Protein AF-0000000070730028 (afdb_homodimer)

Organism: Candida parapsilosis (strain CDC 317 / ATCC MYA-4646) (NCBI:txid578454)

Radius of gyration: 27.32 Å; Cα contacts (8 Å, |Δi|>4): 1625; chains: 2; bounding box: 62×80×64 Å

Secondary structure (DSSP, 8-state):
---EEEE--SHHHHHHHHHHHHTT--GGGEEEEESS-BTBBBTTB-GGGS--B--S---S-HHHHHHHHHHHHHHHHHHHHHTSGGGTEEEEEEEEEESSPPPHHHHHHHHHH-TT-EEPPGGGSPTT--EEEEEEEEEE-HHHHHHHHHHHHHHHT-EEEE---SBGGGG--TT--EEEE--GGGGGTSBTT--TTEEEEEEEEEEEE-TT--EEEEEESSSS-EEEEEPTTSSSEEEEE---EET-----B-HHHHHHHHHHHHHH-THHHHT-TT-SSGGGSEEEEEEEEEEEEETTS-EEEEEE-GGG-EEEEEE--GGGHHHHHHHHHHHHHHHHHHS---/---EEEE--SHHHHHHHHHHHHTT--GGGEEEEESS-BTBBBTTB-GGGS--B--S---S-HHHHHHHHHHHHHHHHHHHHHTSGGGTEEEEEEEEEESSPPPHHHHHHHHHH-TT-EEPPGGGSPTT--EEEEEEEEEE-HHHHHHHHHHHHHHHT-EEEE---SBGGGG--TT--EEEE--GGGGGTSBTT--TTEEEEEEEEEEEE-TT--EEEEEESSSS-EEEEEPTTSSSEEEEE---EET-----B-HHHHHHHHHHHHHH-THHHHT-TT-SSGGGSEEEEEEEEEEEEETTS-EEEEEE-GGG-EEEEEE--TT-HHHHHHHHHHHHHHHHHHS---

Structure (mmCIF, N/CA/C/O backbone):
data_AF-0000000070730028-model_v1
#
loop_
_entity.id
_entity.type
_entity.pdbx_description
1 polymer 'DAO domain-containing protein'
#
loop_
_atom_site.group_PDB
_atom_site.id
_atom_site.type_symbol
_atom_site.label_atom_id
_atom_site.label_alt_id
_atom_site.label_comp_id
_atom_site.label_asym_id
_atom_site.label_entity_id
_atom_site.label_seq_id
_atom_site.pdbx_PDB_ins_code
_atom_site.Cartn_x
_atom_site.Cartn_y
_atom_site.Cartn_z
_atom_site.occupancy
_atom_site.B_iso_or_equiv
_atom_site.auth_seq_id
_atom_site.auth_comp_id
_atom_site.auth_asym_id
_atom_site.auth_atom_id
_atom_site.pdbx_PDB_model_num
ATOM 1 N N . MET A 1 1 ? -21.344 -31.375 2.758 1 74 1 MET A N 1
ATOM 2 C CA . MET A 1 1 ? -20.375 -31.703 3.803 1 74 1 MET A CA 1
ATOM 3 C C . MET A 1 1 ? -18.938 -31.594 3.279 1 74 1 MET A C 1
ATOM 5 O O . MET A 1 1 ? -18.656 -32 2.158 1 74 1 MET A O 1
ATOM 9 N N . THR A 1 2 ? -18.016 -30.828 3.92 1 86.88 2 THR A N 1
ATOM 10 C CA . THR A 1 2 ? -16.641 -30.562 3.473 1 86.88 2 THR A CA 1
ATOM 11 C C . THR A 1 2 ? -15.758 -31.781 3.723 1 86.88 2 THR A C 1
ATOM 13 O O . THR A 1 2 ? -15.492 -32.125 4.871 1 86.88 2 THR A O 1
ATOM 16 N N . LYS A 1 3 ? -15.352 -32.5 2.656 1 94.56 3 LYS A N 1
ATOM 17 C CA . LYS A 1 3 ? -14.484 -33.688 2.762 1 94.56 3 LYS A CA 1
ATOM 18 C C . LYS A 1 3 ? -13.016 -33.281 2.615 1 94.56 3 LYS A C 1
ATOM 20 O O . LYS A 1 3 ? -12.133 -33.969 3.158 1 94.56 3 LYS A O 1
ATOM 25 N N . ILE A 1 4 ? -12.844 -32.312 1.863 1 98.19 4 ILE A N 1
ATOM 26 C CA . ILE A 1 4 ? -11.492 -31.844 1.585 1 98.19 4 ILE A CA 1
ATOM 27 C C . ILE A 1 4 ? -11.391 -30.359 1.933 1 98.19 4 ILE A C 1
ATOM 29 O O . ILE A 1 4 ? -12.219 -29.547 1.499 1 98.19 4 ILE A O 1
ATOM 33 N N . VAL A 1 5 ? -10.391 -29.984 2.76 1 98.75 5 VAL A N 1
ATOM 34 C CA . VAL A 1 5 ? -10.164 -28.594 3.115 1 98.75 5 VAL A CA 1
ATOM 35 C C . VAL A 1 5 ? -8.805 -28.141 2.584 1 98.75 5 VAL A C 1
ATOM 37 O O . VAL A 1 5 ? -7.816 -28.875 2.676 1 98.75 5 VAL A O 1
ATOM 40 N N . ILE A 1 6 ? -8.781 -27.062 1.937 1 98.94 6 ILE A N 1
ATOM 41 C CA . ILE A 1 6 ? -7.559 -26.375 1.552 1 98.94 6 ILE A CA 1
ATOM 42 C C . ILE A 1 6 ? -7.355 -25.156 2.443 1 98.94 6 ILE A C 1
ATOM 44 O O . ILE A 1 6 ? -8.234 -24.281 2.537 1 98.94 6 ILE A O 1
ATOM 48 N N . VAL A 1 7 ? -6.227 -25.078 3.141 1 98.88 7 VAL A N 1
ATOM 49 C CA . VAL A 1 7 ? -5.93 -23.938 4 1 98.88 7 VAL A CA 1
ATOM 50 C C . VAL A 1 7 ? -5.023 -22.953 3.262 1 98.88 7 VAL A C 1
ATOM 52 O O . VAL A 1 7 ? -3.848 -23.234 3.027 1 98.88 7 VAL A O 1
ATOM 55 N N . GLY A 1 8 ? -5.547 -21.781 2.963 1 98.75 8 GLY A N 1
ATOM 56 C CA . GLY A 1 8 ? -4.859 -20.766 2.184 1 98.75 8 GLY A CA 1
ATOM 57 C C . GLY A 1 8 ? -5.551 -20.453 0.871 1 98.75 8 GLY A C 1
ATOM 58 O O . GLY A 1 8 ? -5.824 -21.359 0.076 1 98.75 8 GLY A O 1
ATOM 59 N N . ALA A 1 9 ? -5.762 -19.188 0.646 1 98.75 9 ALA A N 1
ATOM 60 C CA . ALA A 1 9 ? -6.453 -18.75 -0.564 1 98.75 9 ALA A CA 1
ATOM 61 C C . ALA A 1 9 ? -5.516 -17.984 -1.491 1 98.75 9 ALA A C 1
ATOM 63 O O . ALA A 1 9 ? -5.949 -17.109 -2.24 1 98.75 9 ALA A O 1
ATOM 64 N N . GLY A 1 10 ? -4.203 -18.188 -1.38 1 98.5 10 GLY A N 1
ATOM 65 C CA . GLY A 1 10 ? -3.254 -17.719 -2.373 1 98.5 10 GLY A CA 1
ATOM 66 C C . GLY A 1 10 ? -3.238 -18.562 -3.635 1 98.5 10 GLY A C 1
ATOM 67 O O . GLY A 1 10 ? -4.105 -19.422 -3.826 1 98.5 10 GLY A O 1
ATOM 68 N N . ILE A 1 11 ? -2.262 -18.328 -4.43 1 98.81 11 ILE A N 1
ATOM 69 C CA . ILE A 1 11 ? -2.232 -18.938 -5.754 1 98.81 11 ILE A CA 1
ATOM 70 C C . ILE A 1 11 ? -2.088 -20.453 -5.613 1 98.81 11 ILE A C 1
ATOM 72 O O . ILE A 1 11 ? -2.713 -21.219 -6.355 1 98.81 11 ILE A O 1
ATOM 76 N N . ILE A 1 12 ? -1.33 -20.906 -4.625 1 98.88 12 ILE A N 1
ATOM 77 C CA . ILE A 1 12 ? -1.12 -22.328 -4.449 1 98.88 12 ILE A CA 1
ATOM 78 C C . ILE A 1 12 ? -2.428 -23 -4.027 1 98.88 12 ILE A C 1
ATOM 80 O O . ILE A 1 12 ? -2.77 -24.078 -4.516 1 98.88 12 ILE A O 1
ATOM 84 N N . GLY A 1 13 ? -3.174 -22.344 -3.137 1 98.88 13 GLY A N 1
ATOM 85 C CA . GLY A 1 13 ? -4.461 -22.891 -2.729 1 98.88 13 GLY A CA 1
ATOM 86 C C . GLY A 1 13 ? -5.469 -22.953 -3.859 1 98.88 13 GLY A C 1
ATOM 87 O O . GLY A 1 13 ? -6.16 -23.953 -4.031 1 98.88 13 GLY A O 1
ATOM 88 N N . LEU A 1 14 ? -5.516 -21.922 -4.613 1 98.94 14 LEU A N 1
ATOM 89 C CA . LEU A 1 14 ? -6.461 -21.875 -5.727 1 98.94 14 LEU A CA 1
ATOM 90 C C . LEU A 1 14 ? -6.094 -22.906 -6.793 1 98.94 14 LEU A C 1
ATOM 92 O O . LEU A 1 14 ? -6.965 -23.609 -7.309 1 98.94 14 LEU A O 1
ATOM 96 N N . TYR A 1 15 ? -4.797 -23.031 -7.086 1 98.94 15 TYR A N 1
ATOM 97 C CA . TYR A 1 15 ? -4.332 -24.047 -8.016 1 98.94 15 TYR A CA 1
ATOM 98 C C . TYR A 1 15 ? -4.691 -25.453 -7.512 1 98.94 15 TYR A C 1
ATOM 100 O O . TYR A 1 15 ? -5.086 -26.312 -8.297 1 98.94 15 TYR A O 1
ATOM 108 N N . THR A 1 16 ? -4.527 -25.625 -6.23 1 98.94 16 THR A N 1
ATOM 109 C CA . THR A 1 16 ? -4.82 -26.938 -5.652 1 98.94 16 THR A CA 1
ATOM 110 C C . THR A 1 16 ? -6.297 -27.281 -5.82 1 98.94 16 THR A C 1
ATOM 112 O O . THR A 1 16 ? -6.637 -28.391 -6.219 1 98.94 16 THR A O 1
ATOM 115 N N . ALA A 1 17 ? -7.16 -26.328 -5.52 1 98.94 17 ALA A N 1
ATOM 116 C CA . ALA A 1 17 ? -8.594 -26.547 -5.719 1 98.94 17 ALA A CA 1
ATOM 117 C C . ALA A 1 17 ? -8.898 -26.875 -7.176 1 98.94 17 ALA A C 1
ATOM 119 O O . ALA A 1 17 ? -9.656 -27.812 -7.461 1 98.94 17 ALA A O 1
ATOM 120 N N . PHE A 1 18 ? -8.312 -26.172 -8.07 1 98.88 18 PHE A N 1
ATOM 121 C CA . PHE A 1 18 ? -8.508 -26.375 -9.5 1 98.88 18 PHE A CA 1
ATOM 122 C C . PHE A 1 18 ? -8.086 -27.781 -9.906 1 98.88 18 PHE A C 1
ATOM 124 O O . PHE A 1 18 ? -8.797 -28.469 -10.648 1 98.88 18 PHE A O 1
ATOM 131 N N . CYS A 1 19 ? -6.906 -28.219 -9.414 1 98.75 19 CYS A N 1
ATOM 132 C CA . CYS A 1 19 ? -6.379 -29.531 -9.75 1 98.75 19 CYS A CA 1
ATOM 133 C C . CYS A 1 19 ? -7.277 -30.641 -9.203 1 98.75 19 CYS A C 1
ATOM 135 O O . CYS A 1 19 ? -7.445 -31.688 -9.844 1 98.75 19 CYS A O 1
ATOM 137 N N . LEU A 1 20 ? -7.848 -30.438 -8.016 1 98.62 20 LEU A N 1
ATOM 138 C CA . LEU A 1 20 ? -8.797 -31.406 -7.469 1 98.62 20 LEU A CA 1
ATOM 139 C C . LEU A 1 20 ? -10.008 -31.547 -8.383 1 98.62 20 LEU A C 1
ATOM 141 O O . LEU A 1 20 ? -10.445 -32.688 -8.656 1 98.62 20 LEU A O 1
ATOM 145 N N . LEU A 1 21 ? -10.531 -30.422 -8.844 1 98.5 21 LEU A N 1
ATOM 146 C CA . LEU A 1 21 ? -11.672 -30.438 -9.75 1 98.5 21 LEU A CA 1
ATOM 147 C C . LEU A 1 21 ? -11.328 -31.172 -11.039 1 98.5 21 LEU A C 1
ATOM 149 O O . LEU A 1 21 ? -12.125 -31.969 -11.547 1 98.5 21 LEU A O 1
ATOM 153 N N . GLU A 1 22 ? -10.109 -30.953 -11.539 1 97.31 22 GLU A N 1
ATOM 154 C CA . GLU A 1 22 ? -9.664 -31.594 -12.766 1 97.31 22 GLU A CA 1
ATOM 155 C C . GLU A 1 22 ? -9.594 -33.125 -12.602 1 97.31 22 GLU A C 1
ATOM 157 O O . GLU A 1 22 ? -9.766 -33.875 -13.57 1 97.31 22 GLU A O 1
ATOM 162 N N . ARG A 1 23 ? -9.398 -33.5 -11.406 1 96.94 23 ARG A N 1
ATOM 163 C CA . ARG A 1 23 ? -9.289 -34.906 -11.125 1 96.94 23 ARG A CA 1
ATOM 164 C C . ARG A 1 23 ? -10.648 -35.531 -10.812 1 96.94 23 ARG A C 1
ATOM 166 O O . ARG A 1 23 ? -10.742 -36.688 -10.43 1 96.94 23 ARG A O 1
ATOM 173 N N . GLY A 1 24 ? -11.68 -34.781 -10.883 1 96.62 24 GLY A N 1
ATOM 174 C CA . GLY A 1 24 ? -13.031 -35.312 -10.781 1 96.62 24 GLY A CA 1
ATOM 175 C C . GLY A 1 24 ? -13.617 -35.188 -9.391 1 96.62 24 GLY A C 1
ATOM 176 O O . GLY A 1 24 ? -14.711 -35.688 -9.125 1 96.62 24 GLY A O 1
ATOM 177 N N . VAL A 1 25 ? -12.945 -34.531 -8.469 1 97.44 25 VAL A N 1
ATOM 178 C CA . VAL A 1 25 ? -13.5 -34.312 -7.137 1 97.44 25 VAL A CA 1
ATOM 179 C C . VAL A 1 25 ? -14.703 -33.375 -7.227 1 97.44 25 VAL A C 1
ATOM 181 O O . VAL A 1 25 ? -14.664 -32.375 -7.949 1 97.44 25 VAL A O 1
ATOM 184 N N . ASP A 1 26 ? -15.789 -33.688 -6.531 1 97.69 26 ASP A N 1
ATOM 185 C CA . ASP A 1 26 ? -16.969 -32.844 -6.516 1 97.69 26 ASP A CA 1
ATOM 186 C C . ASP A 1 26 ? -16.672 -31.5 -5.836 1 97.69 26 ASP A C 1
ATOM 188 O O . ASP A 1 26 ? -16.156 -31.469 -4.719 1 97.69 26 ASP A O 1
ATOM 192 N N . ALA A 1 27 ? -16.984 -30.469 -6.469 1 98.19 27 ALA A N 1
ATOM 193 C CA . ALA A 1 27 ? -16.719 -29.125 -5.957 1 98.19 27 ALA A CA 1
ATOM 194 C C . ALA A 1 27 ? -17.328 -28.922 -4.574 1 98.19 27 ALA A C 1
ATOM 196 O O . ALA A 1 27 ? -16.75 -28.25 -3.723 1 98.19 27 ALA A O 1
ATOM 197 N N . LYS A 1 28 ? -18.484 -29.516 -4.352 1 97.12 28 LYS A N 1
ATOM 198 C CA . LYS A 1 28 ? -19.203 -29.344 -3.098 1 97.12 28 LYS A CA 1
ATOM 199 C C . LYS A 1 28 ? -18.453 -29.984 -1.933 1 97.12 28 LYS A C 1
ATOM 201 O O . LYS A 1 28 ? -18.734 -29.688 -0.769 1 97.12 28 LYS A O 1
ATOM 206 N N . ASP A 1 29 ? -17.484 -30.828 -2.262 1 97.62 29 ASP A N 1
ATOM 207 C CA . ASP A 1 29 ? -16.719 -31.516 -1.231 1 97.62 29 ASP A CA 1
ATOM 208 C C . ASP A 1 29 ? -15.492 -30.688 -0.831 1 97.62 29 ASP A C 1
ATOM 210 O O . ASP A 1 29 ? -14.781 -31.047 0.11 1 97.62 29 ASP A O 1
ATOM 214 N N . ILE A 1 30 ? -15.227 -29.594 -1.512 1 98.62 30 ILE A N 1
ATOM 215 C CA . ILE A 1 30 ? -14.008 -28.828 -1.32 1 98.62 30 ILE A CA 1
ATOM 216 C C . ILE A 1 30 ? -14.336 -27.516 -0.617 1 98.62 30 ILE A C 1
ATOM 218 O O . ILE A 1 30 ? -15.242 -26.781 -1.033 1 98.62 30 ILE A O 1
ATOM 222 N N . THR A 1 31 ? -13.633 -27.172 0.465 1 98.75 31 THR A N 1
ATOM 223 C CA . THR A 1 31 ? -13.711 -25.875 1.125 1 98.75 31 THR A CA 1
ATOM 224 C C . THR A 1 31 ? -12.32 -25.25 1.254 1 98.75 31 THR A C 1
ATOM 226 O O . THR A 1 31 ? -11.383 -25.906 1.718 1 98.75 31 THR A O 1
ATOM 229 N N . ILE A 1 32 ? -12.156 -24.047 0.773 1 98.88 32 ILE A N 1
ATOM 230 C CA . ILE A 1 32 ? -10.953 -23.266 1.026 1 98.88 32 ILE A CA 1
ATOM 231 C C . ILE A 1 32 ? -11.156 -22.391 2.252 1 98.88 32 ILE A C 1
ATOM 233 O O . ILE A 1 32 ? -12.141 -21.641 2.332 1 98.88 32 ILE A O 1
ATOM 237 N N . ILE A 1 33 ? -10.273 -22.5 3.209 1 98.75 33 ILE A N 1
ATOM 238 C CA . ILE A 1 33 ? -10.289 -21.688 4.418 1 98.75 33 ILE A CA 1
ATOM 239 C C . ILE A 1 33 ? -9.07 -20.766 4.434 1 98.75 33 ILE A C 1
ATOM 241 O O . ILE A 1 33 ? -7.938 -21.219 4.238 1 98.75 33 ILE A O 1
ATOM 245 N N . ALA A 1 34 ? -9.266 -19.516 4.648 1 98.69 34 ALA A N 1
ATOM 246 C CA . ALA A 1 34 ? -8.125 -18.594 4.703 1 98.69 34 ALA A CA 1
ATOM 247 C C . ALA A 1 34 ? -8.477 -17.328 5.484 1 98.69 34 ALA A C 1
ATOM 249 O O . ALA A 1 34 ? -9.633 -16.906 5.504 1 98.69 34 ALA A O 1
ATOM 250 N N . GLU A 1 35 ? -7.473 -16.719 6.098 1 98.12 35 GLU A N 1
ATOM 251 C CA . GLU A 1 35 ? -7.625 -15.461 6.805 1 98.12 35 GLU A CA 1
ATOM 252 C C . GLU A 1 35 ? -7.844 -14.305 5.832 1 98.12 35 GLU A C 1
ATOM 254 O O . GLU A 1 35 ? -8.617 -13.391 6.113 1 98.12 35 GLU A O 1
ATOM 259 N N . TYR A 1 36 ? -7.191 -14.344 4.75 1 98.5 36 TYR A N 1
ATOM 260 C CA . TYR A 1 36 ? -7.301 -13.344 3.699 1 98.5 36 TYR A CA 1
ATOM 261 C C . TYR A 1 36 ? -7.773 -13.969 2.393 1 98.5 36 TYR A C 1
ATOM 263 O O . TYR A 1 36 ? -7.391 -15.094 2.064 1 98.5 36 TYR A O 1
ATOM 271 N N . LEU A 1 37 ? -8.578 -13.258 1.701 1 98.69 37 LEU A N 1
ATOM 272 C CA . LEU A 1 37 ? -9.164 -13.719 0.445 1 98.69 37 LEU A CA 1
ATOM 273 C C . LEU A 1 37 ? -8.828 -12.758 -0.692 1 98.69 37 LEU A C 1
ATOM 275 O O . LEU A 1 37 ? -8.469 -11.602 -0.45 1 98.69 37 LEU A O 1
ATOM 279 N N . PRO A 1 38 ? -8.891 -13.289 -1.972 1 98.5 38 PRO A N 1
ATOM 280 C CA . PRO A 1 38 ? -8.672 -12.375 -3.096 1 98.5 38 PRO A CA 1
ATOM 281 C C . PRO A 1 38 ? -9.477 -11.078 -2.967 1 98.5 38 PRO A C 1
ATOM 283 O O . PRO A 1 38 ? -10.688 -11.125 -2.715 1 98.5 38 PRO A O 1
ATOM 286 N N . GLY A 1 39 ? -8.844 -9.977 -3.115 1 97.31 39 GLY A N 1
ATOM 287 C CA . GLY A 1 39 ? -9.422 -8.664 -2.887 1 97.31 39 GLY A CA 1
ATOM 288 C C . GLY A 1 39 ? -8.867 -7.977 -1.651 1 97.31 39 GLY A C 1
ATOM 289 O O . GLY A 1 39 ? -8.945 -6.754 -1.528 1 97.31 39 GLY A O 1
ATOM 290 N N . ASP A 1 40 ? -8.305 -8.758 -0.721 1 98.38 40 ASP A N 1
ATOM 291 C CA . ASP A 1 40 ? -7.633 -8.227 0.46 1 98.38 40 ASP A CA 1
ATOM 292 C C . ASP A 1 40 ? -6.164 -7.938 0.17 1 98.38 40 ASP A C 1
ATOM 294 O O . ASP A 1 40 ? -5.602 -8.461 -0.792 1 98.38 40 ASP A O 1
ATOM 298 N N . GLU A 1 41 ? -5.609 -7.09 0.921 1 97.75 41 GLU A N 1
ATOM 299 C CA . GLU A 1 41 ? -4.164 -6.898 0.912 1 97.75 41 GLU A CA 1
ATOM 300 C C . GLU A 1 41 ? -3.586 -6.984 2.322 1 97.75 41 GLU A C 1
ATOM 302 O O . GLU A 1 41 ? -4.109 -6.363 3.252 1 97.75 41 GLU A O 1
ATOM 307 N N . SER A 1 42 ? -2.592 -7.793 2.467 1 97.81 42 SER A N 1
ATOM 308 C CA . SER A 1 42 ? -1.863 -7.988 3.717 1 97.81 42 SER A CA 1
ATOM 309 C C . SER A 1 42 ? -0.438 -8.461 3.457 1 97.81 42 SER A C 1
ATOM 311 O O . SER A 1 42 ? -0.197 -9.242 2.533 1 97.81 42 SER A O 1
ATOM 313 N N . ILE A 1 43 ? 0.471 -8.008 4.301 1 96.69 43 ILE A N 1
ATOM 314 C CA . ILE A 1 43 ? 1.852 -8.469 4.191 1 96.69 43 ILE A CA 1
ATOM 315 C C . ILE A 1 43 ? 1.909 -9.977 4.422 1 96.69 43 ILE A C 1
ATOM 317 O O . ILE A 1 43 ? 2.875 -10.633 4.02 1 96.69 43 ILE A O 1
ATOM 321 N N . LYS A 1 44 ? 0.846 -10.562 5 1 96.56 44 LYS A N 1
ATOM 322 C CA . LYS A 1 44 ? 0.771 -11.992 5.273 1 96.56 44 LYS A CA 1
ATOM 323 C C . LYS A 1 44 ? 0.14 -12.742 4.102 1 96.56 44 LYS A C 1
ATOM 325 O O . LYS A 1 44 ? 0.027 -13.969 4.133 1 96.56 44 LYS A O 1
ATOM 330 N N . TYR A 1 45 ? -0.288 -12.086 3.131 1 97.5 45 TYR A N 1
ATOM 331 C CA . TYR A 1 45 ? -0.959 -12.617 1.951 1 97.5 45 TYR A CA 1
ATOM 332 C C . TYR A 1 45 ? -0.241 -12.195 0.675 1 97.5 45 TYR A C 1
ATOM 334 O O . TYR A 1 45 ? -0.643 -11.234 0.02 1 97.5 45 TYR A O 1
ATOM 342 N N . THR A 1 46 ? 0.713 -12.883 0.228 1 96 46 THR A N 1
ATOM 343 C CA . THR A 1 46 ? 1.733 -12.453 -0.721 1 96 46 THR A CA 1
ATOM 344 C C . THR A 1 46 ? 1.195 -12.492 -2.148 1 96 46 THR A C 1
ATOM 346 O O . THR A 1 46 ? 1.624 -11.711 -3.002 1 96 46 THR A O 1
ATOM 349 N N . SER A 1 47 ? 0.242 -13.297 -2.469 1 97.69 47 SER A N 1
ATOM 350 C CA . SER A 1 47 ? -0.133 -13.633 -3.838 1 97.69 47 SER A CA 1
ATOM 351 C C . SER A 1 47 ? -0.522 -12.391 -4.629 1 97.69 47 SER A C 1
ATOM 353 O O . SER A 1 47 ? -0.188 -12.266 -5.809 1 97.69 47 SER A O 1
ATOM 355 N N . PRO A 1 48 ? -1.188 -11.43 -3.98 1 96.81 48 PRO A N 1
ATOM 356 C CA . PRO A 1 48 ? -1.586 -10.266 -4.773 1 96.81 48 PRO A CA 1
ATOM 357 C C . PRO A 1 48 ? -0.408 -9.359 -5.121 1 96.81 48 PRO A C 1
ATOM 359 O O . PRO A 1 48 ? -0.533 -8.477 -5.977 1 96.81 48 PRO A O 1
ATOM 362 N N . TYR A 1 49 ? 0.729 -9.531 -4.527 1 95.81 49 TYR A N 1
ATOM 363 C CA . TYR A 1 49 ? 1.843 -8.594 -4.648 1 95.81 49 TYR A CA 1
ATOM 364 C C . TYR A 1 49 ? 2.846 -9.078 -5.691 1 95.81 49 TYR A C 1
ATOM 366 O O . TYR A 1 49 ? 3.764 -8.344 -6.062 1 95.81 49 TYR A O 1
ATOM 374 N N . ALA A 1 50 ? 2.674 -10.266 -6.16 1 96.69 50 ALA A N 1
ATOM 375 C CA . ALA A 1 50 ? 3.639 -10.852 -7.086 1 96.69 50 ALA A CA 1
ATOM 376 C C . ALA A 1 50 ? 3.693 -10.062 -8.391 1 96.69 50 ALA A C 1
ATOM 378 O O . ALA A 1 50 ? 2.697 -9.461 -8.805 1 96.69 50 ALA A O 1
ATOM 379 N N . GLY A 1 51 ? 4.922 -9.969 -9.008 1 95 51 GLY A N 1
ATOM 380 C CA . GLY A 1 51 ? 4.996 -9.438 -10.359 1 95 51 GLY A CA 1
ATOM 381 C C . GLY A 1 51 ? 4.113 -10.18 -11.344 1 95 51 GLY A C 1
ATOM 382 O O . GLY A 1 51 ? 3.348 -9.562 -12.086 1 95 51 GLY A O 1
ATOM 383 N N . GLY A 1 52 ? 4.188 -11.516 -11.273 1 96.25 52 GLY A N 1
ATOM 384 C CA . GLY A 1 52 ? 3.207 -12.359 -11.938 1 96.25 52 GLY A CA 1
ATOM 385 C C . GLY A 1 52 ? 3.566 -12.68 -13.375 1 96.25 52 GLY A C 1
ATOM 386 O O . GLY A 1 52 ? 2.854 -12.281 -14.305 1 96.25 52 GLY A O 1
ATOM 387 N N . ASN A 1 53 ? 4.66 -13.242 -13.664 1 97.88 53 ASN A N 1
ATOM 388 C CA . ASN A 1 53 ? 4.938 -13.805 -14.984 1 97.88 53 ASN A CA 1
ATOM 389 C C . ASN A 1 53 ? 5.613 -15.164 -14.891 1 97.88 53 ASN A C 1
ATOM 391 O O . ASN A 1 53 ? 6.172 -15.516 -13.844 1 97.88 53 ASN A O 1
ATOM 395 N N . PHE A 1 54 ? 5.406 -15.969 -15.898 1 98.44 54 PHE A N 1
ATOM 396 C CA . PHE A 1 54 ? 6.281 -17.125 -16.047 1 98.44 54 PHE A CA 1
ATOM 397 C C . PHE A 1 54 ? 7.688 -16.703 -16.438 1 98.44 54 PHE A C 1
ATOM 399 O O . PHE A 1 54 ? 7.879 -16.109 -17.5 1 98.44 54 PHE A O 1
ATOM 406 N N . SER A 1 55 ? 8.555 -16.906 -15.516 1 95.75 55 SER A N 1
ATOM 407 C CA . SER A 1 55 ? 9.953 -16.578 -15.766 1 95.75 55 SER A CA 1
ATOM 408 C C . SER A 1 55 ? 10.852 -17.781 -15.539 1 95.75 55 SER A C 1
ATOM 410 O O . SER A 1 55 ? 10.398 -18.828 -15.086 1 95.75 55 SER A O 1
ATOM 412 N N . CYS A 1 56 ? 12.102 -17.688 -15.93 1 92.44 56 CYS A N 1
ATOM 413 C CA . CYS A 1 56 ? 13.07 -18.766 -15.812 1 92.44 56 CYS A CA 1
ATOM 414 C C . CYS A 1 56 ? 13.961 -18.578 -14.594 1 92.44 56 CYS A C 1
ATOM 416 O O . CYS A 1 56 ? 15.164 -18.828 -14.648 1 92.44 56 CYS A O 1
ATOM 418 N N . ILE A 1 57 ? 13.312 -18.141 -13.5 1 89.56 57 ILE A N 1
ATOM 419 C CA . ILE A 1 57 ? 14.047 -17.766 -12.289 1 89.56 57 ILE A CA 1
ATOM 420 C C . ILE A 1 57 ? 14.422 -19.031 -11.508 1 89.56 57 ILE A C 1
ATOM 422 O O . ILE A 1 57 ? 15.336 -19 -10.68 1 89.56 57 ILE A O 1
ATOM 426 N N . THR A 1 58 ? 13.711 -20.125 -11.781 1 90.06 58 THR A N 1
ATOM 427 C CA . THR A 1 58 ? 13.914 -21.344 -10.992 1 90.06 58 THR A CA 1
ATOM 428 C C . THR A 1 58 ? 15.328 -21.875 -11.195 1 90.06 58 THR A C 1
ATOM 430 O O . THR A 1 58 ? 15.922 -21.703 -12.266 1 90.06 58 THR A O 1
ATOM 433 N N . GLY A 1 59 ? 15.789 -22.531 -10.148 1 88.94 59 GLY A N 1
ATOM 434 C CA . GLY A 1 59 ? 17.078 -23.188 -10.258 1 88.94 59 GLY A CA 1
ATOM 435 C C . GLY A 1 59 ? 17.047 -24.469 -11.07 1 88.94 59 GLY A C 1
ATOM 436 O O . GLY A 1 59 ? 16.266 -24.594 -12.016 1 88.94 59 GLY A O 1
ATOM 437 N N . ASP A 1 60 ? 17.969 -25.359 -10.672 1 92.62 60 ASP A N 1
ATOM 438 C CA . ASP A 1 60 ? 18.188 -26.547 -11.508 1 92.62 60 ASP A CA 1
ATOM 439 C C . ASP A 1 60 ? 17.562 -27.781 -10.875 1 92.62 60 ASP A C 1
ATOM 441 O O . ASP A 1 60 ? 17.812 -28.906 -11.32 1 92.62 60 ASP A O 1
ATOM 445 N N . ASP A 1 61 ? 16.797 -27.594 -9.828 1 93.75 61 ASP A N 1
ATOM 446 C CA . ASP A 1 61 ? 16.125 -28.75 -9.219 1 93.75 61 ASP A CA 1
ATOM 447 C C . ASP A 1 61 ? 15.148 -29.391 -10.195 1 93.75 61 ASP A C 1
ATOM 449 O O . ASP A 1 61 ? 14.219 -28.734 -10.672 1 93.75 61 ASP A O 1
ATOM 453 N N . PRO A 1 62 ? 15.344 -30.703 -10.477 1 94.69 62 PRO A N 1
ATOM 454 C CA . PRO A 1 62 ? 14.508 -31.344 -11.492 1 94.69 62 PRO A CA 1
ATOM 455 C C . PRO A 1 62 ? 13.023 -31.297 -11.156 1 94.69 62 PRO A C 1
ATOM 457 O O . PRO A 1 62 ? 12.188 -31.172 -12.062 1 94.69 62 PRO A O 1
ATOM 460 N N . ASP A 1 63 ? 12.672 -31.438 -9.922 1 94.69 63 ASP A N 1
ATOM 461 C CA . ASP A 1 63 ? 11.258 -31.375 -9.539 1 94.69 63 ASP A CA 1
ATOM 462 C C . ASP A 1 63 ? 10.664 -30.016 -9.859 1 94.69 63 ASP A C 1
ATOM 464 O O . ASP A 1 63 ? 9.57 -29.922 -10.414 1 94.69 63 ASP A O 1
ATOM 468 N N . VAL A 1 64 ? 11.383 -28.984 -9.5 1 95.62 64 VAL A N 1
ATOM 469 C CA . VAL A 1 64 ? 10.859 -27.641 -9.688 1 95.62 64 VAL A CA 1
A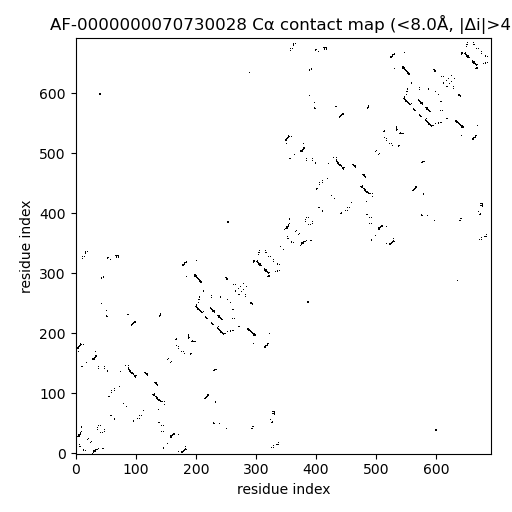TOM 470 C C . VAL A 1 64 ? 10.797 -27.312 -11.18 1 95.62 64 VAL A C 1
ATOM 472 O O . VAL A 1 64 ? 9.867 -26.656 -11.641 1 95.62 64 VAL A O 1
ATOM 475 N N . LEU A 1 65 ? 11.828 -27.797 -11.914 1 97.31 65 LEU A N 1
ATOM 476 C CA . LEU A 1 65 ? 11.789 -27.625 -13.367 1 97.31 65 LEU A CA 1
ATOM 477 C C . LEU A 1 65 ? 10.555 -28.297 -13.961 1 97.31 65 LEU A C 1
ATOM 479 O O . LEU A 1 65 ? 9.938 -27.75 -14.883 1 97.31 65 LEU A O 1
ATOM 483 N N . GLU A 1 66 ? 10.242 -29.438 -13.414 1 97.75 66 GLU A N 1
ATOM 484 C CA . GLU A 1 66 ? 9.047 -30.125 -13.883 1 97.75 66 GLU A CA 1
ATOM 485 C C . GLU A 1 66 ? 7.777 -29.375 -13.5 1 97.75 66 GLU A C 1
ATOM 487 O O . GLU A 1 66 ? 6.82 -29.312 -14.273 1 97.75 66 GLU A O 1
ATOM 492 N N . TYR A 1 67 ? 7.684 -28.812 -12.289 1 98.38 67 TYR A N 1
ATOM 493 C CA . TYR A 1 67 ? 6.547 -27.984 -11.898 1 98.38 67 TYR A CA 1
ATOM 494 C C . TYR A 1 67 ? 6.371 -26.812 -12.859 1 98.38 67 TYR A C 1
ATOM 496 O O . TYR A 1 67 ? 5.246 -26.484 -13.242 1 98.38 67 TYR A O 1
ATOM 504 N N . ASP A 1 68 ? 7.512 -26.172 -13.258 1 98.38 68 ASP A N 1
ATOM 505 C CA . ASP A 1 68 ? 7.473 -25.078 -14.227 1 98.38 68 ASP A CA 1
ATOM 506 C C . ASP A 1 68 ? 6.879 -25.547 -15.555 1 98.38 68 ASP A C 1
ATOM 508 O O . ASP A 1 68 ? 5.961 -24.922 -16.094 1 98.38 68 ASP A O 1
ATOM 512 N N . ARG A 1 69 ? 7.418 -26.656 -16 1 98.56 69 ARG A N 1
ATOM 513 C CA . ARG A 1 69 ? 6.945 -27.172 -17.281 1 98.56 69 ARG A CA 1
ATOM 514 C C . ARG A 1 69 ? 5.449 -27.469 -17.25 1 98.56 69 ARG A C 1
ATOM 516 O O . ARG A 1 69 ? 4.699 -27.016 -18.109 1 98.56 69 ARG A O 1
ATOM 523 N N . LEU A 1 70 ? 4.992 -28.172 -16.219 1 98.5 70 LEU A N 1
ATOM 524 C CA . LEU A 1 70 ? 3.588 -28.531 -16.078 1 98.5 70 LEU A CA 1
ATOM 525 C C . LEU A 1 70 ? 2.707 -27.297 -15.984 1 98.5 70 LEU A C 1
ATOM 527 O O . LEU A 1 70 ? 1.616 -27.266 -16.562 1 98.5 70 LEU A O 1
ATOM 531 N N . THR A 1 71 ? 3.18 -26.312 -15.289 1 98.75 71 THR A N 1
ATOM 532 C CA . THR A 1 71 ? 2.41 -25.078 -15.172 1 98.75 71 THR A CA 1
ATOM 533 C C . THR A 1 71 ? 2.311 -24.375 -16.516 1 98.75 71 THR A C 1
ATOM 535 O O . THR A 1 71 ? 1.212 -24.062 -16.984 1 98.75 71 THR A O 1
ATOM 538 N N . TYR A 1 72 ? 3.471 -24.234 -17.203 1 98.75 72 TYR A N 1
ATOM 539 C CA . TYR A 1 72 ? 3.531 -23.516 -18.469 1 98.75 72 TYR A CA 1
ATOM 540 C C . TYR A 1 72 ? 2.584 -24.125 -19.484 1 98.75 72 TYR A C 1
ATOM 542 O O . TYR A 1 72 ? 1.821 -23.406 -20.141 1 98.75 72 TYR A O 1
ATOM 550 N N . ILE A 1 73 ? 2.553 -25.406 -19.578 1 98.56 73 ILE A N 1
ATOM 551 C CA . ILE A 1 73 ? 1.843 -26.047 -20.672 1 98.56 73 ILE A CA 1
ATOM 552 C C . ILE A 1 73 ? 0.364 -26.203 -20.312 1 98.56 73 ILE A C 1
ATOM 554 O O . ILE A 1 73 ? -0.456 -26.531 -21.172 1 98.56 73 ILE A O 1
ATOM 558 N N . ASN A 1 74 ? -0.031 -25.891 -19.062 1 98.69 74 ASN A N 1
ATOM 559 C CA . ASN A 1 74 ? -1.419 -26.141 -18.688 1 98.69 74 ASN A CA 1
ATOM 560 C C . ASN A 1 74 ? -2.125 -24.844 -18.281 1 98.69 74 ASN A C 1
ATOM 562 O O . ASN A 1 74 ? -3.318 -24.859 -17.984 1 98.69 74 ASN A O 1
ATOM 566 N N . LEU A 1 75 ? -1.469 -23.719 -18.312 1 98.75 75 LEU A N 1
ATOM 567 C CA . LEU A 1 75 ? -2.078 -22.469 -17.906 1 98.75 75 LEU A CA 1
ATOM 568 C C . LEU A 1 75 ? -3.201 -22.062 -18.844 1 98.75 75 LEU A C 1
ATOM 570 O O . LEU A 1 75 ? -4.105 -21.312 -18.469 1 98.75 75 LEU A O 1
ATOM 574 N N . ALA A 1 76 ? -3.115 -22.562 -20.047 1 98.62 76 ALA A N 1
ATOM 575 C CA . ALA A 1 76 ? -4.195 -22.281 -21 1 98.62 76 ALA A CA 1
ATOM 576 C C . ALA A 1 76 ? -5.527 -22.812 -20.484 1 98.62 76 ALA A C 1
ATOM 578 O O . ALA A 1 76 ? -6.578 -22.219 -20.703 1 98.62 76 ALA A O 1
ATOM 579 N N . LYS A 1 77 ? -5.508 -23.953 -19.812 1 98.38 77 LYS A N 1
ATOM 580 C CA . LYS A 1 77 ? -6.711 -24.516 -19.203 1 98.38 77 LYS A CA 1
ATOM 581 C C . LYS A 1 77 ? -7.273 -23.594 -18.125 1 98.38 77 LYS A C 1
ATOM 583 O O . LYS A 1 77 ? -8.484 -23.406 -18.047 1 98.38 77 LYS A O 1
ATOM 588 N N . VAL A 1 78 ? -6.414 -23.078 -17.359 1 98.75 78 VAL A N 1
ATOM 589 C CA . VAL A 1 78 ? -6.82 -22.156 -16.297 1 98.75 78 VAL A CA 1
ATOM 590 C C . VAL A 1 78 ? -7.398 -20.875 -16.906 1 98.75 78 VAL A C 1
ATOM 592 O O . VAL A 1 78 ? -8.453 -20.406 -16.484 1 98.75 78 VAL A O 1
ATOM 595 N N . GLN A 1 79 ? -6.676 -20.328 -17.938 1 98.75 79 GLN A N 1
ATOM 596 C CA . GLN A 1 79 ? -7.152 -19.125 -18.609 1 98.75 79 GLN A CA 1
ATOM 597 C C . GLN A 1 79 ? -8.578 -19.312 -19.125 1 98.75 79 GLN A C 1
ATOM 599 O O . GLN A 1 79 ? -9.43 -18.438 -18.922 1 98.75 79 GLN A O 1
ATOM 604 N N . LYS A 1 80 ? -8.805 -20.422 -19.734 1 98.62 80 LYS A N 1
ATOM 605 C CA . LYS A 1 80 ? -10.133 -20.734 -20.25 1 98.62 80 LYS A CA 1
ATOM 606 C C . LYS A 1 80 ? -11.148 -20.844 -19.109 1 98.62 80 LYS A C 1
ATOM 608 O O . LYS A 1 80 ? -12.25 -20.297 -19.203 1 98.62 80 LYS A O 1
ATOM 613 N N . ALA A 1 81 ? -10.789 -21.5 -18.109 1 98.5 81 ALA A N 1
ATOM 614 C CA . ALA A 1 81 ? -11.695 -21.75 -16.984 1 98.5 81 ALA A CA 1
ATOM 615 C C . ALA A 1 81 ? -12.148 -20.453 -16.328 1 98.5 81 ALA A C 1
ATOM 617 O O . ALA A 1 81 ? -13.32 -20.312 -15.961 1 98.5 81 ALA A O 1
ATOM 618 N N . ILE A 1 82 ? -11.289 -19.484 -16.219 1 98.31 82 ILE A N 1
ATOM 619 C CA . ILE A 1 82 ? -11.617 -18.266 -15.484 1 98.31 82 ILE A CA 1
ATOM 620 C C . ILE A 1 82 ? -12.336 -17.281 -16.406 1 98.31 82 ILE A C 1
ATOM 622 O O . ILE A 1 82 ? -12.758 -16.203 -15.961 1 98.31 82 ILE A O 1
ATOM 626 N N . GLY A 1 83 ? -12.43 -17.562 -17.641 1 98 83 GLY A N 1
ATOM 627 C CA . GLY A 1 83 ? -13.242 -16.734 -18.5 1 98 83 GLY A CA 1
ATOM 628 C C . GLY A 1 83 ? -12.445 -16.047 -19.594 1 98 83 GLY A C 1
ATOM 629 O O . GLY A 1 83 ? -12.945 -15.125 -20.25 1 98 83 GLY A O 1
ATOM 630 N N . GLY A 1 84 ? -11.172 -16.375 -19.781 1 98.25 84 GLY A N 1
ATOM 631 C CA . GLY A 1 84 ? -10.414 -15.867 -20.906 1 98.25 84 GLY A CA 1
ATOM 632 C C . GLY A 1 84 ? -9.305 -14.914 -20.516 1 98.25 84 GLY A C 1
ATOM 633 O O . GLY A 1 84 ? -9.07 -14.695 -19.312 1 98.25 84 GLY A O 1
ATOM 634 N N . LYS A 1 85 ? -8.672 -14.336 -21.516 1 97.62 85 LYS A N 1
ATOM 635 C CA . LYS A 1 85 ? -7.453 -13.547 -21.328 1 97.62 85 LYS A CA 1
ATOM 636 C C . LYS A 1 85 ? -7.742 -12.273 -20.547 1 97.62 85 LYS A C 1
ATOM 638 O O . LYS A 1 85 ? -6.887 -11.789 -19.797 1 97.62 85 LYS A O 1
ATOM 643 N N . THR A 1 86 ? -8.961 -11.695 -20.625 1 97.5 86 THR A N 1
ATOM 644 C CA . THR A 1 86 ? -9.297 -10.414 -20 1 97.5 86 THR A CA 1
ATOM 645 C C . THR A 1 86 ? -9.461 -10.578 -18.484 1 97.5 86 THR A C 1
ATOM 647 O O . THR A 1 86 ? -9.609 -9.594 -17.766 1 97.5 86 THR A O 1
ATOM 650 N N . LYS A 1 87 ? -9.359 -11.805 -18.016 1 98.12 87 LYS A N 1
ATOM 651 C CA . LYS A 1 87 ? -9.586 -12.086 -16.609 1 98.12 87 LYS A CA 1
ATOM 652 C C . LYS A 1 87 ? -8.266 -12.156 -15.836 1 98.12 87 LYS A C 1
ATOM 654 O O . LYS A 1 87 ? -8.219 -12.68 -14.727 1 98.12 87 LYS A O 1
ATOM 659 N N . GLY A 1 88 ? -7.176 -11.609 -16.438 1 98 88 GLY A N 1
ATOM 660 C CA . GLY A 1 88 ? -5.957 -11.367 -15.672 1 98 88 GLY A CA 1
ATOM 661 C C . GLY A 1 88 ? -4.832 -12.32 -16.031 1 98 88 GLY A C 1
ATOM 662 O O . GLY A 1 88 ? -3.832 -12.406 -15.312 1 98 88 GLY A O 1
ATOM 663 N N . LEU A 1 89 ? -4.941 -13.094 -17.109 1 98.81 89 LEU A N 1
ATOM 664 C CA . LEU A 1 89 ? -3.914 -14.031 -17.562 1 98.81 89 LEU A CA 1
ATOM 665 C C . LEU A 1 89 ? -3.768 -13.992 -19.078 1 98.81 89 LEU A C 1
ATOM 667 O O . LEU A 1 89 ? -4.688 -14.367 -19.812 1 98.81 89 LEU A O 1
ATOM 671 N N . ASP A 1 90 ? -2.582 -13.578 -19.516 1 98.56 90 ASP A N 1
ATOM 672 C CA . ASP A 1 90 ? -2.371 -13.477 -20.953 1 98.56 90 ASP A CA 1
ATOM 673 C C . ASP A 1 90 ? -0.907 -13.719 -21.312 1 98.56 90 ASP A C 1
ATOM 675 O O . ASP A 1 90 ? -0.081 -13.977 -20.438 1 98.56 90 ASP A O 1
ATOM 679 N N . ARG A 1 91 ? -0.613 -13.742 -22.609 1 98.62 91 ARG A N 1
ATOM 680 C CA . ARG A 1 91 ? 0.701 -14.102 -23.125 1 98.62 91 ARG A CA 1
ATOM 681 C C . ARG A 1 91 ? 1.451 -12.867 -23.625 1 98.62 91 ARG A C 1
ATOM 683 O O . ARG A 1 91 ? 0.876 -12.016 -24.312 1 98.62 91 ARG A O 1
ATOM 690 N N . TYR A 1 92 ? 2.68 -12.734 -23.188 1 98.69 92 TYR A N 1
ATOM 691 C CA . TYR A 1 92 ? 3.553 -11.656 -23.641 1 98.69 92 TYR A CA 1
ATOM 692 C C . TYR A 1 92 ? 4.953 -12.18 -23.953 1 98.69 92 TYR A C 1
ATOM 694 O O . TYR A 1 92 ? 5.395 -13.164 -23.359 1 98.69 92 TYR A O 1
ATOM 702 N N . LYS A 1 93 ? 5.617 -11.516 -24.906 1 98.75 93 LYS A N 1
ATOM 703 C CA . LYS A 1 93 ? 7.027 -11.82 -25.141 1 98.75 93 LYS A CA 1
ATOM 704 C C . LYS A 1 93 ? 7.867 -11.523 -23.906 1 98.75 93 LYS A C 1
ATOM 706 O O . LYS A 1 93 ? 7.66 -10.508 -23.234 1 98.75 93 LYS A O 1
ATOM 711 N N . SER A 1 94 ? 8.75 -12.398 -23.578 1 98.81 94 SER A N 1
ATOM 712 C CA . SER A 1 94 ? 9.68 -12.211 -22.469 1 98.81 94 SER A CA 1
ATOM 713 C C . SER A 1 94 ? 11.125 -12.406 -22.906 1 98.81 94 SER A C 1
ATOM 715 O O . SER A 1 94 ? 11.422 -13.312 -23.688 1 98.81 94 SER A O 1
ATOM 717 N N . THR A 1 95 ? 11.945 -11.477 -22.5 1 98.69 95 THR A N 1
ATOM 718 C CA . THR A 1 95 ? 13.391 -11.602 -22.656 1 98.69 95 THR A CA 1
ATOM 719 C C . THR A 1 95 ? 14.062 -11.914 -21.328 1 98.69 95 THR A C 1
ATOM 721 O O . THR A 1 95 ? 13.914 -11.156 -20.359 1 98.69 95 THR A O 1
ATOM 724 N N . GLU A 1 96 ? 14.742 -13.016 -21.281 1 98.12 96 GLU A N 1
ATOM 725 C CA . GLU A 1 96 ? 15.492 -13.445 -20.094 1 98.12 96 GLU A CA 1
ATOM 726 C C . GLU A 1 96 ? 17 -13.406 -20.359 1 98.12 96 GLU A C 1
ATOM 728 O O . GLU A 1 96 ? 17.484 -14.008 -21.312 1 98.12 96 GLU A O 1
ATOM 733 N N . ILE A 1 97 ? 17.703 -12.695 -19.484 1 97.69 97 ILE A N 1
ATOM 734 C CA . ILE A 1 97 ? 19.141 -12.547 -19.641 1 97.69 97 ILE A CA 1
ATOM 735 C C . ILE A 1 97 ? 19.859 -13.039 -18.375 1 97.69 97 ILE A C 1
ATOM 737 O O . ILE A 1 97 ? 19.453 -12.711 -17.266 1 97.69 97 ILE A O 1
ATOM 741 N N . TRP A 1 98 ? 20.875 -13.875 -18.562 1 96.88 98 TRP A N 1
ATOM 742 C CA . TRP A 1 98 ? 21.688 -14.359 -17.438 1 96.88 98 TRP A CA 1
ATOM 743 C C . TRP A 1 98 ? 23.125 -13.867 -17.562 1 96.88 98 TRP A C 1
ATOM 745 O O . TRP A 1 98 ? 23.688 -13.82 -18.656 1 96.88 98 TRP A O 1
ATOM 755 N N . ASP A 1 99 ? 23.688 -13.484 -16.391 1 96.12 99 ASP A N 1
ATOM 756 C CA . ASP A 1 99 ? 25.109 -13.125 -16.359 1 96.12 99 ASP A CA 1
ATOM 757 C C . ASP A 1 99 ? 25.984 -14.375 -16.297 1 96.12 99 ASP A C 1
ATOM 759 O O . ASP A 1 99 ? 27.203 -14.273 -16.172 1 96.12 99 ASP A O 1
ATOM 763 N N . TYR A 1 100 ? 25.453 -15.508 -16.359 1 94.38 100 TYR A N 1
ATOM 764 C CA . TYR A 1 100 ? 26.125 -16.797 -16.297 1 94.38 100 TYR A CA 1
ATOM 765 C C . TYR A 1 100 ? 25.516 -17.781 -17.297 1 94.38 100 TYR A C 1
ATOM 767 O O . TYR A 1 100 ? 24.438 -17.516 -17.844 1 94.38 100 TYR A O 1
ATOM 775 N N . SER A 1 101 ? 26.203 -18.859 -17.484 1 93.31 101 SER A N 1
ATOM 776 C CA . SER A 1 101 ? 25.672 -19.906 -18.359 1 93.31 101 SER A CA 1
ATOM 777 C C . SER A 1 101 ? 24.672 -20.797 -17.625 1 93.31 101 SER A C 1
ATOM 779 O O . SER A 1 101 ? 24.828 -21.047 -16.422 1 93.31 101 SER A O 1
ATOM 781 N N . LEU A 1 102 ? 23.734 -21.297 -18.375 1 94.38 102 LEU A N 1
ATOM 782 C CA . LEU A 1 102 ? 22.766 -22.203 -17.781 1 94.38 102 LEU A CA 1
ATOM 783 C C . LEU A 1 102 ? 23.344 -23.625 -17.703 1 94.38 102 LEU A C 1
ATOM 785 O O . LEU A 1 102 ? 24.047 -24.062 -18.594 1 94.38 102 LEU A O 1
ATOM 789 N N . GLN A 1 103 ? 22.969 -24.234 -16.656 1 95.75 103 GLN A N 1
ATOM 790 C CA . GLN A 1 103 ? 23.266 -25.672 -16.609 1 95.75 103 GLN A CA 1
ATOM 791 C C . GLN A 1 103 ? 22.453 -26.422 -17.656 1 95.75 103 GLN A C 1
ATOM 793 O O . GLN A 1 103 ? 21.344 -26.031 -18 1 95.75 103 GLN A O 1
ATOM 798 N N . LYS A 1 104 ? 23.016 -27.516 -18.094 1 97 104 LYS A N 1
ATOM 799 C CA . LYS A 1 104 ? 22.422 -28.281 -19.172 1 97 104 LYS A CA 1
ATOM 800 C C . LYS A 1 104 ? 21 -28.719 -18.828 1 97 104 LYS A C 1
ATOM 802 O O . LYS A 1 104 ? 20.109 -28.672 -19.672 1 97 104 LYS A O 1
ATOM 807 N N . VAL A 1 105 ? 20.766 -29.109 -17.625 1 97 105 VAL A N 1
ATOM 808 C CA . VAL A 1 105 ? 19.469 -29.625 -17.203 1 97 105 VAL A CA 1
ATOM 809 C C . VAL A 1 105 ? 18.406 -28.531 -17.344 1 97 105 VAL A C 1
ATOM 811 O O . VAL A 1 105 ? 17.312 -28.797 -17.844 1 97 105 VAL A O 1
ATOM 814 N N . LYS A 1 106 ? 18.703 -27.375 -16.953 1 96.75 106 LYS A N 1
ATOM 815 C CA . LYS A 1 106 ? 17.781 -26.25 -17.078 1 96.75 106 LYS A CA 1
ATOM 816 C C . LYS A 1 106 ? 17.641 -25.812 -18.531 1 96.75 106 LYS A C 1
ATOM 818 O O . LYS A 1 106 ? 16.516 -25.594 -19.016 1 96.75 106 LYS A O 1
ATOM 823 N N . TYR A 1 107 ? 18.766 -25.734 -19.188 1 96.81 107 TYR A N 1
ATOM 824 C CA . TYR A 1 107 ? 18.781 -25.375 -20.594 1 96.81 107 TYR A CA 1
ATOM 825 C C . TYR A 1 107 ? 17.875 -26.297 -21.406 1 96.81 107 TYR A C 1
ATOM 827 O O . TYR A 1 107 ? 17 -25.828 -22.141 1 96.81 107 TYR A O 1
ATOM 835 N N . ASP A 1 108 ? 18.078 -27.547 -21.219 1 97.5 108 ASP A N 1
ATOM 836 C CA . ASP A 1 108 ? 17.312 -28.547 -21.953 1 97.5 108 ASP A CA 1
ATOM 837 C C . ASP A 1 108 ? 15.828 -28.469 -21.594 1 97.5 108 ASP A C 1
ATOM 839 O O . ASP A 1 108 ? 14.961 -28.625 -22.453 1 97.5 108 ASP A O 1
ATOM 843 N N . SER A 1 109 ? 15.516 -28.266 -20.344 1 97.56 109 SER A N 1
ATOM 844 C CA . SER A 1 109 ? 14.133 -28.172 -19.891 1 97.56 109 SER A CA 1
ATOM 845 C C . SER A 1 109 ? 13.422 -27 -20.547 1 97.56 109 SER A C 1
ATOM 847 O O . SER A 1 109 ? 12.398 -27.172 -21.203 1 97.56 109 SER A O 1
ATOM 849 N N . LEU A 1 110 ? 13.992 -25.797 -20.484 1 97.31 110 LEU A N 1
ATOM 850 C CA . LEU A 1 110 ? 13.367 -24.594 -21.031 1 97.31 110 LEU A CA 1
ATOM 851 C C . LEU A 1 110 ? 13.117 -24.75 -22.531 1 97.31 110 LEU A C 1
ATOM 853 O O . LEU A 1 110 ? 12.039 -24.422 -23.016 1 97.31 110 LEU A O 1
ATOM 857 N N . LYS A 1 111 ? 14.078 -25.266 -23.141 1 97.44 111 LYS A N 1
ATOM 858 C CA . LYS A 1 111 ? 13.992 -25.422 -24.594 1 97.44 111 LYS A CA 1
ATOM 859 C C . LYS A 1 111 ? 12.906 -26.406 -25 1 97.44 111 LYS A C 1
ATOM 861 O O . LYS A 1 111 ? 12.344 -26.312 -26.094 1 97.44 111 LYS A O 1
ATOM 866 N N . SER A 1 112 ? 12.555 -27.266 -24.141 1 97.88 112 SER A N 1
ATOM 867 C CA . SER A 1 112 ? 11.68 -28.391 -24.469 1 97.88 112 SER A CA 1
ATOM 868 C C . SER A 1 112 ? 10.219 -27.953 -24.531 1 97.88 112 SER A C 1
ATOM 870 O O . SER A 1 112 ? 9.391 -28.625 -25.141 1 97.88 112 SER A O 1
ATOM 872 N N . TYR A 1 113 ? 9.844 -26.812 -23.922 1 98.19 113 TYR A N 1
ATOM 873 C CA . TYR A 1 113 ? 8.406 -26.578 -23.859 1 98.19 113 TYR A CA 1
ATOM 874 C C . TYR A 1 113 ? 8.07 -25.109 -24.094 1 98.19 113 TYR A C 1
ATOM 876 O O . TYR A 1 113 ? 6.918 -24.766 -24.344 1 98.19 113 TYR A O 1
ATOM 884 N N . LEU A 1 114 ? 9.039 -24.234 -24.016 1 98.62 114 LEU A N 1
ATOM 885 C CA . LEU A 1 114 ? 8.734 -22.812 -24.172 1 98.62 114 LEU A CA 1
ATOM 886 C C . LEU A 1 114 ? 8.359 -22.5 -25.625 1 98.62 114 LEU A C 1
ATOM 888 O O . LEU A 1 114 ? 9.07 -22.891 -26.547 1 98.62 114 LEU A O 1
ATOM 892 N N . GLN A 1 115 ? 7.262 -21.875 -25.781 1 98.69 115 GLN A N 1
ATOM 893 C CA . GLN A 1 115 ? 6.832 -21.484 -27.125 1 98.69 115 GLN A CA 1
ATOM 894 C C . GLN A 1 115 ? 7.598 -20.25 -27.625 1 98.69 115 GLN A C 1
ATOM 896 O O . GLN A 1 115 ? 7.895 -19.344 -26.844 1 98.69 115 GLN A O 1
ATOM 901 N N . GLU A 1 116 ? 7.934 -20.234 -28.938 1 98.56 116 GLU A N 1
ATOM 902 C CA . GLU A 1 116 ? 8.656 -19.141 -29.594 1 98.56 116 GLU A CA 1
ATOM 903 C C . GLU A 1 116 ? 10.016 -18.906 -28.938 1 98.56 116 GLU A C 1
ATOM 905 O O . GLU A 1 116 ? 10.422 -17.766 -28.734 1 98.56 116 GLU A O 1
ATOM 910 N N . TYR A 1 117 ? 10.602 -20.016 -28.609 1 98.31 117 TYR A N 1
ATOM 911 C CA . TYR A 1 117 ? 11.914 -20.016 -27.969 1 98.31 117 TYR A CA 1
ATOM 912 C C . TYR A 1 117 ? 13 -19.578 -28.953 1 98.31 117 TYR A C 1
ATOM 914 O O . TYR A 1 117 ? 13.117 -20.125 -30.047 1 98.31 117 TYR A O 1
ATOM 922 N N . GLN A 1 118 ? 13.742 -18.516 -28.594 1 98.5 118 GLN A N 1
ATOM 923 C CA . GLN A 1 118 ? 14.891 -18.062 -29.375 1 98.5 118 GLN A CA 1
ATOM 924 C C . GLN A 1 118 ? 16.047 -17.672 -28.469 1 98.5 118 GLN A C 1
ATOM 926 O O . GLN A 1 118 ? 15.867 -16.969 -27.469 1 98.5 118 GLN A O 1
ATOM 931 N N . GLU A 1 119 ? 17.188 -18.141 -28.812 1 98.19 119 GLU A N 1
ATOM 932 C CA . GLU A 1 119 ? 18.406 -17.703 -28.109 1 98.19 119 GLU A CA 1
ATOM 933 C C . GLU A 1 119 ? 18.938 -16.391 -28.703 1 98.19 119 GLU A C 1
ATOM 935 O O . GLU A 1 119 ? 18.906 -16.188 -29.906 1 98.19 119 GLU A O 1
ATOM 940 N N . ILE A 1 120 ? 19.359 -15.578 -27.812 1 97.94 120 ILE A N 1
ATOM 941 C CA . ILE A 1 120 ? 19.875 -14.273 -28.234 1 97.94 120 ILE A CA 1
ATOM 942 C C . ILE A 1 120 ? 21.359 -14.391 -28.594 1 97.94 120 ILE A C 1
ATOM 944 O O . ILE A 1 120 ? 22.141 -14.961 -27.828 1 97.94 120 ILE A O 1
ATOM 948 N N . ASP A 1 121 ? 21.719 -13.789 -29.75 1 96.75 121 ASP A N 1
ATOM 949 C CA . ASP A 1 121 ? 23.125 -13.766 -30.141 1 96.75 121 ASP A CA 1
ATOM 950 C C . ASP A 1 121 ? 23.969 -13.031 -29.109 1 96.75 121 ASP A C 1
ATOM 952 O O . ASP A 1 121 ? 23.578 -11.984 -28.594 1 96.75 121 ASP A O 1
ATOM 956 N N . LYS A 1 122 ? 25.125 -13.547 -28.891 1 94.44 122 LYS A N 1
ATOM 957 C CA . LYS A 1 122 ? 26.031 -12.977 -27.906 1 94.44 122 LYS A CA 1
ATOM 958 C C . LYS A 1 122 ? 26.297 -11.5 -28.188 1 94.44 122 LYS A C 1
ATOM 960 O O . LYS A 1 122 ? 26.438 -10.695 -27.25 1 94.44 122 LYS A O 1
ATOM 965 N N . SER A 1 123 ? 26.297 -11.125 -29.422 1 94.5 123 SER A N 1
ATOM 966 C CA . SER A 1 123 ? 26.594 -9.75 -29.828 1 94.5 123 SER A CA 1
ATOM 967 C C . SER A 1 123 ? 25.469 -8.805 -29.469 1 94.5 123 SER A C 1
ATOM 969 O O . SER A 1 123 ? 25.656 -7.586 -29.406 1 94.5 123 SER A O 1
ATOM 971 N N . LYS A 1 124 ? 24.328 -9.344 -29.203 1 94.81 124 LYS A N 1
ATOM 972 C CA . LYS A 1 124 ? 23.156 -8.523 -28.922 1 94.81 124 LYS A CA 1
ATOM 973 C C . LYS A 1 124 ? 22.875 -8.484 -27.422 1 94.81 124 LYS A C 1
ATOM 975 O O . LYS A 1 124 ? 21.953 -7.793 -26.984 1 94.81 124 LYS A O 1
ATOM 980 N N . LEU A 1 125 ? 23.656 -9.211 -26.688 1 95.25 125 LEU A N 1
ATOM 981 C CA . LEU A 1 125 ? 23.469 -9.234 -25.234 1 95.25 125 LEU A CA 1
ATOM 982 C C . LEU A 1 125 ? 24.094 -7.996 -24.594 1 95.25 125 LEU A C 1
ATOM 984 O O . LEU A 1 125 ? 25.109 -7.496 -25.047 1 95.25 125 LEU A O 1
ATOM 988 N N . PRO A 1 126 ? 23.406 -7.477 -23.594 1 92.5 126 PRO A N 1
ATOM 989 C CA . PRO A 1 126 ? 24.031 -6.367 -22.875 1 92.5 126 PRO A CA 1
ATOM 990 C C . PRO A 1 126 ? 25.375 -6.758 -22.234 1 92.5 126 PRO A C 1
ATOM 992 O O . PRO A 1 126 ? 25.656 -7.945 -22.078 1 92.5 126 PRO A O 1
ATOM 995 N N . SER A 1 127 ? 26.109 -5.688 -21.891 1 91.75 127 SER A N 1
ATOM 996 C CA . SER A 1 127 ? 27.422 -5.906 -21.297 1 91.75 127 SER A CA 1
ATOM 997 C C . SER A 1 127 ? 27.328 -6.77 -20.047 1 91.75 127 SER A C 1
ATOM 999 O O . SER A 1 127 ? 26.469 -6.547 -19.188 1 91.75 127 SER A O 1
ATOM 1001 N N . GLY A 1 128 ? 28.141 -7.754 -19.984 1 92.88 128 GLY A N 1
ATOM 1002 C CA . GLY A 1 128 ? 28.234 -8.578 -18.781 1 92.88 128 GLY A CA 1
ATOM 1003 C C . GLY A 1 128 ? 27.344 -9.805 -18.844 1 92.88 128 GLY A C 1
ATOM 1004 O O . GLY A 1 128 ? 27.484 -10.719 -18.031 1 92.88 128 GLY A O 1
ATOM 1005 N N . ALA A 1 129 ? 26.531 -9.914 -19.828 1 95.31 129 ALA A N 1
ATOM 1006 C CA . ALA A 1 129 ? 25.609 -11.047 -19.938 1 95.31 129 ALA A CA 1
ATOM 1007 C C . ALA A 1 129 ? 26.266 -12.219 -20.656 1 95.31 129 ALA A C 1
ATOM 1009 O O . ALA A 1 129 ? 27.078 -12.023 -21.578 1 95.31 129 ALA A O 1
ATOM 1010 N N . ALA A 1 130 ? 25.922 -13.391 -20.219 1 96.5 130 ALA A N 1
ATOM 1011 C CA . ALA A 1 130 ? 26.516 -14.594 -20.781 1 96.5 130 ALA A CA 1
ATOM 1012 C C . ALA A 1 130 ? 25.531 -15.312 -21.703 1 96.5 130 ALA A C 1
ATOM 1014 O O . ALA A 1 130 ? 25.953 -16 -22.641 1 96.5 130 ALA A O 1
ATOM 1015 N N . PHE A 1 131 ? 24.297 -15.195 -21.391 1 97.06 131 PHE A N 1
ATOM 1016 C CA . PHE A 1 131 ? 23.297 -15.953 -22.125 1 97.06 131 PHE A CA 1
ATOM 1017 C C . PHE A 1 131 ? 21.953 -15.242 -22.078 1 97.06 131 PHE A C 1
ATOM 1019 O O . PHE A 1 131 ? 21.672 -14.484 -21.141 1 97.06 131 PHE A O 1
ATOM 1026 N N . GLY A 1 132 ? 21.141 -15.375 -23.094 1 98.06 132 GLY A N 1
ATOM 1027 C CA . GLY A 1 132 ? 19.812 -14.789 -23.141 1 98.06 132 GLY A CA 1
ATOM 1028 C C . GLY A 1 132 ? 18.875 -15.492 -24.094 1 98.06 132 GLY A C 1
ATOM 1029 O O . GLY A 1 132 ? 19.312 -16.062 -25.094 1 98.06 132 GLY A O 1
ATOM 1030 N N . ILE A 1 133 ? 17.625 -15.492 -23.734 1 98.5 133 ILE A N 1
ATOM 1031 C CA . ILE A 1 133 ? 16.625 -16.078 -24.609 1 98.5 133 ILE A CA 1
ATOM 1032 C C . ILE A 1 133 ? 15.406 -15.156 -24.688 1 98.5 133 ILE A C 1
ATOM 1034 O O . ILE A 1 133 ? 15.234 -14.273 -23.844 1 98.5 133 ILE A O 1
ATOM 1038 N N . THR A 1 134 ? 14.617 -15.344 -25.719 1 98.62 134 THR A N 1
ATOM 1039 C CA . THR A 1 134 ? 13.25 -14.828 -25.781 1 98.62 134 THR A CA 1
ATOM 1040 C C . THR A 1 134 ? 12.25 -15.969 -25.922 1 98.62 134 THR A C 1
ATOM 1042 O O . THR A 1 134 ? 12.594 -17.047 -26.406 1 98.62 134 THR A O 1
ATOM 1045 N N . PHE A 1 135 ? 11.094 -15.781 -25.453 1 98.75 135 PHE A N 1
ATOM 1046 C CA . PHE A 1 135 ? 10 -16.75 -25.578 1 98.75 135 PHE A CA 1
ATOM 1047 C C . PHE A 1 135 ? 8.664 -16.078 -25.281 1 98.75 135 PHE A C 1
ATOM 1049 O O . PHE A 1 135 ? 8.609 -14.898 -24.953 1 98.75 135 PHE A O 1
ATOM 1056 N N . LEU A 1 136 ? 7.602 -16.812 -25.531 1 98.81 136 LEU A N 1
ATOM 1057 C CA . LEU A 1 136 ? 6.266 -16.359 -25.172 1 98.81 136 LEU A CA 1
ATOM 1058 C C . LEU A 1 136 ? 5.906 -16.766 -23.75 1 98.81 136 LEU A C 1
ATOM 1060 O O . LEU A 1 136 ? 5.77 -17.953 -23.453 1 98.81 136 LEU A O 1
ATOM 1064 N N . SER A 1 137 ? 5.762 -15.789 -22.922 1 98.81 137 SER A N 1
ATOM 1065 C CA . SER A 1 137 ? 5.527 -16.016 -21.5 1 98.81 137 SER A CA 1
ATOM 1066 C C . SER A 1 137 ? 4.043 -15.891 -21.156 1 98.81 137 SER A C 1
ATOM 1068 O O . SER A 1 137 ? 3.246 -15.461 -21.984 1 98.81 137 SER A O 1
ATOM 1070 N N . TRP A 1 138 ? 3.684 -16.391 -19.969 1 98.88 138 TRP A N 1
ATOM 1071 C CA . TRP A 1 138 ? 2.416 -16.078 -19.312 1 98.88 138 TRP A CA 1
ATOM 1072 C C . TRP A 1 138 ? 2.58 -14.914 -18.328 1 98.88 138 TRP A C 1
ATOM 1074 O O . TRP A 1 138 ? 3.5 -14.914 -17.516 1 98.88 138 TRP A O 1
ATOM 1084 N N . ASN A 1 139 ? 1.791 -13.914 -18.484 1 98.81 139 ASN A N 1
ATOM 1085 C CA . ASN A 1 139 ? 1.76 -12.781 -17.562 1 98.81 139 ASN A CA 1
ATOM 1086 C C . ASN A 1 139 ? 0.449 -12.727 -16.781 1 98.81 139 ASN A C 1
ATOM 1088 O O . ASN A 1 139 ? -0.618 -13.008 -17.344 1 98.81 139 ASN A O 1
ATOM 1092 N N . PHE A 1 140 ? 0.582 -12.359 -15.531 1 98.75 140 PHE A N 1
ATOM 1093 C CA . PHE A 1 140 ? -0.571 -12.312 -14.641 1 98.75 140 PHE A CA 1
ATOM 1094 C C . PHE A 1 140 ? -0.816 -10.891 -14.148 1 98.75 140 PHE A C 1
ATOM 1096 O O . PHE A 1 140 ? 0.12 -10.195 -13.75 1 98.75 140 PHE A O 1
ATOM 1103 N N . ASN A 1 141 ? -2.025 -10.422 -14.312 1 98.38 141 ASN A N 1
ATOM 1104 C CA . ASN A 1 141 ? -2.545 -9.422 -13.383 1 98.38 141 ASN A CA 1
ATOM 1105 C C . ASN A 1 141 ? -2.996 -10.055 -12.07 1 98.38 141 ASN A C 1
ATOM 1107 O O . ASN A 1 141 ? -4.164 -10.43 -11.922 1 98.38 141 ASN A O 1
ATOM 1111 N N . CYS A 1 142 ? -2.094 -10.125 -11.172 1 98.19 142 CYS A N 1
ATOM 1112 C CA . CYS A 1 142 ? -2.207 -11.047 -10.047 1 98.19 142 CYS A CA 1
ATOM 1113 C C . CYS A 1 142 ? -3.475 -10.773 -9.242 1 98.19 142 CYS A C 1
ATOM 1115 O O . CYS A 1 142 ? -4.266 -11.688 -8.992 1 98.19 142 CYS A O 1
ATOM 1117 N N . PRO A 1 143 ? -3.754 -9.5 -8.828 1 97.19 143 PRO A N 1
ATOM 1118 C CA . PRO A 1 143 ? -4.996 -9.289 -8.078 1 97.19 143 PRO A CA 1
ATOM 1119 C C . PRO A 1 143 ? -6.242 -9.656 -8.883 1 97.19 143 PRO A C 1
ATOM 1121 O O . PRO A 1 143 ? -7.148 -10.305 -8.359 1 97.19 143 PRO A O 1
ATOM 1124 N N . LYS A 1 144 ? -6.285 -9.258 -10.125 1 97.19 144 LYS A N 1
ATOM 1125 C CA . LYS A 1 144 ? -7.43 -9.547 -10.977 1 97.19 144 LYS A CA 1
ATOM 1126 C C . LYS A 1 144 ? -7.57 -11.047 -11.227 1 97.19 144 LYS A C 1
ATOM 1128 O O . LYS A 1 144 ? -8.672 -11.594 -11.156 1 97.19 144 LYS A O 1
ATOM 1133 N N . PHE A 1 145 ? -6.469 -11.664 -11.516 1 98.69 145 PHE A N 1
ATOM 1134 C CA . PHE A 1 145 ? -6.438 -13.102 -11.766 1 98.69 145 PHE A CA 1
ATOM 1135 C C . PHE A 1 145 ? -6.945 -13.875 -10.547 1 98.69 145 PHE A C 1
ATOM 1137 O O . PHE A 1 145 ? -7.797 -14.75 -10.68 1 98.69 145 PHE A O 1
ATOM 1144 N N . LEU A 1 146 ? -6.488 -13.547 -9.359 1 98.81 146 LEU A N 1
ATOM 1145 C CA . LEU A 1 146 ? -6.898 -14.219 -8.125 1 98.81 146 LEU A CA 1
ATOM 1146 C C . LEU A 1 146 ? -8.398 -14.07 -7.902 1 98.81 146 LEU A C 1
ATOM 1148 O O . LEU A 1 146 ? -9.07 -15.039 -7.535 1 98.81 146 LEU A O 1
ATOM 1152 N N . MET A 1 147 ? -8.875 -12.875 -8.133 1 98.25 147 MET A N 1
ATOM 1153 C CA . MET A 1 147 ? -10.297 -12.617 -7.938 1 98.25 147 MET A CA 1
ATOM 1154 C C . MET A 1 147 ? -11.141 -13.453 -8.891 1 98.25 147 MET A C 1
ATOM 1156 O O . MET A 1 147 ? -12.094 -14.109 -8.469 1 98.25 147 MET A O 1
ATOM 1160 N N . ASN A 1 148 ? -10.773 -13.461 -10.125 1 98.62 148 ASN A N 1
ATOM 1161 C CA . ASN A 1 148 ? -11.539 -14.219 -11.109 1 98.62 148 ASN A CA 1
ATOM 1162 C C . ASN A 1 148 ? -11.406 -15.719 -10.898 1 98.62 148 ASN A C 1
ATOM 1164 O O . ASN A 1 148 ? -12.352 -16.469 -11.148 1 98.62 148 ASN A O 1
ATOM 1168 N N . PHE A 1 149 ? -10.195 -16.125 -10.438 1 98.81 149 PHE A N 1
ATOM 1169 C CA . PHE A 1 149 ? -9.992 -17.531 -10.109 1 98.81 149 PHE A CA 1
ATOM 1170 C C . PHE A 1 149 ? -10.891 -17.953 -8.953 1 98.81 149 PHE A C 1
ATOM 1172 O O . PHE A 1 149 ? -11.523 -19.016 -9.008 1 98.81 149 PHE A O 1
ATOM 1179 N N . LYS A 1 150 ? -11.016 -17.125 -7.914 1 98.81 150 LYS A N 1
ATOM 1180 C CA . LYS A 1 150 ? -11.922 -17.359 -6.793 1 98.81 150 LYS A CA 1
ATOM 1181 C C . LYS A 1 150 ? -13.367 -17.469 -7.266 1 98.81 150 LYS A C 1
ATOM 1183 O O . LYS A 1 150 ? -14.078 -18.406 -6.883 1 98.81 150 LYS A O 1
ATOM 1188 N N . ILE A 1 151 ? -13.797 -16.531 -8.094 1 98.56 151 ILE A N 1
ATOM 1189 C CA . ILE A 1 151 ? -15.156 -16.516 -8.602 1 98.56 151 ILE A CA 1
ATOM 1190 C C . ILE A 1 151 ? -15.438 -17.797 -9.383 1 98.56 151 ILE A C 1
ATOM 1192 O O . ILE A 1 151 ? -16.484 -18.422 -9.211 1 98.56 151 ILE A O 1
ATOM 1196 N N . CYS A 1 152 ? -14.492 -18.188 -10.188 1 98.69 152 CYS A N 1
ATOM 1197 C CA . CYS A 1 152 ? -14.617 -19.391 -10.984 1 98.69 152 CYS A CA 1
ATOM 1198 C C . CYS A 1 152 ? -14.836 -20.609 -10.094 1 98.69 152 CYS A C 1
ATOM 1200 O O . CYS A 1 152 ? -15.75 -21.406 -10.328 1 98.69 152 CYS A O 1
ATOM 1202 N N . LEU A 1 153 ? -14.023 -20.719 -9.055 1 98.88 153 LEU A N 1
ATOM 1203 C CA . LEU A 1 153 ? -14.117 -21.859 -8.148 1 98.88 153 LEU A CA 1
ATOM 1204 C C . LEU A 1 153 ? -15.445 -21.859 -7.398 1 98.88 153 LEU A C 1
ATOM 1206 O O . LEU A 1 153 ? -16.078 -22.906 -7.242 1 98.88 153 LEU A O 1
ATOM 1210 N N . GLU A 1 154 ? -15.852 -20.672 -6.992 1 98.81 154 GLU A N 1
ATOM 1211 C CA . GLU A 1 154 ? -17.125 -20.547 -6.285 1 98.81 154 GLU A CA 1
ATOM 1212 C C . GLU A 1 154 ? -18.297 -20.906 -7.195 1 98.81 154 GLU A C 1
ATOM 1214 O O . GLU A 1 154 ? -19.25 -21.562 -6.762 1 98.81 154 GLU A O 1
ATOM 1219 N N . GLN A 1 155 ? -18.25 -20.5 -8.406 1 98.56 155 GLN A N 1
ATOM 1220 C CA . GLN A 1 155 ? -19.297 -20.797 -9.367 1 98.56 155 GLN A CA 1
ATOM 1221 C C . GLN A 1 155 ? -19.406 -22.297 -9.617 1 98.56 155 GLN A C 1
ATOM 1223 O O . GLN A 1 155 ? -20.5 -22.812 -9.891 1 98.56 155 GLN A O 1
ATOM 1228 N N . LYS A 1 156 ? -18.297 -23.016 -9.492 1 98.25 156 LYS A N 1
ATOM 1229 C CA . LYS A 1 156 ? -18.281 -24.469 -9.672 1 98.25 156 LYS A CA 1
ATOM 1230 C C . LYS A 1 156 ? -18.797 -25.188 -8.43 1 98.25 156 LYS A C 1
ATOM 1232 O O . LYS A 1 156 ? -19.094 -26.375 -8.469 1 98.25 156 LYS A O 1
ATOM 1237 N N . GLY A 1 157 ? -18.875 -24.438 -7.34 1 98.31 157 GLY A N 1
ATOM 1238 C CA . GLY A 1 157 ? -19.469 -25.016 -6.145 1 98.31 157 GLY A CA 1
ATOM 1239 C C . GLY A 1 157 ? -18.516 -25.125 -4.98 1 98.31 157 GLY A C 1
ATOM 1240 O O . GLY A 1 157 ? -18.891 -25.547 -3.891 1 98.31 157 GLY A O 1
ATOM 1241 N N . VAL A 1 158 ? -17.234 -24.75 -5.168 1 98.81 158 VAL A N 1
ATOM 1242 C CA . VAL A 1 158 ? -16.266 -24.75 -4.078 1 98.81 158 VAL A CA 1
ATOM 1243 C C . VAL A 1 158 ? -16.656 -23.688 -3.041 1 98.81 158 VAL A C 1
ATOM 1245 O O . VAL A 1 158 ? -17.031 -22.578 -3.395 1 98.81 158 VAL A O 1
ATOM 1248 N N . LYS A 1 159 ? -16.625 -24.062 -1.789 1 98.5 159 LYS A N 1
ATOM 1249 C CA . LYS A 1 159 ? -16.875 -23.109 -0.72 1 98.5 159 LYS A CA 1
ATOM 1250 C C . LYS A 1 159 ? -15.594 -22.391 -0.304 1 98.5 159 LYS A C 1
ATOM 1252 O O . LYS A 1 159 ? -14.547 -23.031 -0.163 1 98.5 159 LYS A O 1
ATOM 1257 N N . ILE A 1 160 ? -15.602 -21.125 -0.211 1 98.69 160 ILE A N 1
ATOM 1258 C CA . ILE A 1 160 ? -14.469 -20.328 0.26 1 98.69 160 ILE A CA 1
ATOM 1259 C C . ILE A 1 160 ? -14.875 -19.531 1.493 1 98.69 160 ILE A C 1
ATOM 1261 O O . ILE A 1 160 ? -15.789 -18.703 1.43 1 98.69 160 ILE A O 1
ATOM 1265 N N . VAL A 1 161 ? -14.188 -19.766 2.611 1 97.88 161 VAL A N 1
ATOM 1266 C CA . VAL A 1 161 ? -14.609 -19.219 3.902 1 97.88 161 VAL A CA 1
ATOM 1267 C C . VAL A 1 161 ? -13.453 -18.453 4.543 1 97.88 161 VAL A C 1
ATOM 1269 O O . VAL A 1 161 ? -12.32 -18.938 4.562 1 97.88 161 VAL A O 1
ATOM 1272 N N . ARG A 1 162 ? -13.766 -17.281 5.004 1 98.44 162 ARG A N 1
ATOM 1273 C CA . ARG A 1 162 ? -12.773 -16.531 5.777 1 98.44 162 ARG A CA 1
ATOM 1274 C C . ARG A 1 162 ? -12.68 -17.078 7.199 1 98.44 162 ARG A C 1
ATOM 1276 O O . ARG A 1 162 ? -13.656 -17.031 7.949 1 98.44 162 ARG A O 1
ATOM 1283 N N . LYS A 1 163 ? -11.547 -17.5 7.574 1 98 163 LYS A N 1
ATOM 1284 C CA . LYS A 1 163 ? -11.305 -18 8.922 1 98 163 LYS A CA 1
ATOM 1285 C C . LYS A 1 163 ? -9.812 -18.047 9.234 1 98 163 LYS A C 1
ATOM 1287 O O . LYS A 1 163 ? -9.008 -18.438 8.391 1 98 163 LYS A O 1
ATOM 1292 N N . HIS A 1 164 ? -9.453 -17.594 10.352 1 97.62 164 HIS A N 1
ATOM 1293 C CA . HIS A 1 164 ? -8.094 -17.734 10.859 1 97.62 164 HIS A CA 1
ATOM 1294 C C . HIS A 1 164 ? -7.918 -19.047 11.625 1 97.62 164 HIS A C 1
ATOM 1296 O O . HIS A 1 164 ? -8.773 -19.406 12.43 1 97.62 164 HIS A O 1
ATOM 1302 N N . LEU A 1 165 ? -6.891 -19.734 11.352 1 98.31 165 LEU A N 1
ATOM 1303 C CA . LEU A 1 165 ? -6.57 -20.953 12.078 1 98.31 165 LEU A CA 1
ATOM 1304 C C . LEU A 1 165 ? -5.305 -20.781 12.906 1 98.31 165 LEU A C 1
ATOM 1306 O O . LEU A 1 165 ? -4.266 -20.359 12.391 1 98.31 165 LEU A O 1
ATOM 1310 N N . ASP A 1 166 ? -5.391 -21.094 14.172 1 98.19 166 ASP A N 1
ATOM 1311 C CA . ASP A 1 166 ? -4.215 -21.094 15.039 1 98.19 166 ASP A CA 1
ATOM 1312 C C . ASP A 1 166 ? -3.432 -22.391 14.906 1 98.19 166 ASP A C 1
ATOM 1314 O O . ASP A 1 166 ? -2.223 -22.422 15.148 1 98.19 166 ASP A O 1
ATOM 1318 N N . HIS A 1 167 ? -4.164 -23.406 14.578 1 98.5 167 HIS A N 1
ATOM 1319 C CA . HIS A 1 167 ? -3.605 -24.75 14.477 1 98.5 167 HIS A CA 1
ATOM 1320 C C . HIS A 1 167 ? -4.219 -25.5 13.305 1 98.5 167 HIS A C 1
ATOM 1322 O O . HIS A 1 167 ? -5.426 -25.406 13.062 1 98.5 167 HIS A O 1
ATOM 1328 N N . ILE A 1 168 ? -3.383 -26.375 12.648 1 97.88 168 ILE A N 1
ATOM 1329 C CA . ILE A 1 168 ? -3.793 -27.047 11.422 1 97.88 168 ILE A CA 1
ATOM 1330 C C . ILE A 1 168 ? -4.938 -28.016 11.719 1 97.88 168 ILE A C 1
ATOM 1332 O O . ILE A 1 168 ? -5.781 -28.266 10.859 1 97.88 168 ILE A O 1
ATOM 1336 N N . VAL A 1 169 ? -5.047 -2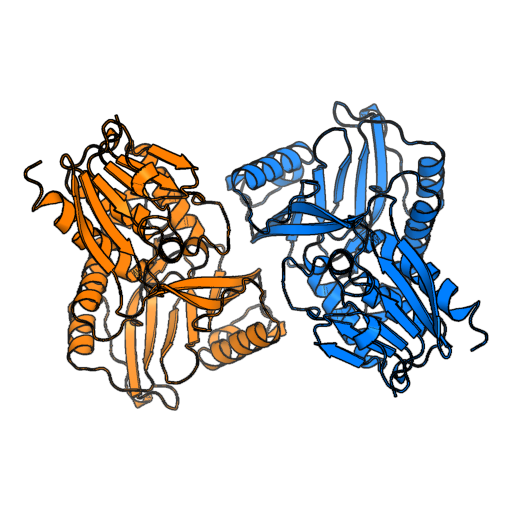8.453 12.938 1 96.12 169 VAL A N 1
ATOM 1337 C CA . VAL A 1 169 ? -6.055 -29.438 13.312 1 96.12 169 VAL A CA 1
ATOM 1338 C C . VAL A 1 169 ? -7.445 -28.828 13.211 1 96.12 169 VAL A C 1
ATOM 1340 O O . VAL A 1 169 ? -8.438 -29.531 13.016 1 96.12 169 VAL A O 1
ATOM 1343 N N . GLN A 1 170 ? -7.504 -27.469 13.297 1 97.38 170 GLN A N 1
ATOM 1344 C CA . GLN A 1 170 ? -8.781 -26.766 13.234 1 97.38 170 GLN A CA 1
ATOM 1345 C C . GLN A 1 170 ? -9.383 -26.844 11.836 1 97.38 170 GLN A C 1
ATOM 1347 O O . GLN A 1 170 ? -10.562 -26.547 11.641 1 97.38 170 GLN A O 1
ATOM 1352 N N . ALA A 1 171 ? -8.586 -27.312 10.875 1 97.44 171 ALA A N 1
ATOM 1353 C CA . ALA A 1 171 ? -9.078 -27.453 9.516 1 97.44 171 ALA A CA 1
ATOM 1354 C C . ALA A 1 171 ? -9.891 -28.734 9.359 1 97.44 171 ALA A C 1
ATOM 1356 O O . ALA A 1 171 ? -10.617 -28.906 8.375 1 97.44 171 ALA A O 1
ATOM 1357 N N . TYR A 1 172 ? -9.703 -29.641 10.266 1 95.5 172 TYR A N 1
ATOM 1358 C CA . TYR A 1 172 ? -10.438 -30.906 10.211 1 95.5 172 TYR A CA 1
ATOM 1359 C C . TYR A 1 172 ? -11.781 -30.781 10.914 1 95.5 172 TYR A C 1
ATOM 1361 O O . TYR A 1 172 ? -11.836 -30.594 12.133 1 95.5 172 TYR A O 1
ATOM 1369 N N . GLY A 1 173 ? -12.812 -30.75 10.141 1 91.25 173 GLY A N 1
ATOM 1370 C CA . GLY A 1 173 ? -14.148 -30.891 10.703 1 91.25 173 GLY A CA 1
ATOM 1371 C C . GLY A 1 173 ? -14.602 -32.344 10.812 1 91.25 173 GLY A C 1
ATOM 1372 O O . GLY A 1 173 ? -13.805 -33.25 10.633 1 91.25 173 GLY A O 1
ATOM 1373 N N . HIS A 1 174 ? -15.852 -32.531 11.133 1 89.44 174 HIS A N 1
ATOM 1374 C CA . HIS A 1 174 ? -16.406 -33.875 11.375 1 89.44 174 HIS A CA 1
ATOM 1375 C C . HIS A 1 174 ? -16.234 -34.75 10.148 1 89.44 174 HIS A C 1
ATOM 1377 O O . HIS A 1 174 ? -15.828 -35.906 10.281 1 89.44 174 HIS A O 1
ATOM 1383 N N . ASP A 1 175 ? -16.406 -34.25 8.992 1 91.5 175 ASP A N 1
ATOM 1384 C CA . ASP A 1 175 ? -16.406 -35.062 7.785 1 91.5 175 ASP A CA 1
ATOM 1385 C C . ASP A 1 175 ? -15.125 -34.844 6.973 1 91.5 175 ASP A C 1
ATOM 1387 O O . ASP A 1 175 ? -14.961 -35.438 5.898 1 91.5 175 ASP A O 1
ATOM 1391 N N . THR A 1 176 ? -14.195 -34.094 7.453 1 95.44 176 THR A N 1
ATOM 1392 C CA . THR A 1 176 ? -13 -33.75 6.688 1 95.44 176 THR A CA 1
ATOM 1393 C C . THR A 1 176 ? -11.93 -34.812 6.863 1 95.44 176 THR A C 1
ATOM 1395 O O . THR A 1 176 ? -11.484 -35.062 7.984 1 95.44 176 THR A O 1
ATOM 1398 N N . LYS A 1 177 ? -11.492 -35.375 5.789 1 93.06 177 LYS A N 1
ATOM 1399 C CA . LYS A 1 177 ? -10.492 -36.438 5.859 1 93.06 177 LYS A CA 1
ATOM 1400 C C . LYS A 1 177 ? -9.18 -36 5.219 1 93.06 177 LYS A C 1
ATOM 1402 O O . LYS A 1 177 ? -8.125 -36.594 5.48 1 93.06 177 LYS A O 1
ATOM 1407 N N . LEU A 1 178 ? -9.258 -35.062 4.395 1 96.94 178 LEU A N 1
ATOM 1408 C CA . LEU A 1 178 ? -8.086 -34.594 3.652 1 96.94 178 LEU A CA 1
ATOM 1409 C C . LEU A 1 178 ? -7.938 -33.094 3.775 1 96.94 178 LEU A C 1
ATOM 1411 O O . LEU A 1 178 ? -8.883 -32.344 3.514 1 96.94 178 LEU A O 1
ATOM 1415 N N . VAL A 1 179 ? -6.773 -32.656 4.254 1 98.25 179 VAL A N 1
ATOM 1416 C CA . VAL A 1 179 ? -6.461 -31.234 4.367 1 98.25 179 VAL A CA 1
ATOM 1417 C C . VAL A 1 179 ? -5.195 -30.922 3.57 1 98.25 179 VAL A C 1
ATOM 1419 O O . VAL A 1 179 ? -4.207 -31.656 3.645 1 98.25 179 VAL A O 1
ATOM 1422 N N . PHE A 1 180 ? -5.234 -29.906 2.713 1 98.81 180 PHE A N 1
ATOM 1423 C CA . PHE A 1 180 ? -4.055 -29.359 2.062 1 98.81 180 PHE A CA 1
ATOM 1424 C C . PHE A 1 180 ? -3.578 -28.109 2.785 1 98.81 180 PHE A C 1
ATOM 1426 O O . PHE A 1 180 ? -4.348 -27.156 2.965 1 98.81 180 PHE A O 1
ATOM 1433 N N . ASN A 1 181 ? -2.334 -28.125 3.232 1 98.88 181 ASN A N 1
ATOM 1434 C CA . ASN A 1 181 ? -1.715 -26.938 3.805 1 98.88 181 ASN A CA 1
ATOM 1435 C C . ASN A 1 181 ? -1.021 -26.094 2.736 1 98.88 181 ASN A C 1
ATOM 1437 O O . ASN A 1 181 ? 0.112 -26.391 2.352 1 98.88 181 ASN A O 1
ATOM 1441 N N . CYS A 1 182 ? -1.649 -25.031 2.334 1 98.88 182 CYS A N 1
ATOM 1442 C CA . CYS A 1 182 ? -1.146 -24.094 1.332 1 98.88 182 CYS A CA 1
ATOM 1443 C C . CYS A 1 182 ? -0.944 -22.703 1.93 1 98.88 182 CYS A C 1
ATOM 1445 O O . CYS A 1 182 ? -1.264 -21.703 1.295 1 98.88 182 CYS A O 1
ATOM 1447 N N . THR A 1 183 ? -0.362 -22.594 3.111 1 98.62 183 THR A N 1
ATOM 1448 C CA . THR A 1 183 ? -0.384 -21.359 3.891 1 98.62 183 THR A CA 1
ATOM 1449 C C . THR A 1 183 ? 0.867 -20.516 3.625 1 98.62 183 THR A C 1
ATOM 1451 O O . THR A 1 183 ? 1.072 -19.484 4.254 1 98.62 183 THR A O 1
ATOM 1454 N N . GLY A 1 184 ? 1.725 -21 2.656 1 97.88 184 GLY A N 1
ATOM 1455 C CA . GLY A 1 184 ? 2.91 -20.219 2.33 1 97.88 184 GLY A CA 1
ATOM 1456 C C . GLY A 1 184 ? 3.734 -19.844 3.547 1 97.88 184 GLY A C 1
ATOM 1457 O O . GLY A 1 184 ? 4.133 -20.719 4.324 1 97.88 184 GLY A O 1
ATOM 1458 N N . LEU A 1 185 ? 3.914 -18.609 3.844 1 98 185 LEU A N 1
ATOM 1459 C CA . LEU A 1 185 ? 4.703 -18.125 4.969 1 98 185 LEU A CA 1
ATOM 1460 C C . LEU A 1 185 ? 4.047 -18.5 6.293 1 98 185 LEU A C 1
ATOM 1462 O O . LEU A 1 185 ? 4.73 -18.641 7.309 1 98 185 LEU A O 1
ATOM 1466 N N . GLY A 1 186 ? 2.707 -18.625 6.246 1 98.12 186 GLY A N 1
ATOM 1467 C CA . GLY A 1 186 ? 1.981 -19 7.449 1 98.12 186 GLY A CA 1
ATOM 1468 C C . GLY A 1 186 ? 2.408 -20.328 8.016 1 98.12 186 GLY A C 1
ATOM 1469 O O . GLY A 1 186 ? 2.203 -20.609 9.195 1 98.12 186 GLY A O 1
ATOM 1470 N N . ALA A 1 187 ? 3.018 -21.188 7.16 1 98.62 187 ALA A N 1
ATOM 1471 C CA . ALA A 1 187 ? 3.457 -22.5 7.598 1 98.62 187 ALA A CA 1
ATOM 1472 C C . ALA A 1 187 ? 4.516 -22.406 8.688 1 98.62 187 ALA A C 1
ATOM 1474 O O . ALA A 1 187 ? 4.73 -23.344 9.445 1 98.62 187 ALA A O 1
ATOM 1475 N N . ARG A 1 188 ? 5.172 -21.266 8.742 1 98.44 188 ARG A N 1
ATOM 1476 C CA . ARG A 1 188 ? 6.242 -21.078 9.711 1 98.44 188 ARG A CA 1
ATOM 1477 C C . ARG A 1 188 ? 5.691 -21.062 11.133 1 98.44 188 ARG A C 1
ATOM 1479 O O . ARG A 1 188 ? 6.348 -21.531 12.07 1 98.44 188 ARG A O 1
ATOM 1486 N N . SER A 1 189 ? 4.457 -20.516 11.297 1 98.12 189 SER A N 1
ATOM 1487 C CA . SER A 1 189 ? 3.951 -20.281 12.648 1 98.12 189 SER A CA 1
ATOM 1488 C C . SER A 1 189 ? 2.664 -21.062 12.898 1 98.12 189 SER A C 1
ATOM 1490 O O . SER A 1 189 ? 2.199 -21.156 14.039 1 98.12 189 SER A O 1
ATOM 1492 N N . LEU A 1 190 ? 2.049 -21.656 11.875 1 98.56 190 LEU A N 1
ATOM 1493 C CA . LEU A 1 190 ? 0.817 -22.422 12.031 1 98.56 190 LEU A CA 1
ATOM 1494 C C . LEU A 1 190 ? 1.032 -23.609 12.961 1 98.56 190 LEU A C 1
ATOM 1496 O O . LEU A 1 190 ? 1.891 -24.453 12.711 1 98.56 190 LEU A O 1
ATOM 1500 N N . GLY A 1 191 ? 0.19 -23.578 14.102 1 98.5 191 GLY A N 1
ATOM 1501 C CA . GLY A 1 191 ? 0.317 -24.688 15.023 1 98.5 191 GLY A CA 1
ATOM 1502 C C . GLY A 1 191 ? 0.17 -26.047 14.359 1 98.5 191 GLY A C 1
ATOM 1503 O O . GLY A 1 191 ? -0.674 -26.219 13.477 1 98.5 191 GLY A O 1
ATOM 1504 N N . GLY A 1 192 ? 1.023 -27.047 14.727 1 97.44 192 GLY A N 1
ATOM 1505 C CA . GLY A 1 192 ? 1.014 -28.375 14.148 1 97.44 192 GLY A CA 1
ATOM 1506 C C . GLY A 1 192 ? 1.924 -28.516 12.945 1 97.44 192 GLY A C 1
ATOM 1507 O O . GLY A 1 192 ? 2.205 -29.625 12.492 1 97.44 192 GLY A O 1
ATOM 1508 N N . VAL A 1 193 ? 2.332 -27.453 12.352 1 98.06 193 VAL A N 1
ATOM 1509 C CA . VAL A 1 193 ? 3.258 -27.422 11.219 1 98.06 193 VAL A CA 1
ATOM 1510 C C . VAL A 1 193 ? 4.57 -26.781 11.641 1 98.06 193 VAL A C 1
ATOM 1512 O O . VAL A 1 193 ? 5.613 -27.438 11.688 1 98.06 193 VAL A O 1
ATOM 1515 N N . GLU A 1 194 ? 4.602 -25.5 12.039 1 98.5 194 GLU A N 1
ATOM 1516 C CA . GLU A 1 194 ? 5.727 -24.75 12.586 1 98.5 194 GLU A CA 1
ATOM 1517 C C . GLU A 1 194 ? 7.023 -25.094 11.859 1 98.5 194 GLU A C 1
ATOM 1519 O O . GLU A 1 194 ? 8.023 -25.438 12.492 1 98.5 194 GLU A O 1
ATOM 1524 N N . ASP A 1 195 ? 6.93 -24.984 10.523 1 98.62 195 ASP A N 1
ATOM 1525 C CA . ASP A 1 195 ? 8.086 -25.281 9.688 1 98.62 195 ASP A CA 1
ATOM 1526 C C . ASP A 1 195 ? 9.125 -24.172 9.75 1 98.62 195 ASP A C 1
ATOM 1528 O O . ASP A 1 195 ? 9.016 -23.172 9.031 1 98.62 195 ASP A O 1
ATOM 1532 N N . LYS A 1 196 ? 10.211 -24.328 10.406 1 98.38 196 LYS A N 1
ATOM 1533 C CA . LYS A 1 196 ? 11.219 -23.297 10.68 1 98.38 196 LYS A CA 1
ATOM 1534 C C . LYS A 1 196 ? 12.094 -23.062 9.453 1 98.38 196 LYS A C 1
ATOM 1536 O O . LYS A 1 196 ? 12.836 -22.062 9.406 1 98.38 196 LYS A O 1
ATOM 1541 N N . ASN A 1 197 ? 11.938 -23.938 8.469 1 98.56 197 ASN A N 1
ATOM 1542 C CA . ASN A 1 197 ? 12.695 -23.719 7.242 1 98.56 197 ASN A CA 1
ATOM 1543 C C . ASN A 1 197 ? 12.078 -22.625 6.383 1 98.56 197 ASN A C 1
ATOM 1545 O O . ASN A 1 197 ? 12.703 -22.125 5.441 1 98.56 197 ASN A O 1
ATOM 1549 N N . VAL A 1 198 ? 10.852 -22.25 6.723 1 98.69 198 VAL A N 1
ATOM 1550 C CA . VAL A 1 198 ? 10.148 -21.234 5.953 1 98.69 198 VAL A CA 1
ATOM 1551 C C . VAL A 1 198 ? 10.648 -19.844 6.355 1 98.69 198 VAL A C 1
ATOM 1553 O O . VAL A 1 198 ? 10.773 -19.547 7.543 1 98.69 198 VAL A O 1
ATOM 1556 N N . TYR A 1 199 ? 11.008 -19.016 5.352 1 98.5 199 TYR A N 1
ATOM 1557 C CA . TYR A 1 199 ? 11.477 -17.656 5.598 1 98.5 199 TYR A CA 1
ATOM 1558 C C . TYR A 1 199 ? 10.914 -16.688 4.559 1 98.5 199 TYR A C 1
ATOM 1560 O O . TYR A 1 199 ? 10.633 -17.078 3.426 1 98.5 199 TYR A O 1
ATOM 1568 N N . PRO A 1 200 ? 10.688 -15.445 4.957 1 98.31 200 PRO A N 1
ATOM 1569 C CA . PRO A 1 200 ? 10.297 -14.445 3.965 1 98.31 200 PRO A CA 1
ATOM 1570 C C . PRO A 1 200 ? 11.461 -14.008 3.082 1 98.31 200 PRO A C 1
ATOM 1572 O O . PRO A 1 200 ? 12.586 -13.836 3.572 1 98.31 200 PRO A O 1
ATOM 1575 N N . ALA A 1 201 ? 11.25 -13.914 1.859 1 97.38 201 ALA A N 1
ATOM 1576 C CA . ALA A 1 201 ? 12.148 -13.219 0.942 1 97.38 201 ALA A CA 1
ATOM 1577 C C . ALA A 1 201 ? 11.492 -11.953 0.397 1 97.38 201 ALA A C 1
ATOM 1579 O O . ALA A 1 201 ? 10.758 -12 -0.591 1 97.38 201 ALA A O 1
ATOM 1580 N N . ARG A 1 202 ? 11.852 -10.898 1.033 1 97.81 202 ARG A N 1
ATOM 1581 C CA . ARG A 1 202 ? 11.188 -9.625 0.778 1 97.81 202 ARG A CA 1
ATOM 1582 C C . ARG A 1 202 ? 11.633 -9.031 -0.554 1 97.81 202 ARG A C 1
ATOM 1584 O O . ARG A 1 202 ? 12.82 -9.094 -0.902 1 97.81 202 ARG A O 1
ATOM 1591 N N . GLY A 1 203 ? 10.703 -8.531 -1.275 1 96.94 203 GLY A N 1
ATOM 1592 C CA . GLY A 1 203 ? 10.977 -7.695 -2.43 1 96.94 203 GLY A CA 1
ATOM 1593 C C . GLY A 1 203 ? 10.156 -6.418 -2.447 1 96.94 203 GLY A C 1
ATOM 1594 O O . GLY A 1 203 ? 9.008 -6.41 -1.999 1 96.94 203 GLY A O 1
ATOM 1595 N N . GLN A 1 204 ? 10.758 -5.324 -2.906 1 97.62 204 GLN A N 1
ATOM 1596 C CA . GLN A 1 204 ? 10.055 -4.074 -3.184 1 97.62 204 GLN A CA 1
ATOM 1597 C C . GLN A 1 204 ? 9.922 -3.844 -4.684 1 97.62 204 GLN A C 1
ATOM 1599 O O . GLN A 1 204 ? 10.891 -3.986 -5.434 1 97.62 204 GLN A O 1
ATOM 1604 N N . VAL A 1 205 ? 8.695 -3.555 -5.117 1 97.38 205 VAL A N 1
ATOM 1605 C CA . VAL A 1 205 ? 8.461 -3.309 -6.539 1 97.38 205 VAL A CA 1
ATOM 1606 C C . VAL A 1 205 ? 7.844 -1.926 -6.73 1 97.38 205 VAL A C 1
ATOM 1608 O O . VAL A 1 205 ? 7.25 -1.371 -5.801 1 97.38 205 VAL A O 1
ATOM 1611 N N . VAL A 1 206 ? 8.07 -1.383 -7.875 1 98.31 206 VAL A N 1
ATOM 1612 C CA . VAL A 1 206 ? 7.484 -0.121 -8.312 1 98.31 206 VAL A CA 1
ATOM 1613 C C . VAL A 1 206 ? 6.555 -0.367 -9.5 1 98.31 206 VAL A C 1
ATOM 1615 O O . VAL A 1 206 ? 6.941 -1.017 -10.477 1 98.31 206 VAL A O 1
ATOM 1618 N N . VAL A 1 207 ? 5.336 0.061 -9.391 1 98.19 207 VAL A N 1
ATOM 1619 C CA . VAL A 1 207 ? 4.387 -0.038 -10.492 1 98.19 207 VAL A CA 1
ATOM 1620 C C . VAL A 1 207 ? 4.254 1.318 -11.18 1 98.19 207 VAL A C 1
ATOM 1622 O O . VAL A 1 207 ? 3.914 2.316 -10.539 1 98.19 207 VAL A O 1
ATOM 1625 N N . ILE A 1 208 ? 4.508 1.351 -12.477 1 98 208 ILE A N 1
ATOM 1626 C CA . ILE A 1 208 ? 4.371 2.592 -13.227 1 98 208 ILE A CA 1
ATOM 1627 C C . ILE A 1 208 ? 3.332 2.408 -14.336 1 98 208 ILE A C 1
ATOM 1629 O O . ILE A 1 208 ? 2.949 1.281 -14.656 1 98 208 ILE A O 1
ATOM 1633 N N . LYS A 1 209 ? 2.834 3.475 -14.836 1 96.88 209 LYS A N 1
ATOM 1634 C CA . LYS A 1 209 ? 2.053 3.449 -16.062 1 96.88 209 LYS A CA 1
ATOM 1635 C C . LYS A 1 209 ? 2.959 3.518 -17.297 1 96.88 209 LYS A C 1
ATOM 1637 O O . LYS A 1 209 ? 3.764 4.441 -17.422 1 96.88 209 LYS A O 1
ATOM 1642 N N . ALA A 1 210 ? 2.898 2.543 -18.109 1 97.94 210 ALA A N 1
ATOM 1643 C CA . ALA A 1 210 ? 3.734 2.492 -19.312 1 97.94 210 ALA A CA 1
ATOM 1644 C C . ALA A 1 210 ? 2.988 1.846 -20.469 1 97.94 210 ALA A C 1
ATOM 1646 O O . ALA A 1 210 ? 3.268 0.703 -20.844 1 97.94 210 ALA A O 1
ATOM 1647 N N . PRO A 1 211 ? 2.148 2.596 -21.125 1 96.5 211 PRO A N 1
ATOM 1648 C CA . PRO A 1 211 ? 1.366 2.033 -22.234 1 96.5 211 PRO A CA 1
ATOM 1649 C C . PRO A 1 211 ? 2.234 1.604 -23.406 1 96.5 211 PRO A C 1
ATOM 1651 O O . PRO A 1 211 ? 1.812 0.779 -24.219 1 96.5 211 PRO A O 1
ATOM 1654 N N . HIS A 1 212 ? 3.457 2.123 -23.469 1 97.94 212 HIS A N 1
ATOM 1655 C CA . HIS A 1 212 ? 4.344 1.9 -24.594 1 97.94 212 HIS A CA 1
ATOM 1656 C C . HIS A 1 212 ? 5.152 0.619 -24.422 1 97.94 212 HIS A C 1
ATOM 1658 O O . HIS A 1 212 ? 5.887 0.216 -25.328 1 97.94 212 HIS A O 1
ATOM 1664 N N . ILE A 1 213 ? 5.078 -0.05 -23.312 1 98.62 213 ILE A N 1
ATOM 1665 C CA . ILE A 1 213 ? 5.816 -1.283 -23.062 1 98.62 213 ILE A CA 1
ATOM 1666 C C . ILE A 1 213 ? 4.855 -2.471 -23.078 1 98.62 213 ILE A C 1
ATOM 1668 O O . ILE A 1 213 ? 3.891 -2.502 -22.312 1 98.62 213 ILE A O 1
ATOM 1672 N N . MET A 1 214 ? 5.105 -3.518 -23.891 1 98.12 214 MET A N 1
ATOM 1673 C CA . MET A 1 214 ? 4.219 -4.668 -24.047 1 98.12 214 MET A CA 1
ATOM 1674 C C . MET A 1 214 ? 5 -5.977 -23.922 1 98.12 214 MET A C 1
ATOM 1676 O O . MET A 1 214 ? 4.625 -6.98 -24.531 1 98.12 214 MET A O 1
ATOM 1680 N N . GLU A 1 215 ? 6.09 -5.953 -23.25 1 98.62 215 GLU A N 1
ATOM 1681 C CA . GLU A 1 215 ? 6.934 -7.133 -23.109 1 98.62 215 GLU A CA 1
ATOM 1682 C C . GLU A 1 215 ? 7.609 -7.164 -21.734 1 98.62 215 GLU A C 1
ATOM 1684 O O . GLU A 1 215 ? 7.625 -6.156 -21.031 1 98.62 215 GLU A O 1
ATOM 1689 N N . ASN A 1 216 ? 8.109 -8.352 -21.375 1 98.75 216 ASN A N 1
ATOM 1690 C CA . ASN A 1 216 ? 8.914 -8.523 -20.172 1 98.75 216 ASN A CA 1
ATOM 1691 C C . ASN A 1 216 ? 10.406 -8.492 -20.484 1 98.75 216 ASN A C 1
ATOM 1693 O O . ASN A 1 216 ? 10.828 -8.922 -21.562 1 98.75 216 ASN A O 1
ATOM 1697 N N . VAL A 1 217 ? 11.188 -7.977 -19.562 1 98.56 217 VAL A N 1
ATOM 1698 C CA . VAL A 1 217 ? 12.641 -8.086 -19.609 1 98.56 217 VAL A CA 1
ATOM 1699 C C . VAL A 1 217 ? 13.188 -8.375 -18.219 1 98.56 217 VAL A C 1
ATOM 1701 O O . VAL A 1 217 ? 12.844 -7.684 -17.25 1 98.56 217 VAL A O 1
ATOM 1704 N N . MET A 1 218 ? 13.977 -9.406 -18.141 1 97.06 218 MET A N 1
ATOM 1705 C CA . MET A 1 218 ? 14.578 -9.773 -16.859 1 97.06 218 MET A CA 1
ATOM 1706 C C . MET A 1 218 ? 16.078 -10.023 -17.016 1 97.06 218 MET A C 1
ATOM 1708 O O . MET A 1 218 ? 16.531 -10.5 -18.047 1 97.06 218 MET A O 1
ATOM 1712 N N . ARG A 1 219 ? 16.766 -9.727 -15.977 1 96.88 219 ARG A N 1
ATOM 1713 C CA . ARG A 1 219 ? 18.188 -10.062 -15.906 1 96.88 219 ARG A CA 1
ATOM 1714 C C . ARG A 1 219 ? 18.531 -10.711 -14.562 1 96.88 219 ARG A C 1
ATOM 1716 O O . ARG A 1 219 ? 18.172 -10.188 -13.508 1 96.88 219 ARG A O 1
ATOM 1723 N N . TRP A 1 220 ? 19.156 -11.844 -14.711 1 93.81 220 TRP A N 1
ATOM 1724 C CA . TRP A 1 220 ? 19.531 -12.633 -13.547 1 93.81 220 TRP A CA 1
ATOM 1725 C C . TRP A 1 220 ? 21.047 -12.664 -13.383 1 93.81 220 TRP A C 1
ATOM 1727 O O . TRP A 1 220 ? 21.781 -13.031 -14.305 1 93.81 220 TRP A O 1
ATOM 1737 N N . GLY A 1 221 ? 21.531 -12.156 -12.297 1 88 221 GLY A N 1
ATOM 1738 C CA . GLY A 1 221 ? 22.969 -12.156 -12.016 1 88 221 GLY A CA 1
ATOM 1739 C C . GLY A 1 221 ? 23.281 -12.297 -10.531 1 88 221 GLY A C 1
ATOM 1740 O O . GLY A 1 221 ? 22.484 -12.883 -9.781 1 88 221 GLY A O 1
ATOM 1741 N N . LYS A 1 222 ? 24.531 -11.914 -10.203 1 79.5 222 LYS A N 1
ATOM 1742 C CA . LYS A 1 222 ? 24.969 -12.062 -8.82 1 79.5 222 LYS A CA 1
ATOM 1743 C C . LYS A 1 222 ? 24.375 -10.969 -7.934 1 79.5 222 LYS A C 1
ATOM 1745 O O . LYS A 1 222 ? 24.234 -11.156 -6.723 1 79.5 222 LYS A O 1
ATOM 1750 N N . ASP A 1 223 ? 24.031 -9.93 -8.578 1 83.44 223 ASP A N 1
ATOM 1751 C CA . ASP A 1 223 ? 23.438 -8.812 -7.848 1 83.44 223 ASP A CA 1
ATOM 1752 C C . ASP A 1 223 ? 21.938 -8.969 -7.715 1 83.44 223 ASP A C 1
ATOM 1754 O O . ASP A 1 223 ? 21.406 -10.07 -7.906 1 83.44 223 ASP A O 1
ATOM 1758 N N . GLU A 1 224 ? 21.234 -7.949 -7.203 1 87.62 224 GLU A N 1
ATOM 1759 C CA . GLU A 1 224 ? 19.781 -7.965 -7.105 1 87.62 224 GLU A CA 1
ATOM 1760 C C . GLU A 1 224 ? 19.141 -8.258 -8.461 1 87.62 224 GLU A C 1
ATOM 1762 O O . GLU A 1 224 ? 19.609 -7.773 -9.492 1 87.62 224 GLU A O 1
ATOM 1767 N N . PRO A 1 225 ? 18.188 -9.172 -8.414 1 92.25 225 PRO A N 1
ATOM 1768 C CA . PRO A 1 225 ? 17.484 -9.375 -9.68 1 92.25 225 PRO A CA 1
ATOM 1769 C C . PRO A 1 225 ? 16.859 -8.078 -10.219 1 92.25 225 PRO A C 1
ATOM 1771 O O . PRO A 1 225 ? 16.469 -7.203 -9.445 1 92.25 225 PRO A O 1
ATOM 1774 N N . THR A 1 226 ? 16.844 -7.941 -11.531 1 96.75 226 THR A N 1
ATOM 1775 C CA . THR A 1 226 ? 16.172 -6.836 -12.211 1 96.75 226 THR A CA 1
ATOM 1776 C C . THR A 1 226 ? 15.117 -7.355 -13.188 1 96.75 226 THR A C 1
ATOM 1778 O O . THR A 1 226 ? 15.422 -8.164 -14.062 1 96.75 226 THR A O 1
ATOM 1781 N N . TYR A 1 227 ? 13.891 -6.91 -12.93 1 97.5 227 TYR A N 1
ATOM 1782 C CA . TYR A 1 227 ? 12.859 -7.434 -13.82 1 97.5 227 TYR A CA 1
ATOM 1783 C C . TYR A 1 227 ? 11.836 -6.355 -14.164 1 97.5 227 TYR A C 1
ATOM 1785 O O . TYR A 1 227 ? 11.562 -5.469 -13.352 1 97.5 227 TYR A O 1
ATOM 1793 N N . ILE A 1 228 ? 11.367 -6.402 -15.344 1 98.75 228 ILE A N 1
ATOM 1794 C CA . ILE A 1 228 ? 10.312 -5.598 -15.961 1 98.75 228 ILE A CA 1
ATOM 1795 C C . ILE A 1 228 ? 9.188 -6.504 -16.453 1 98.75 228 ILE A C 1
ATOM 1797 O O . ILE A 1 228 ? 9.406 -7.352 -17.328 1 98.75 228 ILE A O 1
ATOM 1801 N N . ILE A 1 229 ? 7.98 -6.32 -15.852 1 98.81 229 ILE A N 1
ATOM 1802 C CA . ILE A 1 229 ? 6.898 -7.254 -16.141 1 98.81 229 ILE A CA 1
ATOM 1803 C C . ILE A 1 229 ? 5.656 -6.48 -16.578 1 98.81 229 ILE A C 1
ATOM 1805 O O . ILE A 1 229 ? 5.113 -5.68 -15.82 1 98.81 229 ILE A O 1
ATOM 1809 N N . LYS A 1 230 ? 5.207 -6.754 -17.812 1 98.75 230 LYS A N 1
ATOM 1810 C CA . LYS A 1 230 ? 3.957 -6.164 -18.281 1 98.75 230 LYS A CA 1
ATOM 1811 C C . LYS A 1 230 ? 2.752 -6.824 -17.625 1 98.75 230 LYS A C 1
ATOM 1813 O O . LYS A 1 230 ? 2.623 -8.055 -17.641 1 98.75 230 LYS A O 1
ATOM 1818 N N . ARG A 1 231 ? 1.899 -6.066 -17 1 98.25 231 ARG A N 1
ATOM 1819 C CA . ARG A 1 231 ? 0.691 -6.586 -16.375 1 98.25 231 ARG A CA 1
ATOM 1820 C C . ARG A 1 231 ? -0.486 -6.57 -17.344 1 98.25 231 ARG A C 1
ATOM 1822 O O . ARG A 1 231 ? -0.889 -5.508 -17.812 1 98.25 231 ARG A O 1
ATOM 1829 N N . PRO A 1 232 ? -1.076 -7.719 -17.578 1 97.81 232 PRO A N 1
ATOM 1830 C CA . PRO A 1 232 ? -2.158 -7.766 -18.578 1 97.81 232 PRO A CA 1
ATOM 1831 C C . PRO A 1 232 ? -3.43 -7.074 -18.078 1 97.81 232 PRO A C 1
ATOM 1833 O O . PRO A 1 232 ? -3.773 -7.168 -16.906 1 97.81 232 PRO A O 1
ATOM 1836 N N . PHE A 1 233 ? -4.059 -6.363 -19.031 1 95.31 233 PHE A N 1
ATOM 1837 C CA . PHE A 1 233 ? -5.375 -5.777 -18.812 1 95.31 233 PHE A CA 1
ATOM 1838 C C . PHE A 1 233 ? -5.418 -5 -17.5 1 95.31 233 PHE A C 1
ATOM 1840 O O . PHE A 1 233 ? -6.324 -5.191 -16.688 1 95.31 233 PHE A O 1
ATOM 1847 N N . SER A 1 234 ? -4.488 -4.09 -17.25 1 93.44 234 SER A N 1
ATOM 1848 C CA . SER A 1 234 ? -4.258 -3.391 -15.992 1 93.44 234 SER A CA 1
ATOM 1849 C C . SER A 1 234 ? -4.312 -1.879 -16.188 1 93.44 234 SER A C 1
ATOM 1851 O O . SER A 1 234 ? -3.846 -1.123 -15.328 1 93.44 234 SER A O 1
ATOM 1853 N N . HIS A 1 235 ? -4.836 -1.335 -17.266 1 90.38 235 HIS A N 1
ATOM 1854 C CA . HIS A 1 235 ? -4.719 0.079 -17.609 1 90.38 235 HIS A CA 1
ATOM 1855 C C . HIS A 1 235 ? -3.26 0.509 -17.672 1 90.38 235 HIS A C 1
ATOM 1857 O O . HIS A 1 235 ? -2.865 1.495 -17.047 1 90.38 235 HIS A O 1
ATOM 1863 N N . ASP A 1 236 ? -2.381 -0.361 -18.297 1 93.5 236 ASP A N 1
ATOM 1864 C CA . ASP A 1 236 ? -1.026 -0.114 -18.797 1 93.5 236 ASP A CA 1
ATOM 1865 C C . ASP A 1 236 ? -0.014 -0.155 -17.641 1 93.5 236 ASP A C 1
ATOM 1867 O O . ASP A 1 236 ? 0.983 0.569 -17.672 1 93.5 236 ASP A O 1
ATOM 1871 N N . GLN A 1 237 ? -0.223 -0.934 -16.656 1 97.38 237 GLN A N 1
ATOM 1872 C CA . GLN A 1 237 ? 0.709 -1.063 -15.539 1 97.38 237 GLN A CA 1
ATOM 1873 C C . GLN A 1 237 ? 1.916 -1.913 -15.922 1 97.38 237 GLN A C 1
ATOM 1875 O O . GLN A 1 237 ? 1.777 -2.912 -16.625 1 97.38 237 GLN A O 1
ATOM 1880 N N . LEU A 1 238 ? 3.045 -1.438 -15.562 1 98.69 238 LEU A N 1
ATOM 1881 C CA . LEU A 1 238 ? 4.324 -2.127 -15.688 1 98.69 238 LEU A CA 1
ATOM 1882 C C . LEU A 1 238 ? 4.98 -2.303 -14.32 1 98.69 238 LEU A C 1
ATOM 1884 O O . LEU A 1 238 ? 5.16 -1.331 -13.586 1 98.69 238 LEU A O 1
ATOM 1888 N N . ILE A 1 239 ? 5.277 -3.541 -13.953 1 98.69 239 ILE A N 1
ATOM 1889 C CA . ILE A 1 239 ? 5.887 -3.834 -12.664 1 98.69 239 ILE A CA 1
ATOM 1890 C C . ILE A 1 239 ? 7.41 -3.812 -12.789 1 98.69 239 ILE A C 1
ATOM 1892 O O . ILE A 1 239 ? 7.977 -4.516 -13.633 1 98.69 239 ILE A O 1
ATOM 1896 N N . LEU A 1 240 ? 8.062 -2.99 -12.023 1 98.75 240 LEU A N 1
ATOM 1897 C CA . LEU A 1 240 ? 9.516 -2.883 -12.008 1 98.75 240 LEU A CA 1
ATOM 1898 C C . LEU A 1 240 ? 10.078 -3.42 -10.695 1 98.75 240 LEU A C 1
ATOM 1900 O O . LEU A 1 240 ? 9.617 -3.053 -9.617 1 98.75 240 LEU A O 1
ATOM 1904 N N . GLY A 1 241 ? 11.117 -4.324 -10.883 1 96.94 241 GLY A N 1
ATOM 1905 C CA . GLY A 1 241 ? 11.773 -4.871 -9.711 1 96.94 241 GLY A CA 1
ATOM 1906 C C . GLY A 1 241 ? 13.211 -5.277 -9.961 1 96.94 241 GLY A C 1
ATOM 1907 O O . GLY A 1 241 ? 13.695 -5.211 -11.094 1 96.94 241 GLY A O 1
ATOM 1908 N N . GLY A 1 242 ? 14.031 -5.727 -9.133 1 89.44 242 GLY A N 1
ATOM 1909 C CA . GLY A 1 242 ? 13.5 -5.746 -7.781 1 89.44 242 GLY A CA 1
ATOM 1910 C C . GLY A 1 242 ? 14.531 -6.164 -6.742 1 89.44 242 GLY A C 1
ATOM 1911 O O . GLY A 1 242 ? 15.727 -5.941 -6.922 1 89.44 242 GLY A O 1
ATOM 1912 N N . PHE A 1 243 ? 14.156 -6.688 -5.531 1 94.38 243 PHE A N 1
ATOM 1913 C CA . PHE A 1 243 ? 14.992 -7.113 -4.41 1 94.38 243 PHE A CA 1
ATOM 1914 C C . PHE A 1 243 ? 14.641 -8.531 -3.986 1 94.38 243 PHE A C 1
ATOM 1916 O O . PHE A 1 243 ? 13.523 -9 -4.211 1 94.38 243 PHE A O 1
ATOM 1923 N N . TYR A 1 244 ? 15.539 -9.273 -3.57 1 94.62 244 TYR A N 1
ATOM 1924 C CA . TYR A 1 244 ? 15.391 -10.547 -2.879 1 94.62 244 TYR A CA 1
ATOM 1925 C C . TYR A 1 244 ? 16.078 -10.523 -1.523 1 94.62 244 TYR A C 1
ATOM 1927 O O . TYR A 1 244 ? 17.25 -10.914 -1.405 1 94.62 244 TYR A O 1
ATOM 1935 N N . GLN A 1 245 ? 15.359 -10.148 -0.48 1 96.88 245 GLN A N 1
ATOM 1936 C CA . GLN A 1 245 ? 15.93 -9.906 0.84 1 96.88 245 GLN A CA 1
ATOM 1937 C C . GLN A 1 245 ? 15.469 -10.953 1.844 1 96.88 245 GLN A C 1
ATOM 1939 O O . GLN A 1 245 ? 14.43 -10.797 2.479 1 96.88 245 GLN A O 1
ATOM 1944 N N . LYS A 1 246 ? 16.281 -11.992 2.051 1 96.31 246 LYS A N 1
ATOM 1945 C CA . LYS A 1 246 ? 15.953 -13.133 2.9 1 96.31 246 LYS A CA 1
ATOM 1946 C C . LYS A 1 246 ? 15.836 -12.711 4.363 1 96.31 246 LYS A C 1
ATOM 1948 O O . LYS A 1 246 ? 16.688 -11.977 4.875 1 96.31 246 LYS A O 1
ATOM 1953 N N . GLY A 1 247 ? 14.82 -13.156 4.93 1 97.5 247 GLY A N 1
ATOM 1954 C CA . GLY A 1 247 ? 14.664 -12.969 6.367 1 97.5 247 GLY A CA 1
ATOM 1955 C C . GLY A 1 247 ? 14.125 -11.602 6.734 1 97.5 247 GLY A C 1
ATOM 1956 O O . GLY A 1 247 ? 13.969 -11.289 7.918 1 97.5 247 GLY A O 1
ATOM 1957 N N . ASP A 1 248 ? 13.898 -10.766 5.773 1 97.75 248 ASP A N 1
ATOM 1958 C CA . ASP A 1 248 ? 13.352 -9.43 6.008 1 97.75 248 ASP A CA 1
ATOM 1959 C C . ASP A 1 248 ? 11.82 -9.453 6.012 1 97.75 248 ASP A C 1
ATOM 1961 O O . ASP A 1 248 ? 11.203 -9.797 5.004 1 97.75 248 ASP A O 1
ATOM 1965 N N . TRP A 1 249 ? 11.156 -9.125 7.121 1 97.38 249 TRP A N 1
ATOM 1966 C CA . TRP A 1 249 ? 9.719 -9.289 7.312 1 97.38 249 TRP A CA 1
ATOM 1967 C C . TRP A 1 249 ? 8.992 -7.969 7.109 1 97.38 249 TRP A C 1
ATOM 1969 O O . TRP A 1 249 ? 7.766 -7.906 7.219 1 97.38 249 TRP A O 1
ATOM 1979 N N . THR A 1 250 ? 9.727 -6.852 6.75 1 96.88 250 THR A N 1
ATOM 1980 C CA . THR A 1 250 ? 9.102 -5.535 6.793 1 96.88 250 THR A CA 1
ATOM 1981 C C . THR A 1 250 ? 8.219 -5.316 5.566 1 96.88 250 THR A C 1
ATOM 1983 O O . THR A 1 250 ? 8.578 -5.715 4.457 1 96.88 250 THR A O 1
ATOM 1986 N N . SER A 1 251 ? 7.055 -4.691 5.805 1 97.06 251 SER A N 1
ATOM 1987 C CA . SER A 1 251 ? 6.18 -4.277 4.715 1 97.06 251 SER A CA 1
ATOM 1988 C C . SER A 1 251 ? 6.52 -2.873 4.23 1 97.06 251 SER A C 1
ATOM 1990 O O . SER A 1 251 ? 5.934 -2.381 3.266 1 97.06 251 SER A O 1
ATOM 1992 N N . ASP A 1 252 ? 7.477 -2.166 4.898 1 97.88 252 ASP A N 1
ATOM 1993 C CA . ASP A 1 252 ? 7.805 -0.782 4.574 1 97.88 252 ASP A CA 1
ATOM 1994 C C . ASP A 1 252 ? 8.484 -0.683 3.209 1 97.88 252 ASP A C 1
ATOM 1996 O O . ASP A 1 252 ? 9.219 -1.588 2.807 1 97.88 252 ASP A O 1
ATOM 2000 N N . THR A 1 253 ? 8.156 0.328 2.521 1 98.31 253 THR A N 1
ATOM 2001 C CA . THR A 1 253 ? 8.898 0.645 1.31 1 98.31 253 THR A CA 1
ATOM 2002 C C . THR A 1 253 ? 9.797 1.86 1.53 1 98.31 253 THR A C 1
ATOM 2004 O O . THR A 1 253 ? 9.422 2.797 2.236 1 98.31 253 THR A O 1
ATOM 2007 N N . LEU A 1 254 ? 10.969 1.86 0.988 1 98.25 254 LEU A N 1
ATOM 2008 C CA . LEU A 1 254 ? 11.961 2.918 1.168 1 98.25 254 LEU A CA 1
ATOM 2009 C C . LEU A 1 254 ? 12.242 3.627 -0.152 1 98.25 254 LEU A C 1
ATOM 2011 O O . LEU A 1 254 ? 12.414 2.977 -1.187 1 98.25 254 LEU A O 1
ATOM 2015 N N . LYS A 1 255 ? 12.32 4.895 -0.081 1 98.12 255 LYS A N 1
ATOM 2016 C CA . LYS A 1 255 ? 12.578 5.695 -1.274 1 98.12 255 LYS A CA 1
ATOM 2017 C C . LYS A 1 255 ? 13.875 5.277 -1.951 1 98.12 255 LYS A C 1
ATOM 2019 O O . LYS A 1 255 ? 13.953 5.227 -3.18 1 98.12 255 LYS A O 1
ATOM 2024 N N . ALA A 1 256 ? 14.898 5.051 -1.163 1 97.75 256 ALA A N 1
ATOM 2025 C CA . ALA A 1 256 ? 16.188 4.656 -1.718 1 97.75 256 ALA A CA 1
ATOM 2026 C C . ALA A 1 256 ? 16.062 3.391 -2.562 1 97.75 256 ALA A C 1
ATOM 2028 O O . ALA A 1 256 ? 16.719 3.262 -3.602 1 97.75 256 ALA A O 1
ATOM 2029 N N . GLN A 1 257 ? 15.273 2.449 -2.119 1 98.25 257 GLN A N 1
ATOM 2030 C CA . GLN A 1 257 ? 15.07 1.216 -2.871 1 98.25 257 GLN A CA 1
ATOM 2031 C C . GLN A 1 257 ? 14.234 1.464 -4.121 1 98.25 257 GLN A C 1
ATOM 2033 O O . GLN A 1 257 ? 14.469 0.854 -5.164 1 98.25 257 GLN A O 1
ATOM 2038 N N . THR A 1 258 ? 13.242 2.355 -4.016 1 98.62 258 THR A N 1
ATOM 2039 C CA . THR A 1 258 ? 12.469 2.76 -5.18 1 98.62 258 THR A CA 1
ATOM 2040 C C . THR A 1 258 ? 13.375 3.357 -6.254 1 98.62 258 THR A C 1
ATOM 2042 O O . THR A 1 258 ? 13.289 2.977 -7.422 1 98.62 258 THR A O 1
ATOM 2045 N N . ASP A 1 259 ? 14.266 4.262 -5.816 1 98.5 259 ASP A N 1
ATOM 2046 C CA . ASP A 1 259 ? 15.195 4.898 -6.746 1 98.5 259 ASP A CA 1
ATOM 2047 C C . ASP A 1 259 ? 16.094 3.867 -7.41 1 98.5 259 ASP A C 1
ATOM 2049 O O . ASP A 1 259 ? 16.375 3.949 -8.609 1 98.5 259 ASP A O 1
ATOM 2053 N N . ASP A 1 260 ? 16.547 2.934 -6.637 1 98.25 260 ASP A N 1
ATOM 2054 C CA . ASP A 1 260 ? 17.406 1.874 -7.145 1 98.25 260 ASP A CA 1
ATOM 2055 C C . ASP A 1 260 ? 16.703 1.045 -8.211 1 98.25 260 ASP A C 1
ATOM 2057 O O . ASP A 1 260 ? 17.25 0.79 -9.281 1 98.25 260 ASP A O 1
ATOM 2061 N N . VAL A 1 261 ? 15.477 0.644 -7.953 1 98.44 261 VAL A N 1
ATOM 2062 C CA . VAL A 1 261 ? 14.688 -0.156 -8.883 1 98.44 261 VAL A CA 1
ATOM 2063 C C . VAL A 1 261 ? 14.492 0.608 -10.188 1 98.44 261 VAL A C 1
ATOM 2065 O O . VAL A 1 261 ? 14.695 0.056 -11.273 1 98.44 261 VAL A O 1
ATOM 2068 N N . LEU A 1 262 ? 14.109 1.869 -10.039 1 98.81 262 LEU A N 1
ATOM 2069 C CA . LEU A 1 262 ? 13.859 2.676 -11.227 1 98.81 262 LEU A CA 1
ATOM 2070 C C . LEU A 1 262 ? 15.133 2.811 -12.062 1 98.81 262 LEU A C 1
ATOM 2072 O O . LEU A 1 262 ? 15.086 2.684 -13.289 1 98.81 262 LEU A O 1
ATOM 2076 N N . LYS A 1 263 ? 16.234 3.008 -11.414 1 98.25 263 LYS A N 1
ATOM 2077 C CA . LYS A 1 263 ? 17.516 3.156 -12.117 1 98.25 263 LYS A CA 1
ATOM 2078 C C . LYS A 1 263 ? 17.891 1.864 -12.828 1 98.25 263 LYS A C 1
ATOM 2080 O O . LYS A 1 263 ? 18.203 1.875 -14.023 1 98.25 263 LYS A O 1
ATOM 2085 N N . ARG A 1 264 ? 17.891 0.73 -12.172 1 97.12 264 ARG A N 1
ATOM 2086 C CA . ARG A 1 264 ? 18.312 -0.541 -12.742 1 97.12 264 ARG A CA 1
ATOM 2087 C C . ARG A 1 264 ? 17.406 -0.954 -13.898 1 97.12 264 ARG A C 1
ATOM 2089 O O . ARG A 1 264 ? 17.891 -1.406 -14.938 1 97.12 264 ARG A O 1
ATOM 2096 N N . THR A 1 265 ? 16.141 -0.765 -13.75 1 98.31 265 THR A N 1
ATOM 2097 C CA . THR A 1 265 ? 15.203 -1.234 -14.766 1 98.31 265 THR A CA 1
ATOM 2098 C C . THR A 1 265 ? 15.273 -0.36 -16.016 1 98.31 265 THR A C 1
ATOM 2100 O O . THR A 1 265 ? 15.227 -0.867 -17.141 1 98.31 265 THR A O 1
ATOM 2103 N N . THR A 1 266 ? 15.422 0.966 -15.805 1 98.5 266 THR A N 1
ATOM 2104 C CA . THR A 1 266 ? 15.492 1.847 -16.969 1 98.5 266 THR A CA 1
ATOM 2105 C C . THR A 1 266 ? 16.844 1.721 -17.656 1 98.5 266 THR A C 1
ATOM 2107 O O . THR A 1 266 ? 16.969 2.014 -18.859 1 98.5 266 THR A O 1
ATOM 2110 N N . THR A 1 267 ? 17.859 1.302 -16.922 1 96.94 267 THR A N 1
ATOM 2111 C CA . THR A 1 267 ? 19.156 1 -17.531 1 96.94 267 THR A CA 1
ATOM 2112 C C . THR A 1 267 ? 19.078 -0.291 -18.344 1 96.94 267 THR A C 1
ATOM 2114 O O . THR A 1 267 ? 19.578 -0.35 -19.469 1 96.94 267 THR A O 1
ATOM 2117 N N . LEU A 1 268 ? 18.453 -1.288 -17.828 1 96.69 268 LEU A N 1
ATOM 2118 C CA . LEU A 1 268 ? 18.328 -2.574 -18.5 1 96.69 268 LEU A CA 1
ATOM 2119 C C . LEU A 1 268 ? 17.484 -2.451 -19.766 1 96.69 268 LEU A C 1
ATOM 2121 O O . LEU A 1 268 ? 17.781 -3.064 -20.781 1 96.69 268 LEU A O 1
ATOM 2125 N N . PHE A 1 269 ? 16.438 -1.708 -19.688 1 98.19 269 PHE A N 1
ATOM 2126 C CA . PHE A 1 269 ? 15.484 -1.552 -20.781 1 98.19 269 PHE A CA 1
ATOM 2127 C C . PHE A 1 269 ? 15.188 -0.078 -21.047 1 98.19 269 PHE A C 1
ATOM 2129 O O . PHE A 1 269 ? 14.109 0.414 -20.703 1 98.19 269 PHE A O 1
ATOM 2136 N N . PRO A 1 270 ? 15.984 0.635 -21.766 1 98.19 270 PRO A N 1
ATOM 2137 C CA . PRO A 1 270 ? 15.914 2.088 -21.938 1 98.19 270 PRO A CA 1
ATOM 2138 C C . PRO A 1 270 ? 14.633 2.537 -22.625 1 98.19 270 PRO A C 1
ATOM 2140 O O . PRO A 1 270 ? 14.258 3.711 -22.547 1 98.19 270 PRO A O 1
ATOM 2143 N N . LYS A 1 271 ? 13.984 1.609 -23.297 1 98.44 271 LYS A N 1
ATOM 2144 C CA . LYS A 1 271 ? 12.734 1.912 -23.984 1 98.44 271 LYS A CA 1
ATOM 2145 C C . LYS A 1 271 ? 11.719 2.523 -23.016 1 98.44 271 LYS A C 1
ATOM 2147 O O . LYS A 1 271 ? 10.875 3.328 -23.422 1 98.44 271 LYS A O 1
ATOM 2152 N N . ILE A 1 272 ? 11.789 2.227 -21.719 1 98.81 272 ILE A N 1
ATOM 2153 C CA . ILE A 1 272 ? 10.875 2.736 -20.703 1 98.81 272 ILE A CA 1
ATOM 2154 C C . ILE A 1 272 ? 10.93 4.262 -20.688 1 98.81 272 ILE A C 1
ATOM 2156 O O . ILE A 1 272 ? 9.891 4.922 -20.594 1 98.81 272 ILE A O 1
ATOM 2160 N N . LEU A 1 273 ? 12.094 4.797 -20.75 1 98.69 273 LEU A N 1
ATOM 2161 C CA . LEU A 1 273 ? 12.258 6.246 -20.719 1 98.69 273 LEU A CA 1
ATOM 2162 C C . LEU A 1 273 ? 12.172 6.824 -22.141 1 98.69 273 LEU A C 1
ATOM 2164 O O . LEU A 1 273 ? 11.438 7.785 -22.375 1 98.69 273 LEU A O 1
ATOM 2168 N N . ASN A 1 274 ? 12.828 6.156 -23.094 1 98.44 274 ASN A N 1
ATOM 2169 C CA . ASN A 1 274 ? 12.969 6.707 -24.438 1 98.44 274 ASN A CA 1
ATOM 2170 C C . ASN A 1 274 ? 11.625 6.863 -25.141 1 98.44 274 ASN A C 1
ATOM 2172 O O . ASN A 1 274 ? 11.422 7.805 -25.906 1 98.44 274 ASN A O 1
ATOM 2176 N N . ASP A 1 275 ? 10.758 5.949 -24.891 1 98.44 275 ASP A N 1
ATOM 2177 C CA . ASP A 1 275 ? 9.484 5.953 -25.609 1 98.44 275 ASP A CA 1
ATOM 2178 C C . ASP A 1 275 ? 8.352 6.434 -24.703 1 98.44 275 ASP A C 1
ATOM 2180 O O . ASP A 1 275 ? 7.176 6.34 -25.078 1 98.44 275 ASP A O 1
ATOM 2184 N N . ASN A 1 276 ? 8.617 6.898 -23.484 1 97.81 276 ASN A N 1
ATOM 2185 C CA . ASN A 1 276 ? 7.605 7.43 -22.578 1 97.81 276 ASN A CA 1
ATOM 2186 C C . ASN A 1 276 ? 6.965 8.695 -23.125 1 97.81 276 ASN A C 1
ATOM 2188 O O . ASN A 1 276 ? 7.66 9.672 -23.438 1 97.81 276 ASN A O 1
ATOM 2192 N N . PRO A 1 277 ? 5.695 8.781 -23.234 1 95.31 277 PRO A N 1
ATOM 2193 C CA . PRO A 1 277 ? 5.031 9.938 -23.844 1 95.31 277 PRO A CA 1
ATOM 2194 C C . PRO A 1 277 ? 5.117 11.188 -22.969 1 95.31 277 PRO A C 1
ATOM 2196 O O . PRO A 1 277 ? 4.863 12.297 -23.453 1 95.31 277 PRO A O 1
ATOM 2199 N N . HIS A 1 278 ? 5.457 11.078 -21.75 1 94.06 278 HIS A N 1
ATOM 2200 C CA . HIS A 1 278 ? 5.426 12.203 -20.812 1 94.06 278 HIS A CA 1
ATOM 2201 C C . HIS A 1 278 ? 6.828 12.742 -20.562 1 94.06 278 HIS A C 1
ATOM 2203 O O . HIS A 1 278 ? 7.008 13.648 -19.734 1 94.06 278 HIS A O 1
ATOM 2209 N N . GLY A 1 279 ? 7.848 12.195 -21.156 1 96.62 279 GLY A N 1
ATOM 2210 C CA . GLY A 1 279 ? 9.227 12.609 -20.969 1 96.62 279 GLY A CA 1
ATOM 2211 C C . GLY A 1 279 ? 10.188 11.438 -20.875 1 96.62 279 GLY A C 1
ATOM 2212 O O . GLY A 1 279 ? 9.766 10.289 -20.75 1 96.62 279 GLY A O 1
ATOM 2213 N N . ASN A 1 280 ? 11.508 11.766 -20.875 1 97.69 280 ASN A N 1
ATOM 2214 C CA . ASN A 1 280 ? 12.484 10.688 -20.969 1 97.69 280 ASN A CA 1
ATOM 2215 C C . ASN A 1 280 ? 13.367 10.617 -19.734 1 97.69 280 ASN A C 1
ATOM 2217 O O . ASN A 1 280 ? 14.477 10.078 -19.781 1 97.69 280 ASN A O 1
ATOM 2221 N N . LYS A 1 281 ? 12.938 11.234 -18.656 1 97.81 281 LYS A N 1
ATOM 2222 C CA . LYS A 1 281 ? 13.625 11.148 -17.375 1 97.81 281 LYS A CA 1
ATOM 2223 C C . LYS A 1 281 ? 12.836 10.297 -16.375 1 97.81 281 LYS A C 1
ATOM 2225 O O . LYS A 1 281 ? 11.625 10.125 -16.531 1 97.81 281 LYS A O 1
ATOM 2230 N N . ILE A 1 282 ? 13.492 9.758 -15.406 1 98.19 282 ILE A N 1
ATOM 2231 C CA . ILE A 1 282 ? 12.852 8.914 -14.398 1 98.19 282 ILE A CA 1
ATOM 2232 C C . ILE A 1 282 ? 11.719 9.688 -13.727 1 98.19 282 ILE A C 1
ATOM 2234 O O . ILE A 1 282 ? 10.641 9.133 -13.484 1 98.19 282 ILE A O 1
ATOM 2238 N N . GLU A 1 283 ? 11.883 11.008 -13.5 1 94.75 283 GLU A N 1
ATOM 2239 C CA . GLU A 1 283 ? 10.898 11.859 -12.828 1 94.75 283 GLU A CA 1
ATOM 2240 C C . GLU A 1 283 ? 9.641 12.008 -13.68 1 94.75 283 GLU A C 1
ATOM 2242 O O . GLU A 1 283 ? 8.594 12.43 -13.18 1 94.75 283 GLU A O 1
ATOM 2247 N N . ASP A 1 284 ? 9.75 11.688 -14.953 1 96.62 284 ASP A N 1
ATOM 2248 C CA . ASP A 1 284 ? 8.625 11.828 -15.867 1 96.62 284 ASP A CA 1
ATOM 2249 C C . ASP A 1 284 ? 7.727 10.594 -15.836 1 96.62 284 ASP A C 1
ATOM 2251 O O . ASP A 1 284 ? 6.617 10.609 -16.375 1 96.62 284 ASP A O 1
ATOM 2255 N N . LEU A 1 285 ? 8.211 9.516 -15.211 1 97.56 285 LEU A N 1
ATOM 2256 C CA . LEU A 1 285 ? 7.414 8.297 -15.117 1 97.56 285 LEU A CA 1
ATOM 2257 C C . LEU A 1 285 ? 6.27 8.477 -14.125 1 97.56 285 LEU A C 1
ATOM 2259 O O . LEU A 1 285 ? 6.441 9.109 -13.078 1 97.56 285 LEU A O 1
ATOM 2263 N N . GLU A 1 286 ? 5.121 8.008 -14.453 1 95.69 286 GLU A N 1
ATOM 2264 C CA . GLU A 1 286 ? 3.99 8.008 -13.531 1 95.69 286 GLU A CA 1
ATOM 2265 C C . GLU A 1 286 ? 4.012 6.781 -12.633 1 95.69 286 GLU A C 1
ATOM 2267 O O . GLU A 1 286 ? 3.59 5.695 -13.039 1 95.69 286 GLU A O 1
ATOM 2272 N N . VAL A 1 287 ? 4.473 6.941 -11.445 1 96.25 287 VAL A N 1
ATOM 2273 C CA . VAL A 1 287 ? 4.469 5.867 -10.461 1 96.25 287 VAL A CA 1
ATOM 2274 C C . VAL A 1 287 ? 3.078 5.73 -9.852 1 96.25 287 VAL A C 1
ATOM 2276 O O . VAL A 1 287 ? 2.547 6.688 -9.273 1 96.25 287 VAL A O 1
ATOM 2279 N N . ILE A 1 288 ? 2.549 4.543 -9.945 1 94.44 288 ILE A N 1
ATOM 2280 C CA . ILE A 1 288 ? 1.191 4.27 -9.492 1 94.44 288 ILE A CA 1
ATOM 2281 C C . ILE A 1 288 ? 1.225 3.75 -8.055 1 94.44 288 ILE A C 1
ATOM 2283 O O . ILE A 1 288 ? 0.352 4.082 -7.25 1 94.44 288 ILE A O 1
ATOM 2287 N N . ARG A 1 289 ? 2.18 2.932 -7.836 1 94.44 289 ARG A N 1
ATOM 2288 C CA . ARG A 1 289 ? 2.232 2.271 -6.535 1 94.44 289 ARG A CA 1
ATOM 2289 C C . ARG A 1 289 ? 3.635 1.74 -6.25 1 94.44 289 ARG A C 1
ATOM 2291 O O . ARG A 1 289 ? 4.379 1.409 -7.172 1 94.44 289 ARG A O 1
ATOM 2298 N N . VAL A 1 290 ? 4.039 1.768 -5.016 1 97.44 290 VAL A N 1
ATOM 2299 C CA . VAL A 1 290 ? 5.219 1.091 -4.488 1 97.44 290 VAL A CA 1
ATOM 2300 C C . VAL A 1 290 ? 4.816 0.141 -3.363 1 97.44 290 VAL A C 1
ATOM 2302 O O . VAL A 1 290 ? 4.121 0.54 -2.426 1 97.44 290 VAL A O 1
ATOM 2305 N N . VAL A 1 291 ? 5.23 -1.146 -3.488 1 96.94 291 VAL A N 1
ATOM 2306 C CA . VAL A 1 291 ? 4.777 -2.104 -2.484 1 96.94 291 VAL A CA 1
ATOM 2307 C C . VAL A 1 291 ? 5.887 -3.109 -2.191 1 96.94 291 VAL A C 1
ATOM 2309 O O . VAL A 1 291 ? 6.766 -3.336 -3.027 1 96.94 291 VAL A O 1
ATOM 2312 N N . ALA A 1 292 ? 5.836 -3.6 -0.981 1 97.44 292 ALA A N 1
ATOM 2313 C CA . ALA A 1 292 ? 6.707 -4.699 -0.574 1 97.44 292 ALA A CA 1
ATOM 2314 C C . ALA A 1 292 ? 5.906 -5.977 -0.346 1 97.44 292 ALA A C 1
ATOM 2316 O O . ALA A 1 292 ? 4.805 -5.938 0.207 1 97.44 292 ALA A O 1
ATOM 2317 N N . GLY A 1 293 ? 6.398 -7.059 -0.843 1 97.06 293 GLY A N 1
ATOM 2318 C CA . GLY A 1 293 ? 5.82 -8.375 -0.618 1 97.06 293 GLY A CA 1
ATOM 2319 C C . GLY A 1 293 ? 6.816 -9.367 -0.051 1 97.06 293 GLY A C 1
ATOM 2320 O O . GLY A 1 293 ? 8.031 -9.172 -0.151 1 97.06 293 GLY A O 1
ATOM 2321 N N . LEU A 1 294 ? 6.305 -10.383 0.62 1 98.25 294 LEU A N 1
ATOM 2322 C CA . LEU A 1 294 ? 7.133 -11.406 1.244 1 98.25 294 LEU A CA 1
ATOM 2323 C C . LEU A 1 294 ? 6.961 -12.742 0.539 1 98.25 294 LEU A C 1
ATOM 2325 O O . LEU A 1 294 ? 5.996 -13.469 0.793 1 98.25 294 LEU A O 1
ATOM 2329 N N . ARG A 1 295 ? 7.914 -13.078 -0.306 1 97.5 295 ARG A N 1
ATOM 2330 C CA . ARG A 1 295 ? 7.898 -14.391 -0.941 1 97.5 295 ARG A CA 1
ATOM 2331 C C . ARG A 1 295 ? 8.055 -15.5 0.094 1 97.5 295 ARG A C 1
ATOM 2333 O O . ARG A 1 295 ? 8.891 -15.398 1 1 97.5 295 ARG A O 1
ATOM 2340 N N . PRO A 1 296 ? 7.211 -16.516 -0.04 1 97.94 296 PRO A N 1
ATOM 2341 C CA . PRO A 1 296 ? 7.328 -17.625 0.919 1 97.94 296 PRO A CA 1
ATOM 2342 C C . PRO A 1 296 ? 8.445 -18.594 0.562 1 97.94 296 PRO A C 1
ATOM 2344 O O . PRO A 1 296 ? 8.172 -19.703 0.08 1 97.94 296 PRO A O 1
ATOM 2347 N N . GLY A 1 297 ? 9.664 -18.188 0.892 1 97.69 297 GLY A N 1
ATOM 2348 C CA . GLY A 1 297 ? 10.797 -19.078 0.665 1 97.69 297 GLY A CA 1
ATOM 2349 C C . GLY A 1 297 ? 10.914 -20.172 1.704 1 97.69 297 GLY A C 1
ATOM 2350 O O . GLY A 1 297 ? 10.281 -20.109 2.758 1 97.69 297 GLY A O 1
ATOM 2351 N N . ARG A 1 298 ? 11.695 -21.219 1.37 1 98 298 ARG A N 1
ATOM 2352 C CA . ARG A 1 298 ? 11.969 -22.312 2.291 1 98 298 ARG A CA 1
ATOM 2353 C C . ARG A 1 298 ? 13.352 -22.906 2.037 1 98 298 ARG A C 1
ATOM 2355 O O . ARG A 1 298 ? 13.711 -23.188 0.893 1 98 298 ARG A O 1
ATOM 2362 N N . HIS A 1 299 ? 14.047 -23.047 3.141 1 97.44 299 HIS A N 1
ATOM 2363 C CA . HIS A 1 299 ? 15.281 -23.812 3.014 1 97.44 299 HIS A CA 1
ATOM 2364 C C . HIS A 1 299 ? 15 -25.25 2.613 1 97.44 299 HIS A C 1
ATOM 2366 O O . HIS A 1 299 ? 14.188 -25.938 3.248 1 97.44 299 HIS A O 1
ATOM 2372 N N . GLY A 1 300 ? 15.625 -25.609 1.561 1 94.94 300 GLY A N 1
ATOM 2373 C CA . GLY A 1 300 ? 15.367 -26.953 1.051 1 94.94 300 GLY A CA 1
ATOM 2374 C C . GLY A 1 300 ? 14.344 -26.984 -0.069 1 94.94 300 GLY A C 1
ATOM 2375 O O . GLY A 1 300 ? 14.094 -28.031 -0.658 1 94.94 300 GLY A O 1
ATOM 2376 N N . GLY A 1 301 ? 13.812 -25.859 -0.358 1 95.12 301 GLY A N 1
ATOM 2377 C CA . GLY A 1 301 ? 12.883 -25.781 -1.476 1 95.12 301 GLY A CA 1
ATOM 2378 C C . GLY A 1 301 ? 11.453 -26.109 -1.091 1 95.12 301 GLY A C 1
ATOM 2379 O O . GLY A 1 301 ? 11.109 -26.109 0.093 1 95.12 301 GLY A O 1
ATOM 2380 N N . THR A 1 302 ? 10.656 -26.344 -2.062 1 97.25 302 THR A N 1
ATOM 2381 C CA . THR A 1 302 ? 9.234 -26.562 -1.855 1 97.25 302 THR A CA 1
ATOM 2382 C C . THR A 1 302 ? 9.008 -27.781 -0.964 1 97.25 302 THR A C 1
ATOM 2384 O O . THR A 1 302 ? 9.789 -28.734 -0.99 1 97.25 302 THR A O 1
ATOM 2387 N N . ARG A 1 303 ? 8 -27.734 -0.178 1 98.25 303 ARG A N 1
ATOM 2388 C CA . ARG A 1 303 ? 7.551 -28.891 0.599 1 98.25 303 ARG A CA 1
ATOM 2389 C C . ARG A 1 303 ? 6.227 -29.422 0.068 1 98.25 303 ARG A C 1
ATOM 2391 O O . ARG A 1 303 ? 5.18 -28.781 0.245 1 98.25 303 ARG A O 1
ATOM 2398 N N . ILE A 1 304 ? 6.238 -30.469 -0.619 1 98.38 304 ILE A N 1
ATOM 2399 C CA . ILE A 1 304 ? 5.07 -31.219 -1.056 1 98.38 304 ILE A CA 1
ATOM 2400 C C . ILE A 1 304 ? 5.125 -32.625 -0.478 1 98.38 304 ILE A C 1
ATOM 2402 O O . ILE A 1 304 ? 5.832 -33.5 -0.999 1 98.38 304 ILE A O 1
ATOM 2406 N N . GLU A 1 305 ? 4.406 -32.781 0.582 1 97.69 305 GLU A N 1
ATOM 2407 C CA . GLU A 1 305 ? 4.523 -34 1.388 1 97.69 305 GLU A CA 1
ATOM 2408 C C . GLU A 1 305 ? 3.17 -34.406 1.961 1 97.69 305 GLU A C 1
ATOM 2410 O O . GLU A 1 305 ? 2.342 -33.562 2.289 1 97.69 305 GLU A O 1
ATOM 2415 N N . LYS A 1 306 ? 3.029 -35.656 2.051 1 96.81 306 LYS A N 1
ATOM 2416 C CA . LYS A 1 306 ? 1.823 -36.25 2.631 1 96.81 306 LYS A CA 1
ATOM 2417 C C . LYS A 1 306 ? 2.102 -36.812 4.023 1 96.81 306 LYS A C 1
ATOM 2419 O O . LYS A 1 306 ? 3.119 -37.469 4.238 1 96.81 306 LYS A O 1
ATOM 2424 N N . GLU A 1 307 ? 1.277 -36.344 4.91 1 94.44 307 GLU A N 1
ATOM 2425 C CA . GLU A 1 307 ? 1.304 -36.906 6.27 1 94.44 307 GLU A CA 1
ATOM 2426 C C . GLU A 1 307 ? -0.021 -37.562 6.625 1 94.44 307 GLU A C 1
ATOM 2428 O O . GLU A 1 307 ? -1.09 -37.062 6.262 1 94.44 307 GLU A O 1
ATOM 2433 N N . LYS A 1 308 ? 0.13 -38.688 7.305 1 89.69 308 LYS A N 1
ATOM 2434 C CA . LYS A 1 308 ? -1.068 -39.375 7.754 1 89.69 308 LYS A CA 1
ATOM 2435 C C . LYS A 1 308 ? -1.277 -39.219 9.258 1 89.69 308 LYS A C 1
ATOM 2437 O O . LYS A 1 308 ? -0.314 -39.219 10.023 1 89.69 308 LYS A O 1
ATOM 2442 N N . PHE A 1 309 ? -2.52 -38.906 9.461 1 81.94 309 PHE A N 1
ATOM 2443 C CA . PHE A 1 309 ? -2.924 -38.844 10.867 1 81.94 309 PHE A CA 1
ATOM 2444 C C . PHE A 1 309 ? -3.816 -40.031 11.219 1 81.94 309 PHE A C 1
ATOM 2446 O O . PHE A 1 309 ? -4.125 -40.875 10.359 1 81.94 309 PHE A O 1
ATOM 2453 N N . ASP A 1 310 ? -4.18 -40.156 12.586 1 76.44 310 ASP A N 1
ATOM 2454 C CA . ASP A 1 310 ? -5.074 -41.219 13.055 1 76.44 310 ASP A CA 1
ATOM 2455 C C . ASP A 1 310 ? -6.461 -41.062 12.43 1 76.44 310 ASP A C 1
ATOM 2457 O O . ASP A 1 310 ? -6.809 -40 11.922 1 76.44 310 ASP A O 1
ATOM 2461 N N . GLU A 1 311 ? -7.266 -42.188 12.344 1 80.5 311 GLU A N 1
ATOM 2462 C CA . GLU A 1 311 ? -8.656 -42.25 11.906 1 80.5 311 GLU A CA 1
ATOM 2463 C C . GLU A 1 311 ? -8.789 -41.906 10.43 1 80.5 311 GLU A C 1
ATOM 2465 O O . GLU A 1 311 ? -9.781 -41.281 10.023 1 80.5 311 GLU A O 1
ATOM 2470 N N . GLY A 1 312 ? -7.727 -42 9.633 1 84.44 312 GLY A N 1
ATOM 2471 C CA . GLY A 1 312 ? -7.836 -41.844 8.195 1 84.44 312 GLY A CA 1
ATOM 2472 C C . GLY A 1 312 ? -7.684 -40.406 7.727 1 84.44 312 GLY A C 1
ATOM 2473 O O . GLY A 1 312 ? -7.965 -40.094 6.57 1 84.44 312 GLY A O 1
ATOM 2474 N N . LYS A 1 313 ? -7.266 -39.594 8.617 1 91.88 313 LYS A N 1
ATOM 2475 C CA . LYS A 1 313 ? -7.047 -38.219 8.266 1 91.88 313 LYS A CA 1
ATOM 2476 C C . LYS A 1 313 ? -5.68 -38 7.613 1 91.88 313 LYS A C 1
ATOM 2478 O O . LYS A 1 313 ? -4.695 -38.625 8.031 1 91.88 313 LYS A O 1
ATOM 2483 N N . VAL A 1 314 ? -5.699 -37.219 6.516 1 95.69 314 VAL A N 1
ATOM 2484 C CA . VAL A 1 314 ? -4.488 -37 5.727 1 95.69 314 VAL A CA 1
ATOM 2485 C C . VAL A 1 314 ? -4.203 -35.5 5.637 1 95.69 314 VAL A C 1
ATOM 2487 O O . VAL A 1 314 ? -5.125 -34.688 5.477 1 95.69 314 VAL A O 1
ATOM 2490 N N . LEU A 1 315 ? -2.963 -35.188 5.871 1 97.5 315 LEU A N 1
ATOM 2491 C CA . LEU A 1 315 ? -2.467 -33.812 5.656 1 97.5 315 LEU A CA 1
ATOM 2492 C C . LEU A 1 315 ? -1.452 -33.781 4.52 1 97.5 315 LEU A C 1
ATOM 2494 O O . LEU A 1 315 ? -0.492 -34.562 4.516 1 97.5 315 LEU A O 1
ATOM 2498 N N . VAL A 1 316 ? -1.697 -32.969 3.541 1 98.38 316 VAL A N 1
ATOM 2499 C CA . VAL A 1 316 ? -0.739 -32.781 2.459 1 98.38 316 VAL A CA 1
ATOM 2500 C C . VAL A 1 316 ? -0.208 -31.344 2.496 1 98.38 316 VAL A C 1
ATOM 2502 O O . VAL A 1 316 ? -0.98 -30.391 2.41 1 98.38 316 VAL A O 1
ATOM 2505 N N . HIS A 1 317 ? 1.09 -31.219 2.648 1 98.69 317 HIS A N 1
ATOM 2506 C CA . HIS A 1 317 ? 1.732 -29.906 2.574 1 98.69 317 HIS A CA 1
ATOM 2507 C C . HIS A 1 317 ? 2.018 -29.516 1.128 1 98.69 317 HIS A C 1
ATOM 2509 O O . HIS A 1 317 ? 2.42 -30.359 0.32 1 98.69 317 HIS A O 1
ATOM 2515 N N . ASN A 1 318 ? 1.799 -28.281 0.777 1 98.75 318 ASN A N 1
ATOM 2516 C CA . ASN A 1 318 ? 2.098 -27.703 -0.528 1 98.75 318 ASN A CA 1
ATOM 2517 C C . ASN A 1 318 ? 2.432 -26.219 -0.418 1 98.75 318 ASN A C 1
ATOM 2519 O O . ASN A 1 318 ? 1.562 -25.375 -0.617 1 98.75 318 ASN A O 1
ATOM 2523 N N . TYR A 1 319 ? 3.643 -25.922 -0.084 1 98.62 319 TYR A N 1
ATOM 2524 C CA . TYR A 1 319 ? 4.113 -24.547 0.088 1 98.62 319 TYR A CA 1
ATOM 2525 C C . TYR A 1 319 ? 5.621 -24.453 -0.117 1 98.62 319 TYR A C 1
ATOM 2527 O O . TYR A 1 319 ? 6.266 -25.453 -0.467 1 98.62 319 TYR A O 1
ATOM 2535 N N . GLY A 1 320 ? 6.164 -23.266 -0.057 1 97.81 320 GLY A N 1
ATOM 2536 C CA . GLY A 1 320 ? 7.602 -23.078 -0.147 1 97.81 320 GLY A CA 1
ATOM 2537 C C . GLY A 1 320 ? 8.07 -22.734 -1.549 1 97.81 320 GLY A C 1
ATOM 2538 O O . GLY A 1 320 ? 9.227 -22.984 -1.899 1 97.81 320 GLY A O 1
ATOM 2539 N N . ALA A 1 321 ? 7.215 -22.141 -2.316 1 95.56 321 ALA A N 1
ATOM 2540 C CA . ALA A 1 321 ? 7.523 -21.859 -3.715 1 95.56 321 ALA A CA 1
ATOM 2541 C C . ALA A 1 321 ? 8.492 -20.688 -3.838 1 95.56 321 ALA A C 1
ATOM 2543 O O . ALA A 1 321 ? 9.148 -20.516 -4.867 1 95.56 321 ALA A O 1
ATOM 2544 N N . GLY A 1 322 ? 8.508 -19.859 -2.744 1 93.25 322 GLY A N 1
ATOM 2545 C CA . GLY A 1 322 ? 9.328 -18.656 -2.861 1 93.25 322 GLY A CA 1
ATOM 2546 C C . GLY A 1 322 ? 8.82 -17.688 -3.912 1 93.25 322 GLY A C 1
ATOM 2547 O O . GLY A 1 322 ? 7.66 -17.281 -3.881 1 93.25 322 GLY A O 1
ATOM 2548 N N . GLY A 1 323 ? 9.633 -17.438 -4.949 1 91.75 323 GLY A N 1
ATOM 2549 C CA . GLY A 1 323 ? 9.289 -16.453 -5.957 1 91.75 323 GLY A CA 1
ATOM 2550 C C . GLY A 1 323 ? 8.633 -17.062 -7.188 1 91.75 323 GLY A C 1
ATOM 2551 O O . GLY A 1 323 ? 8.297 -16.344 -8.133 1 91.75 323 GLY A O 1
ATOM 2552 N N . TYR A 1 324 ? 8.305 -18.344 -7.16 1 94.38 324 TYR A N 1
ATOM 2553 C CA . TYR A 1 324 ? 7.824 -18.938 -8.398 1 94.38 324 TYR A CA 1
ATOM 2554 C C . TYR A 1 324 ? 6.473 -19.609 -8.195 1 94.38 324 TYR A C 1
ATOM 2556 O O . TYR A 1 324 ? 6.141 -20.578 -8.891 1 94.38 324 TYR A O 1
ATOM 2564 N N . GLY A 1 325 ? 5.609 -19.109 -7.246 1 96.88 325 GLY A N 1
ATOM 2565 C CA . GLY A 1 325 ? 4.293 -19.672 -6.969 1 96.88 325 GLY A CA 1
ATOM 2566 C C . GLY A 1 325 ? 3.363 -19.625 -8.164 1 96.88 325 GLY A C 1
ATOM 2567 O O . GLY A 1 325 ? 2.602 -20.562 -8.398 1 96.88 325 GLY A O 1
ATOM 2568 N N . TYR A 1 326 ? 3.418 -18.562 -8.922 1 98.38 326 TYR A N 1
ATOM 2569 C CA . TYR A 1 326 ? 2.566 -18.438 -10.102 1 98.38 326 TYR A CA 1
ATOM 2570 C C . TYR A 1 326 ? 3.07 -19.328 -11.234 1 98.38 326 TYR A C 1
ATOM 2572 O O . TYR A 1 326 ? 2.281 -20 -11.906 1 98.38 326 TYR A O 1
ATOM 2580 N N . GLN A 1 327 ? 4.336 -19.422 -11.383 1 97.81 327 GLN A N 1
ATOM 2581 C CA . GLN A 1 327 ? 4.875 -20.078 -12.562 1 97.81 327 GLN A CA 1
ATOM 2582 C C . GLN A 1 327 ? 5.059 -21.578 -12.32 1 97.81 327 GLN A C 1
ATOM 2584 O O . GLN A 1 327 ? 5.176 -22.359 -13.273 1 97.81 327 GLN A O 1
ATOM 2589 N N . ALA A 1 328 ? 5.125 -21.984 -11.07 1 98 328 ALA A N 1
ATOM 2590 C CA . ALA A 1 328 ? 5.32 -23.406 -10.781 1 98 328 ALA A CA 1
ATOM 2591 C C . ALA A 1 328 ? 4.133 -23.969 -10.008 1 98 328 ALA A C 1
ATOM 2593 O O . ALA A 1 328 ? 4.02 -25.188 -9.852 1 98 328 ALA A O 1
ATOM 2594 N N . GLY A 1 329 ? 3.275 -23.141 -9.57 1 98.44 329 GLY A N 1
ATOM 2595 C CA . GLY A 1 329 ? 2.279 -23.516 -8.57 1 98.44 329 GLY A CA 1
ATOM 2596 C C . GLY A 1 329 ? 1.28 -24.531 -9.078 1 98.44 329 GLY A C 1
ATOM 2597 O O . GLY A 1 329 ? 0.826 -25.391 -8.328 1 98.44 329 GLY A O 1
ATOM 2598 N N . LEU A 1 330 ? 0.89 -24.422 -10.367 1 98.81 330 LEU A N 1
ATOM 2599 C CA . LEU A 1 330 ? -0.02 -25.422 -10.922 1 98.81 330 LEU A CA 1
ATOM 2600 C C . LEU A 1 330 ? 0.624 -26.797 -10.922 1 98.81 330 LEU A C 1
ATOM 2602 O O . LEU A 1 330 ? -0.02 -27.797 -10.57 1 98.81 330 LEU A O 1
ATOM 2606 N N . GLY A 1 331 ? 1.878 -26.812 -11.312 1 98.69 331 GLY A N 1
ATOM 2607 C CA . GLY A 1 331 ? 2.617 -28.062 -11.25 1 98.69 331 GLY A CA 1
ATOM 2608 C C . GLY A 1 331 ? 2.752 -28.594 -9.836 1 98.69 331 GLY A C 1
ATOM 2609 O O . GLY A 1 331 ? 2.6 -29.797 -9.609 1 98.69 331 GLY A O 1
ATOM 2610 N N . MET A 1 332 ? 3.057 -27.734 -8.883 1 98.69 332 MET A N 1
ATOM 2611 C CA . MET A 1 332 ? 3.102 -28.125 -7.477 1 98.69 332 MET A CA 1
ATOM 2612 C C . MET A 1 332 ? 1.771 -28.734 -7.035 1 98.69 332 MET A C 1
ATOM 2614 O O . MET A 1 332 ? 1.747 -29.734 -6.332 1 98.69 332 MET A O 1
ATOM 2618 N N . ALA A 1 333 ? 0.693 -28.094 -7.48 1 98.81 333 ALA A N 1
ATOM 2619 C CA . ALA A 1 333 ? -0.648 -28.562 -7.125 1 98.81 333 ALA A CA 1
ATOM 2620 C C . ALA A 1 333 ? -0.941 -29.922 -7.742 1 98.81 333 ALA A C 1
ATOM 2622 O O . ALA A 1 333 ? -1.558 -30.781 -7.105 1 98.81 333 ALA A O 1
ATOM 2623 N N . TYR A 1 334 ? -0.527 -30.141 -8.977 1 98.25 334 TYR A N 1
ATOM 2624 C CA . TYR A 1 334 ? -0.672 -31.453 -9.594 1 98.25 334 TYR A CA 1
ATOM 2625 C C . TYR A 1 334 ? -0.013 -32.531 -8.75 1 98.25 334 TYR A C 1
ATOM 2627 O O . TYR A 1 334 ? -0.617 -33.562 -8.477 1 98.25 334 TYR A O 1
ATOM 2635 N N . LYS A 1 335 ? 1.175 -32.219 -8.359 1 98 335 LYS A N 1
ATOM 2636 C CA . LYS A 1 335 ? 1.919 -33.188 -7.555 1 98 335 LYS A CA 1
ATOM 2637 C C . LYS A 1 335 ? 1.236 -33.438 -6.211 1 98 335 LYS A C 1
ATOM 2639 O O . LYS A 1 335 ? 1.102 -34.562 -5.773 1 98 335 LYS A O 1
ATOM 2644 N N . ALA A 1 336 ? 0.825 -32.406 -5.535 1 98.5 336 ALA A N 1
ATOM 2645 C CA . ALA A 1 336 ? 0.184 -32.5 -4.227 1 98.5 336 ALA A CA 1
ATOM 2646 C C . ALA A 1 336 ? -1.105 -33.312 -4.312 1 98.5 336 ALA A C 1
ATOM 2648 O O . ALA A 1 336 ? -1.355 -34.188 -3.477 1 98.5 336 ALA A O 1
ATOM 2649 N N . VAL A 1 337 ? -1.891 -33.031 -5.316 1 98.38 337 VAL A N 1
ATOM 2650 C CA . VAL A 1 337 ? -3.168 -33.719 -5.496 1 98.38 337 VAL A CA 1
ATOM 2651 C C . VAL A 1 337 ? -2.924 -35.188 -5.84 1 98.38 337 VAL A C 1
ATOM 2653 O O . VAL A 1 337 ? -3.633 -36.062 -5.355 1 98.38 337 VAL A O 1
ATOM 2656 N N . GLN A 1 338 ? -1.93 -35.375 -6.664 1 97.25 338 GLN A N 1
ATOM 2657 C CA . GLN A 1 338 ? -1.555 -36.75 -6.98 1 97.25 338 GLN A CA 1
ATOM 2658 C C . GLN A 1 338 ? -1.18 -37.531 -5.719 1 97.25 338 GLN A C 1
ATOM 2660 O O . GLN A 1 338 ? -1.626 -38.656 -5.523 1 97.25 338 GLN A O 1
ATOM 2665 N N . LEU A 1 339 ? -0.396 -36.938 -4.902 1 95.88 339 LEU A N 1
ATOM 2666 C CA . LEU A 1 339 ? 0.03 -37.562 -3.656 1 95.88 339 LEU A CA 1
ATOM 2667 C C . LEU A 1 339 ? -1.171 -37.875 -2.773 1 95.88 339 LEU A C 1
ATOM 2669 O O . LEU A 1 339 ? -1.189 -38.906 -2.102 1 95.88 339 LEU A O 1
ATOM 2673 N N . ALA A 1 340 ? -2.078 -37.031 -2.738 1 95.38 340 ALA A N 1
ATOM 2674 C CA . ALA A 1 340 ? -3.252 -37.156 -1.881 1 95.38 340 ALA A CA 1
ATOM 2675 C C . ALA A 1 340 ? -4.156 -38.281 -2.383 1 95.38 340 ALA A C 1
ATOM 2677 O O . ALA A 1 340 ? -4.617 -39.125 -1.598 1 95.38 340 ALA A O 1
ATOM 2678 N N . LEU A 1 341 ? -4.43 -38.375 -3.66 1 92.5 341 LEU A N 1
ATOM 2679 C CA . LEU A 1 341 ? -5.48 -39.219 -4.207 1 92.5 341 LEU A CA 1
ATOM 2680 C C . LEU A 1 341 ? -4.922 -40.562 -4.641 1 92.5 341 LEU A C 1
ATOM 2682 O O . LEU A 1 341 ? -5.652 -41.562 -4.695 1 92.5 341 LEU A O 1
ATOM 2686 N N . ASP A 1 342 ? -3.768 -40.75 -5.219 1 82.5 342 ASP A N 1
ATOM 2687 C CA . ASP A 1 342 ? -3.266 -42.031 -5.73 1 82.5 342 ASP A CA 1
ATOM 2688 C C . ASP A 1 342 ? -2.893 -42.969 -4.586 1 82.5 342 ASP A C 1
ATOM 2690 O O . ASP A 1 342 ? -2.939 -44.188 -4.742 1 82.5 342 ASP A O 1
ATOM 2694 N N . GLY A 1 343 ? -2.434 -42.562 -3.457 1 61.56 343 GLY A N 1
ATOM 2695 C CA . GLY A 1 343 ? -2.27 -43.531 -2.387 1 61.56 343 GLY A CA 1
ATOM 2696 C C . GLY A 1 343 ? -3.531 -43.719 -1.571 1 61.56 343 GLY A C 1
ATOM 2697 O O . GLY A 1 343 ? -3.533 -44.5 -0.606 1 61.56 343 GLY A O 1
ATOM 2698 N N . ALA A 1 344 ? -4.418 -42.906 -1.622 1 51.03 344 ALA A N 1
ATOM 2699 C CA . ALA A 1 344 ? -5.672 -42.938 -0.874 1 51.03 344 ALA A CA 1
ATOM 2700 C C . ALA A 1 344 ? -6.641 -43.969 -1.496 1 51.03 344 ALA A C 1
ATOM 2702 O O . ALA A 1 344 ? -6.887 -43.906 -2.703 1 51.03 344 ALA A O 1
ATOM 2703 N N . LYS A 1 345 ? -6.402 -45.188 -1.243 1 41.97 345 LYS A N 1
ATOM 2704 C CA . LYS A 1 345 ? -7.629 -45.969 -1.34 1 41.97 345 LYS A CA 1
ATOM 2705 C C . LYS A 1 345 ? -8.844 -45.156 -0.909 1 41.97 345 LYS A C 1
ATOM 2707 O O . LYS A 1 345 ? -9.094 -45 0.287 1 41.97 345 LYS A O 1
ATOM 2712 N N . LEU A 1 346 ? -9.344 -44.062 -1.575 1 35.44 346 LEU A N 1
ATOM 2713 C CA . LEU A 1 346 ? -10.625 -43.469 -1.207 1 35.44 346 LEU A CA 1
ATOM 2714 C C . LEU A 1 346 ? -11.75 -44.469 -1.312 1 35.44 346 LEU A C 1
ATOM 2716 O O . LEU A 1 346 ? -11.742 -45.312 -2.215 1 35.44 346 LEU A O 1
ATOM 2720 N N . MET B 1 1 ? 26.281 23.141 14.086 1 73.44 1 MET B N 1
ATOM 2721 C CA . MET B 1 1 ? 25.906 22.484 15.328 1 73.44 1 MET B CA 1
ATOM 2722 C C . MET B 1 1 ? 24.391 22.5 15.523 1 73.44 1 MET B C 1
ATOM 2724 O O . MET B 1 1 ? 23.734 23.516 15.242 1 73.44 1 MET B O 1
ATOM 2728 N N . THR B 1 2 ? 23.688 21.344 15.766 1 86.38 2 THR B N 1
ATOM 2729 C CA . THR B 1 2 ? 22.234 21.234 15.883 1 86.38 2 THR B CA 1
ATOM 2730 C C . THR B 1 2 ? 21.766 21.75 17.25 1 86.38 2 THR B C 1
ATOM 2732 O O . THR B 1 2 ? 22.078 21.156 18.281 1 86.38 2 THR B O 1
ATOM 2735 N N . LYS B 1 3 ? 21.094 22.922 17.297 1 94.25 3 LYS B N 1
ATOM 2736 C CA . LYS B 1 3 ? 20.578 23.5 18.531 1 94.25 3 LYS B CA 1
ATOM 2737 C C . LYS B 1 3 ? 19.141 23.062 18.781 1 94.25 3 LYS B C 1
ATOM 2739 O O . LYS B 1 3 ? 18.703 23 19.938 1 94.25 3 LYS B O 1
ATOM 2744 N N . ILE B 1 4 ? 18.484 22.891 17.734 1 98.12 4 ILE B N 1
ATOM 2745 C CA . ILE B 1 4 ? 17.078 22.5 17.812 1 98.12 4 ILE B CA 1
ATOM 2746 C C . ILE B 1 4 ? 16.875 21.203 17.031 1 98.12 4 ILE B C 1
ATOM 2748 O O . ILE B 1 4 ? 17.281 21.094 15.867 1 98.12 4 ILE B O 1
ATOM 2752 N N . VAL B 1 5 ? 16.25 20.188 17.672 1 98.75 5 VAL B N 1
ATOM 2753 C CA . VAL B 1 5 ? 15.945 18.922 17.016 1 98.75 5 VAL B CA 1
ATOM 2754 C C . VAL B 1 5 ? 14.438 18.734 16.938 1 98.75 5 VAL B C 1
ATOM 2756 O O . VAL B 1 5 ? 13.727 19 17.922 1 98.75 5 VAL B O 1
ATOM 2759 N N . ILE B 1 6 ? 13.953 18.422 15.82 1 98.94 6 ILE B N 1
ATOM 2760 C CA . ILE B 1 6 ? 12.578 17.984 15.625 1 98.94 6 ILE B CA 1
ATOM 2761 C C . ILE B 1 6 ? 12.547 16.484 15.383 1 98.94 6 ILE B C 1
ATOM 2763 O O . ILE B 1 6 ? 13.211 15.977 14.484 1 98.94 6 ILE B O 1
ATOM 2767 N N . VAL B 1 7 ? 11.812 15.742 16.219 1 98.88 7 VAL B N 1
ATOM 2768 C CA . VAL B 1 7 ? 11.703 14.297 16.062 1 98.88 7 VAL B CA 1
ATOM 2769 C C . VAL B 1 7 ? 10.414 13.953 15.32 1 98.88 7 VAL B C 1
ATOM 2771 O O . VAL B 1 7 ? 9.32 14.102 15.867 1 98.88 7 VAL B O 1
ATOM 2774 N N . GLY B 1 8 ? 10.539 13.445 14.117 1 98.75 8 GLY B N 1
ATOM 2775 C CA . GLY B 1 8 ? 9.414 13.148 13.242 1 98.75 8 GLY B CA 1
ATOM 2776 C C . GLY B 1 8 ? 9.43 13.969 11.961 1 98.75 8 GLY B C 1
ATOM 2777 O O . GLY B 1 8 ? 9.508 15.195 12.008 1 98.75 8 GLY B O 1
ATOM 2778 N N . ALA B 1 9 ? 9.297 13.281 10.859 1 98.75 9 ALA B N 1
ATOM 2779 C CA . ALA B 1 9 ? 9.336 13.945 9.555 1 98.75 9 ALA B CA 1
ATOM 2780 C C . ALA B 1 9 ? 7.973 13.883 8.867 1 98.75 9 ALA B C 1
ATOM 2782 O O . ALA B 1 9 ? 7.891 13.883 7.637 1 98.75 9 ALA B O 1
ATOM 2783 N N . GLY B 1 10 ? 6.883 13.711 9.625 1 98.5 10 GLY B N 1
ATOM 2784 C CA . GLY B 1 10 ? 5.539 13.898 9.109 1 98.5 10 GLY B CA 1
ATOM 2785 C C . GLY B 1 10 ? 5.152 15.352 8.961 1 98.5 10 GLY B C 1
ATOM 2786 O O . GLY B 1 10 ? 5.996 16.25 9.086 1 98.5 10 GLY B O 1
ATOM 2787 N N . ILE B 1 11 ? 3.906 15.555 8.727 1 98.81 11 ILE B N 1
ATOM 2788 C CA . ILE B 1 11 ? 3.441 16.891 8.391 1 98.81 11 ILE B CA 1
ATOM 2789 C C . ILE B 1 11 ? 3.648 17.828 9.586 1 98.81 11 ILE B C 1
ATOM 2791 O O . ILE B 1 11 ? 4.035 18.984 9.414 1 98.81 11 ILE B O 1
ATOM 2795 N N . ILE B 1 12 ? 3.463 17.328 10.789 1 98.88 12 ILE B N 1
ATOM 2796 C CA . ILE B 1 12 ? 3.609 18.172 11.969 1 98.88 12 ILE B CA 1
ATOM 2797 C C . ILE B 1 12 ? 5.07 18.578 12.141 1 98.88 12 ILE B C 1
ATOM 2799 O O . ILE B 1 12 ? 5.371 19.719 12.453 1 98.88 12 ILE B O 1
ATOM 2803 N N . GLY B 1 13 ? 5.98 17.641 11.898 1 98.88 13 GLY B N 1
ATOM 2804 C CA . GLY B 1 13 ? 7.395 17.969 11.984 1 98.88 13 GLY B CA 1
ATOM 2805 C C . GLY B 1 13 ? 7.836 18.969 10.938 1 98.88 13 GLY B C 1
ATOM 2806 O O . GLY B 1 13 ? 8.57 19.906 11.25 1 98.88 13 GLY B O 1
ATOM 2807 N N . LEU B 1 14 ? 7.383 18.797 9.766 1 98.94 14 LEU B N 1
ATOM 2808 C CA . LEU B 1 14 ? 7.758 19.703 8.688 1 98.94 14 LEU B CA 1
ATOM 2809 C C . LEU B 1 14 ? 7.172 21.094 8.922 1 98.94 14 LEU B C 1
ATOM 2811 O O . LEU B 1 14 ? 7.859 22.094 8.742 1 98.94 14 LEU B O 1
ATOM 2815 N N . TYR B 1 15 ? 5.914 21.141 9.375 1 98.94 15 TYR B N 1
ATOM 2816 C CA . TYR B 1 15 ? 5.301 22.422 9.727 1 98.94 15 TYR B CA 1
ATOM 2817 C C . TYR B 1 15 ? 6.078 23.109 10.844 1 98.94 15 TYR B C 1
ATOM 2819 O O . TYR B 1 15 ? 6.258 24.328 10.82 1 98.94 15 TYR B O 1
ATOM 2827 N N . THR B 1 16 ? 6.504 22.312 11.789 1 98.94 16 THR B N 1
ATOM 2828 C CA . THR B 1 16 ? 7.242 22.875 12.914 1 98.94 16 THR B CA 1
ATOM 2829 C C . THR B 1 16 ? 8.555 23.5 12.445 1 98.94 16 THR B C 1
ATOM 2831 O O . THR B 1 16 ? 8.891 24.625 12.836 1 98.94 16 THR B O 1
ATOM 2834 N N . ALA B 1 17 ? 9.273 22.797 11.602 1 98.88 17 ALA B N 1
ATOM 2835 C CA . ALA B 1 17 ? 10.5 23.344 11.039 1 98.88 17 ALA B CA 1
ATOM 2836 C C . ALA B 1 17 ? 10.227 24.641 10.289 1 98.88 17 ALA B C 1
ATOM 2838 O O . ALA B 1 17 ? 10.961 25.625 10.453 1 98.88 17 ALA B O 1
ATOM 2839 N N . PHE B 1 18 ? 9.211 24.656 9.508 1 98.88 18 PHE B N 1
ATOM 2840 C CA . PHE B 1 18 ? 8.836 25.828 8.734 1 98.88 18 PHE B CA 1
ATOM 2841 C C . PHE B 1 18 ? 8.531 27.016 9.641 1 98.88 18 PHE B C 1
ATOM 2843 O O . PHE B 1 18 ? 8.984 28.141 9.383 1 98.88 18 PHE B O 1
ATOM 2850 N N . CYS B 1 19 ? 7.773 26.766 10.727 1 98.75 19 CYS B N 1
ATOM 2851 C CA . CYS B 1 19 ? 7.398 27.828 11.664 1 98.75 19 CYS B CA 1
ATOM 2852 C C . CYS B 1 19 ? 8.625 28.375 12.375 1 98.75 19 CYS B C 1
ATOM 2854 O O . CYS B 1 19 ? 8.703 29.578 12.648 1 98.75 19 CYS B O 1
ATOM 2856 N N . LEU B 1 20 ? 9.586 27.516 12.695 1 98.62 20 LEU B N 1
ATOM 2857 C CA . LEU B 1 20 ? 10.836 27.984 13.297 1 98.62 20 LEU B CA 1
ATOM 2858 C C . LEU B 1 20 ? 11.562 28.938 12.359 1 98.62 20 LEU B C 1
ATOM 2860 O O . LEU B 1 20 ? 12.047 30 12.797 1 98.62 20 LEU B O 1
ATOM 2864 N N . LEU B 1 21 ? 11.633 28.562 11.086 1 98.5 21 LEU B N 1
ATOM 2865 C CA . LEU B 1 21 ? 12.281 29.422 10.102 1 98.5 21 LEU B CA 1
ATOM 2866 C C . LEU B 1 21 ? 11.57 30.766 9.992 1 98.5 21 LEU B C 1
ATOM 2868 O O . LEU B 1 21 ? 12.211 31.812 9.906 1 98.5 21 LEU B O 1
ATOM 2872 N N . GLU B 1 22 ? 10.234 30.734 10.055 1 97.25 22 GLU B N 1
ATOM 2873 C CA . GLU B 1 22 ? 9.445 31.953 9.961 1 97.25 22 GLU B CA 1
ATOM 2874 C C . GLU B 1 22 ? 9.719 32.875 11.141 1 97.25 22 GLU B C 1
ATOM 2876 O O . GLU B 1 22 ? 9.602 34.094 11.016 1 97.25 22 GLU B O 1
ATOM 2881 N N . ARG B 1 23 ? 10.117 32.281 12.188 1 96.88 23 ARG B N 1
ATOM 2882 C CA . ARG B 1 23 ? 10.398 33.062 13.391 1 96.88 23 ARG B CA 1
ATOM 2883 C C . ARG B 1 23 ? 11.852 33.5 13.43 1 96.88 23 ARG B C 1
ATOM 2885 O O . ARG B 1 23 ? 12.312 34.062 14.43 1 96.88 23 ARG B O 1
ATOM 2892 N N . GLY B 1 24 ? 12.609 33.219 12.422 1 96.62 24 GLY B N 1
ATOM 2893 C CA . GLY B 1 24 ? 13.953 33.781 12.289 1 96.62 24 GLY B CA 1
ATOM 2894 C C . GLY B 1 24 ? 15.031 32.844 12.781 1 96.62 24 GLY B C 1
ATOM 2895 O O . GLY B 1 24 ? 16.203 33.188 12.828 1 96.62 24 GLY B O 1
ATOM 2896 N N . VAL B 1 25 ? 14.695 31.609 13.141 1 97.44 25 VAL B N 1
ATOM 2897 C CA . VAL B 1 25 ? 15.703 30.641 13.547 1 97.44 25 VAL B CA 1
ATOM 2898 C C . VAL B 1 25 ? 16.562 30.266 12.344 1 97.44 25 VAL B C 1
ATOM 2900 O O . VAL B 1 25 ? 16.047 30.062 11.242 1 97.44 25 VAL B O 1
ATOM 2903 N N . ASP B 1 26 ? 17.891 30.203 12.523 1 97.69 26 ASP B N 1
ATOM 2904 C CA . ASP B 1 26 ? 18.797 29.797 11.453 1 97.69 26 ASP B CA 1
ATOM 2905 C C . ASP B 1 26 ? 18.562 28.344 11.055 1 97.69 26 ASP B C 1
ATOM 2907 O O . ASP B 1 26 ? 18.562 27.453 11.906 1 97.69 26 ASP B O 1
ATOM 2911 N N . ALA B 1 27 ? 18.391 28.109 9.836 1 98.19 27 ALA B N 1
ATOM 2912 C CA . ALA B 1 27 ? 18.125 26.766 9.32 1 98.19 27 ALA B CA 1
ATOM 2913 C C . ALA B 1 27 ? 19.203 25.781 9.734 1 98.19 27 ALA B C 1
ATOM 2915 O O . ALA B 1 27 ? 18.922 24.625 10.008 1 98.19 27 ALA B O 1
ATOM 2916 N N . LYS B 1 28 ? 20.422 26.25 9.797 1 97.06 28 LYS B N 1
ATOM 2917 C CA . LYS B 1 28 ? 21.562 25.406 10.109 1 97.06 28 LYS B CA 1
ATOM 2918 C C . LYS B 1 28 ? 21.484 24.891 11.547 1 97.06 28 LYS B C 1
ATOM 2920 O O . LYS B 1 28 ? 22.188 23.938 11.914 1 97.06 28 LYS B O 1
ATOM 2925 N N . ASP B 1 29 ? 20.656 25.547 12.344 1 97.56 29 ASP B N 1
ATOM 2926 C CA . ASP B 1 29 ? 20.531 25.156 13.75 1 97.56 29 ASP B CA 1
ATOM 2927 C C . ASP B 1 29 ? 19.453 24.094 13.922 1 97.56 29 ASP B C 1
ATOM 2929 O O . ASP B 1 29 ? 19.281 23.547 15.023 1 97.56 29 ASP B O 1
ATOM 2933 N N . ILE B 1 30 ? 18.734 23.75 12.883 1 98.56 30 ILE B N 1
ATOM 2934 C CA . ILE B 1 30 ? 17.578 22.859 12.961 1 98.56 30 ILE B CA 1
ATOM 2935 C C . ILE B 1 30 ? 17.922 21.516 12.328 1 98.56 30 ILE B C 1
ATOM 2937 O O . ILE B 1 30 ? 18.438 21.453 11.203 1 98.56 30 ILE B O 1
ATOM 2941 N N . THR B 1 31 ? 17.688 20.406 13.023 1 98.75 31 THR B N 1
ATOM 2942 C CA . THR B 1 31 ? 17.797 19.047 12.477 1 98.75 31 THR B CA 1
ATOM 2943 C C . THR B 1 31 ? 16.5 18.281 12.703 1 98.75 31 THR B C 1
ATOM 2945 O O . THR B 1 31 ? 15.977 18.234 13.82 1 98.75 31 THR B O 1
ATOM 2948 N N . ILE B 1 32 ? 15.93 17.734 11.648 1 98.88 32 ILE B N 1
ATOM 2949 C CA . ILE B 1 32 ? 14.812 16.797 11.758 1 98.88 32 ILE B CA 1
ATOM 2950 C C . ILE B 1 32 ? 15.344 15.367 11.781 1 98.88 32 ILE B C 1
ATOM 2952 O O . ILE B 1 32 ? 16.125 14.969 10.898 1 98.88 32 ILE B O 1
ATOM 2956 N N . ILE B 1 33 ? 14.984 14.633 12.797 1 98.69 33 ILE B N 1
ATOM 2957 C CA . ILE B 1 33 ? 15.352 13.234 12.93 1 98.69 33 ILE B CA 1
ATOM 2958 C C . ILE B 1 33 ? 14.102 12.359 12.812 1 98.69 33 ILE B C 1
ATOM 2960 O O . ILE B 1 33 ? 13.102 12.602 13.484 1 98.69 33 ILE B O 1
ATOM 2964 N N . ALA B 1 34 ? 14.141 11.367 11.984 1 98.69 34 ALA B N 1
ATOM 2965 C CA . ALA B 1 34 ? 12.984 10.484 11.859 1 98.69 34 ALA B CA 1
ATOM 2966 C C . ALA B 1 34 ? 13.391 9.125 11.297 1 98.69 34 ALA B C 1
ATOM 2968 O O . ALA B 1 34 ? 14.352 9.023 10.539 1 98.69 34 ALA B O 1
ATOM 2969 N N . GLU B 1 35 ? 12.648 8.102 11.672 1 98.12 35 GLU B N 1
ATOM 2970 C CA . GLU B 1 35 ? 12.844 6.75 11.141 1 98.12 35 GLU B CA 1
ATOM 2971 C C . GLU B 1 35 ? 12.43 6.664 9.68 1 98.12 35 GLU B C 1
ATOM 2973 O O . GLU B 1 35 ? 13.07 5.969 8.891 1 98.12 35 GLU B O 1
ATOM 2978 N N . TYR B 1 36 ? 11.406 7.316 9.344 1 98.44 36 TYR B N 1
ATOM 2979 C CA . TYR B 1 36 ? 10.883 7.367 7.98 1 98.44 36 TYR B CA 1
ATOM 2980 C C . TYR B 1 36 ? 10.883 8.797 7.453 1 98.44 36 TYR B C 1
ATOM 2982 O O . TYR B 1 36 ? 10.609 9.742 8.195 1 98.44 36 TYR B O 1
ATOM 2990 N N . LEU B 1 37 ? 11.188 8.938 6.215 1 98.69 37 LEU B N 1
ATOM 2991 C CA . LEU B 1 37 ? 11.266 10.234 5.551 1 98.69 37 LEU B CA 1
ATOM 2992 C C . LEU B 1 37 ? 10.32 10.297 4.355 1 98.69 37 LEU B C 1
ATOM 2994 O O . LEU B 1 37 ? 9.891 9.258 3.848 1 98.69 37 LEU B O 1
ATOM 2998 N N . PRO B 1 38 ? 9.945 11.555 3.939 1 98.5 38 PRO B N 1
ATOM 2999 C CA . PRO B 1 38 ? 9.117 11.656 2.734 1 98.5 38 PRO B CA 1
ATOM 3000 C C . PRO B 1 38 ? 9.656 10.812 1.578 1 98.5 38 PRO B C 1
ATOM 3002 O O . PRO B 1 38 ? 10.844 10.891 1.256 1 98.5 38 PRO B O 1
ATOM 3005 N N . GLY B 1 39 ? 8.828 10.039 0.999 1 97.25 39 GLY B N 1
ATOM 3006 C CA . GLY B 1 39 ? 9.195 9.07 -0.02 1 97.25 39 GLY B CA 1
ATOM 3007 C C . GLY B 1 39 ? 9.086 7.633 0.457 1 97.25 39 GLY B C 1
ATOM 3008 O O . GLY B 1 39 ? 8.977 6.711 -0.353 1 97.25 39 GLY B O 1
ATOM 3009 N N . ASP B 1 40 ? 9.125 7.422 1.775 1 98.38 40 ASP B N 1
ATOM 3010 C CA . ASP B 1 40 ? 8.922 6.105 2.375 1 98.38 40 ASP B CA 1
ATOM 3011 C C . ASP B 1 40 ? 7.438 5.836 2.613 1 98.38 40 ASP B C 1
ATOM 3013 O O . ASP B 1 40 ? 6.633 6.766 2.652 1 98.38 40 ASP B O 1
ATOM 3017 N N . GLU B 1 41 ? 7.098 4.621 2.701 1 97.75 41 GLU B N 1
ATOM 3018 C CA . GLU B 1 41 ? 5.77 4.23 3.16 1 97.75 41 GLU B CA 1
ATOM 3019 C C . GLU B 1 41 ? 5.855 3.207 4.289 1 97.75 41 GLU B C 1
ATOM 3021 O O . GLU B 1 41 ? 6.59 2.223 4.188 1 97.75 41 GLU B O 1
ATOM 3026 N N . SER B 1 42 ? 5.184 3.494 5.348 1 97.81 42 SER B N 1
ATOM 3027 C CA . SER B 1 42 ? 5.086 2.633 6.52 1 97.81 42 SER B CA 1
ATOM 3028 C C . SER B 1 42 ? 3.795 2.887 7.289 1 97.81 42 SER B C 1
ATOM 3030 O O . SER B 1 42 ? 3.338 4.027 7.383 1 97.81 42 SER B O 1
ATOM 3032 N N . ILE B 1 43 ? 3.246 1.818 7.848 1 96.75 43 ILE B N 1
ATOM 3033 C CA . ILE B 1 43 ? 2.053 1.962 8.68 1 96.75 43 ILE B CA 1
ATOM 3034 C C . ILE B 1 43 ? 2.367 2.844 9.883 1 96.75 43 ILE B C 1
ATOM 3036 O O . ILE B 1 43 ? 1.46 3.402 10.508 1 96.75 43 ILE B O 1
ATOM 3040 N N . LYS B 1 44 ? 3.666 3.041 10.188 1 96.56 44 LYS B N 1
ATOM 3041 C CA . LYS B 1 44 ? 4.102 3.863 11.312 1 96.56 44 LYS B CA 1
ATOM 3042 C C . LYS B 1 44 ? 4.324 5.309 10.883 1 96.56 44 LYS B C 1
ATOM 3044 O O . LYS B 1 44 ? 4.676 6.16 11.703 1 96.56 44 LYS B O 1
ATOM 3049 N N . TYR B 1 45 ? 4.184 5.613 9.672 1 97.44 45 TYR B N 1
ATOM 3050 C CA . TYR B 1 45 ? 4.387 6.926 9.07 1 97.44 45 TYR B CA 1
ATOM 3051 C C . TYR B 1 45 ? 3.139 7.383 8.328 1 97.44 45 TYR B C 1
ATOM 3053 O O . TYR B 1 45 ? 3.047 7.242 7.105 1 97.44 45 TYR B O 1
ATOM 3061 N N . THR B 1 46 ? 2.229 8 8.945 1 95.94 46 THR B N 1
ATOM 3062 C CA . THR B 1 46 ? 0.844 8.172 8.516 1 95.94 46 THR B CA 1
ATOM 3063 C C . THR B 1 46 ? 0.731 9.281 7.473 1 95.94 46 THR B C 1
ATOM 3065 O O . THR B 1 46 ? -0.15 9.25 6.613 1 95.94 46 THR B O 1
ATOM 3068 N N . SER B 1 47 ? 1.596 10.242 7.441 1 97.69 47 SER B N 1
ATOM 3069 C CA . SER B 1 47 ? 1.413 11.5 6.715 1 97.69 47 SER B CA 1
ATOM 3070 C C . SER B 1 47 ? 1.202 11.25 5.227 1 97.69 47 SER B C 1
ATOM 3072 O O . SER B 1 47 ? 0.386 11.914 4.59 1 97.69 47 SER B O 1
ATOM 3074 N N . PRO B 1 48 ? 1.901 10.25 4.664 1 96.81 48 PRO B N 1
ATOM 3075 C CA . PRO B 1 48 ? 1.712 10.055 3.225 1 96.81 48 PRO B CA 1
ATOM 3076 C C . PRO B 1 48 ? 0.352 9.453 2.883 1 96.81 48 PRO B C 1
ATOM 3078 O O . PRO B 1 48 ? -0.054 9.461 1.719 1 96.81 48 PRO B O 1
ATOM 3081 N N . TYR B 1 49 ? -0.378 8.953 3.826 1 95.88 49 TYR B N 1
ATOM 3082 C CA . TYR B 1 49 ? -1.59 8.18 3.57 1 95.88 49 TYR B CA 1
ATOM 3083 C C . TYR B 1 49 ? -2.83 9.055 3.711 1 95.88 49 TYR B C 1
ATOM 3085 O O . TYR B 1 49 ? -3.939 8.625 3.377 1 95.88 49 TYR B O 1
ATOM 3093 N N . ALA B 1 50 ? -2.662 10.25 4.18 1 96.69 50 ALA B N 1
ATOM 3094 C CA . ALA B 1 50 ? -3.801 11.125 4.438 1 96.69 50 ALA B CA 1
ATOM 3095 C C . ALA B 1 50 ? -4.535 11.461 3.143 1 96.69 50 ALA B C 1
ATOM 3097 O O . ALA B 1 50 ? -3.928 11.516 2.072 1 96.69 50 ALA B O 1
ATOM 3098 N N . GLY B 1 51 ? -5.902 11.609 3.236 1 95.12 51 GLY B N 1
ATOM 3099 C CA . GLY B 1 51 ? -6.625 12.156 2.102 1 95.12 51 GLY B CA 1
ATOM 3100 C C . GLY B 1 51 ? -6.113 13.523 1.67 1 95.12 51 GLY B C 1
ATOM 3101 O O . GLY B 1 51 ? -5.871 13.75 0.484 1 95.12 51 GLY B O 1
ATOM 3102 N N . GLY B 1 52 ? -5.906 14.391 2.666 1 96.38 52 GLY B N 1
ATOM 3103 C CA . GLY B 1 52 ? -5.152 15.617 2.453 1 96.38 52 GLY B CA 1
ATOM 3104 C C . GLY B 1 52 ? -6.012 16.766 1.969 1 96.38 52 GLY B C 1
ATOM 3105 O O . GLY B 1 52 ? -5.816 17.266 0.859 1 96.38 52 GLY B O 1
ATOM 3106 N N . ASN B 1 53 ? -7.016 17.156 2.646 1 97.94 53 ASN B N 1
ATOM 3107 C CA . ASN B 1 53 ? -7.711 18.406 2.367 1 97.94 53 ASN B CA 1
ATOM 3108 C C . ASN B 1 53 ? -8.031 19.172 3.65 1 97.94 53 ASN B C 1
ATOM 3110 O O . ASN B 1 53 ? -8.031 18.594 4.738 1 97.94 53 ASN B O 1
ATOM 3114 N N . PHE B 1 54 ? -8.117 20.469 3.523 1 98.44 54 PHE B N 1
ATOM 3115 C CA . PHE B 1 54 ? -8.742 21.219 4.598 1 98.44 54 PHE B CA 1
ATOM 3116 C C . PHE B 1 54 ? -10.242 20.953 4.648 1 98.44 54 PHE B C 1
ATOM 3118 O O . PHE B 1 54 ? -10.969 21.25 3.693 1 98.44 54 PHE B O 1
ATOM 3125 N N . SER B 1 55 ? -10.594 20.297 5.699 1 95.88 55 SER B N 1
ATOM 3126 C CA . SER B 1 55 ? -12.008 19.984 5.887 1 95.88 55 SER B CA 1
ATOM 3127 C C . SER B 1 55 ? -12.508 20.516 7.23 1 95.88 55 SER B C 1
ATOM 3129 O O . SER B 1 55 ? -11.734 21.062 8.016 1 95.88 55 SER B O 1
ATOM 3131 N N . CYS B 1 56 ? -13.805 20.469 7.453 1 92.94 56 CYS B N 1
ATOM 3132 C CA . CYS B 1 56 ? -14.422 20.969 8.672 1 92.94 56 CYS B CA 1
ATOM 3133 C C . CYS B 1 56 ? -14.742 19.828 9.633 1 92.94 56 CYS B C 1
ATOM 3135 O O . CYS B 1 56 ? -15.789 19.812 10.281 1 92.94 56 CYS B O 1
ATOM 3137 N N . ILE B 1 57 ? -13.781 18.875 9.695 1 90 57 ILE B N 1
ATOM 3138 C CA . ILE B 1 57 ? -13.992 17.656 10.453 1 90 57 ILE B CA 1
ATOM 3139 C C . ILE B 1 57 ? -13.797 17.922 11.938 1 90 57 ILE B C 1
ATOM 3141 O O . ILE B 1 57 ? -14.289 17.156 12.781 1 90 57 ILE B O 1
ATOM 3145 N N . THR B 1 58 ? -13.07 19.016 12.258 1 90.62 58 THR B N 1
ATOM 3146 C CA . THR B 1 58 ? -12.711 19.266 13.648 1 90.62 58 THR B CA 1
ATOM 3147 C C . THR B 1 58 ? -13.961 19.531 14.484 1 90.62 58 THR B C 1
ATOM 3149 O O . THR B 1 58 ? -14.953 20.062 13.977 1 90.62 58 THR B O 1
ATOM 3152 N N . GLY B 1 59 ? -13.836 19.172 15.75 1 89.25 59 GLY B N 1
ATOM 3153 C CA . GLY B 1 59 ? -14.914 19.469 16.672 1 89.25 59 GLY B CA 1
ATOM 3154 C C . GLY B 1 59 ? -14.977 20.922 17.078 1 89.25 59 GLY B C 1
ATOM 3155 O O . GLY B 1 59 ? -14.633 21.797 16.281 1 89.25 59 GLY B O 1
ATOM 3156 N N . ASP B 1 60 ? -15.492 21.109 18.297 1 92.88 60 ASP B N 1
ATOM 3157 C CA . ASP B 1 60 ? -15.812 22.469 18.703 1 92.88 60 ASP B CA 1
ATOM 3158 C C . ASP B 1 60 ? -14.766 23.016 19.688 1 92.88 60 ASP B C 1
ATOM 3160 O O . ASP B 1 60 ? -14.969 24.062 20.297 1 92.88 60 ASP B O 1
ATOM 3164 N N . ASP B 1 61 ? -13.688 22.297 19.859 1 93.88 61 ASP B N 1
ATOM 3165 C CA . ASP B 1 61 ? -12.633 22.797 20.734 1 93.88 61 ASP B CA 1
ATOM 3166 C C . ASP B 1 61 ? -12.039 24.094 20.203 1 93.88 61 ASP B C 1
ATOM 3168 O O . ASP B 1 61 ? -11.523 24.141 19.078 1 93.88 61 ASP B O 1
ATOM 3172 N N . PRO B 1 62 ? -12.094 25.172 21.016 1 94.88 62 PRO B N 1
ATOM 3173 C CA . PRO B 1 62 ? -11.664 26.484 20.516 1 94.88 62 PRO B CA 1
ATOM 3174 C C . PRO B 1 62 ? -10.203 26.484 20.062 1 94.88 62 PRO B C 1
ATOM 3176 O O . PRO B 1 62 ? -9.852 27.172 19.109 1 94.88 62 PRO B O 1
ATOM 3179 N N . ASP B 1 63 ? -9.352 25.797 20.766 1 94.81 63 ASP B N 1
ATOM 3180 C CA . ASP B 1 63 ? -7.945 25.75 20.359 1 94.81 63 ASP B CA 1
ATOM 3181 C C . ASP B 1 63 ? -7.785 25.125 18.984 1 94.81 63 ASP B C 1
ATOM 3183 O O . ASP B 1 63 ? -7.059 25.656 18.141 1 94.81 63 ASP B O 1
ATOM 3187 N N . VAL B 1 64 ? -8.461 24.031 18.781 1 95.75 64 VAL B N 1
ATOM 3188 C CA . VAL B 1 64 ? -8.312 23.328 17.516 1 95.75 64 VAL B CA 1
ATOM 3189 C C . VAL B 1 64 ? -8.93 24.141 16.391 1 95.75 64 VAL B C 1
ATOM 3191 O O . VAL B 1 64 ? -8.406 24.172 15.273 1 95.75 64 VAL B O 1
ATOM 3194 N N . LEU B 1 65 ? -10.07 24.797 16.719 1 97.38 65 LEU B N 1
ATOM 3195 C CA . LEU B 1 65 ? -10.672 25.672 15.727 1 97.38 65 LEU B CA 1
ATOM 3196 C C . LEU B 1 65 ? -9.695 26.781 15.328 1 97.38 65 LEU B C 1
ATOM 3198 O O . LEU B 1 65 ? -9.625 27.156 14.156 1 97.38 65 LEU B O 1
ATOM 3202 N N . GLU B 1 66 ? -8.977 27.266 16.312 1 97.75 66 GLU B N 1
ATOM 3203 C CA . GLU B 1 66 ? -7.984 28.297 16.016 1 97.75 66 GLU B CA 1
ATOM 3204 C C . GLU B 1 66 ? -6.828 27.719 15.195 1 97.75 66 GLU B C 1
ATOM 3206 O O . GLU B 1 66 ? -6.309 28.391 14.305 1 97.75 66 GLU B O 1
ATOM 3211 N N . TYR B 1 67 ? -6.348 26.516 15.484 1 98.38 67 TYR B N 1
ATOM 3212 C CA . TYR B 1 67 ? -5.32 25.875 14.672 1 98.38 67 TYR B CA 1
ATOM 3213 C C . TYR B 1 67 ? -5.77 25.75 13.227 1 98.38 67 TYR B C 1
ATOM 3215 O O . TYR B 1 67 ? -4.984 25.984 12.305 1 98.38 67 TYR B O 1
ATOM 3223 N N . ASP B 1 68 ? -7.066 25.359 13.016 1 98.38 68 ASP B N 1
ATOM 3224 C CA . ASP B 1 68 ? -7.633 25.281 11.672 1 98.38 68 ASP B CA 1
ATOM 3225 C C . ASP B 1 68 ? -7.566 26.641 10.961 1 98.38 68 ASP B C 1
ATOM 3227 O O . ASP B 1 68 ? -7.078 26.734 9.836 1 98.38 68 ASP B O 1
ATOM 3231 N N . ARG B 1 69 ? -8.039 27.625 11.68 1 98.56 69 ARG B N 1
ATOM 3232 C CA . ARG B 1 69 ? -8.062 28.969 11.102 1 98.56 69 ARG B CA 1
ATOM 3233 C C . ARG B 1 69 ? -6.656 29.406 10.703 1 98.56 69 ARG B C 1
ATOM 3235 O O . ARG B 1 69 ? -6.43 29.828 9.57 1 98.56 69 ARG B O 1
ATOM 3242 N N . LEU B 1 70 ? -5.688 29.281 11.617 1 98.5 70 LEU B N 1
ATOM 3243 C CA . LEU B 1 70 ? -4.309 29.688 11.375 1 98.5 70 LEU B CA 1
ATOM 3244 C C . LEU B 1 70 ? -3.711 28.922 10.195 1 98.5 70 LEU B C 1
ATOM 3246 O O . LEU B 1 70 ? -2.986 29.5 9.383 1 98.5 70 LEU B O 1
ATOM 3250 N N . THR B 1 71 ? -4.016 27.672 10.125 1 98.75 71 THR B N 1
ATOM 3251 C CA . THR B 1 71 ? -3.502 26.875 9.016 1 98.75 71 THR B CA 1
ATOM 3252 C C . THR B 1 71 ? -4.102 27.328 7.691 1 98.75 71 THR B C 1
ATOM 3254 O O . THR B 1 71 ? -3.369 27.625 6.746 1 98.75 71 THR B O 1
ATOM 3257 N N . TYR B 1 72 ? -5.445 27.484 7.676 1 98.75 72 TYR B N 1
ATOM 3258 C CA . TYR B 1 72 ? -6.156 27.844 6.453 1 98.75 72 TYR B CA 1
ATOM 3259 C C . TYR B 1 72 ? -5.625 29.156 5.883 1 98.75 72 TYR B C 1
ATOM 3261 O O . TYR B 1 72 ? -5.34 29.25 4.688 1 98.75 72 TYR B O 1
ATOM 3269 N N . ILE B 1 73 ? -5.395 30.125 6.703 1 98.56 73 ILE B N 1
ATOM 3270 C CA . ILE B 1 73 ? -5.102 31.469 6.207 1 98.56 73 ILE B CA 1
ATOM 3271 C C . ILE B 1 73 ? -3.611 31.594 5.902 1 98.56 73 ILE B C 1
ATOM 3273 O O . ILE B 1 73 ? -3.178 32.562 5.273 1 98.56 73 ILE B O 1
ATOM 3277 N N . ASN B 1 74 ? -2.789 30.578 6.273 1 98.69 74 ASN B N 1
ATOM 3278 C CA . ASN B 1 74 ? -1.351 30.734 6.09 1 98.69 74 ASN B CA 1
ATOM 3279 C C . ASN B 1 74 ? -0.789 29.688 5.141 1 98.69 74 ASN B C 1
ATOM 3281 O O . ASN B 1 74 ? 0.403 29.703 4.824 1 98.69 74 ASN B O 1
ATOM 3285 N N . LEU B 1 75 ? -1.592 28.812 4.609 1 98.75 75 LEU B N 1
ATOM 3286 C CA . LEU B 1 75 ? -1.102 27.75 3.729 1 98.75 75 LEU B CA 1
ATOM 3287 C C . LEU B 1 75 ? -0.568 28.328 2.426 1 98.75 75 LEU B C 1
ATOM 3289 O O . LEU B 1 75 ? 0.262 27.719 1.757 1 98.75 75 LEU B O 1
ATOM 3293 N N . ALA B 1 76 ? -1.052 29.516 2.104 1 98.62 76 ALA B N 1
ATOM 3294 C CA . ALA B 1 76 ? -0.529 30.156 0.901 1 98.62 76 ALA B CA 1
ATOM 3295 C C . ALA B 1 76 ? 0.969 30.422 1.026 1 98.62 76 ALA B C 1
ATOM 3297 O O . ALA B 1 76 ? 1.702 30.344 0.038 1 98.62 76 ALA B O 1
ATOM 3298 N N . LYS B 1 77 ? 1.439 30.734 2.211 1 98.38 77 LYS B N 1
ATOM 3299 C CA . LYS B 1 77 ? 2.865 30.938 2.461 1 98.38 77 LYS B CA 1
ATOM 3300 C C . LYS B 1 77 ? 3.646 29.641 2.227 1 98.38 77 LYS B C 1
ATOM 3302 O O . LYS B 1 77 ? 4.73 29.672 1.645 1 98.38 77 LYS B O 1
ATOM 3307 N N . VAL B 1 78 ? 3.104 28.594 2.672 1 98.69 78 VAL B N 1
ATOM 3308 C CA . VAL B 1 78 ? 3.742 27.297 2.494 1 98.69 78 VAL B CA 1
ATOM 3309 C C . VAL B 1 78 ? 3.775 26.922 1.012 1 98.69 78 VAL B C 1
ATOM 3311 O O . VAL B 1 78 ? 4.805 26.484 0.498 1 98.69 78 VAL B O 1
ATOM 3314 N N . GLN B 1 79 ? 2.605 27.125 0.325 1 98.75 79 GLN B N 1
ATOM 3315 C CA . GLN B 1 79 ? 2.533 26.844 -1.104 1 98.75 79 GLN B CA 1
ATOM 3316 C C . GLN B 1 79 ? 3.625 27.578 -1.869 1 98.75 79 GLN B C 1
ATOM 3318 O O . GLN B 1 79 ? 4.309 27 -2.713 1 98.75 79 GLN B O 1
ATOM 3323 N N . LYS B 1 80 ? 3.775 28.828 -1.555 1 98.62 80 LYS B N 1
ATOM 3324 C CA . LYS B 1 80 ? 4.805 29.641 -2.193 1 98.62 80 LYS B CA 1
ATOM 3325 C C . LYS B 1 80 ? 6.199 29.125 -1.862 1 98.62 80 LYS B C 1
ATOM 3327 O O . LYS B 1 80 ? 7.051 29 -2.748 1 98.62 80 LYS B O 1
ATOM 3332 N N . ALA B 1 81 ? 6.418 28.797 -0.666 1 98.5 81 ALA B N 1
ATOM 3333 C CA . ALA B 1 81 ? 7.734 28.375 -0.199 1 98.5 81 ALA B CA 1
ATOM 3334 C C . ALA B 1 81 ? 8.172 27.094 -0.91 1 98.5 81 ALA B C 1
ATOM 3336 O O . ALA B 1 81 ? 9.344 26.953 -1.267 1 98.5 81 ALA B O 1
ATOM 3337 N N . ILE B 1 82 ? 7.273 26.188 -1.171 1 98.38 82 ILE B N 1
ATOM 3338 C CA . ILE B 1 82 ? 7.66 24.875 -1.711 1 98.38 82 ILE B CA 1
ATOM 3339 C C . ILE B 1 82 ? 7.742 24.953 -3.232 1 98.38 82 ILE B C 1
ATOM 3341 O O . ILE B 1 82 ? 8.117 23.984 -3.891 1 98.38 82 ILE B O 1
ATOM 3345 N N . GLY B 1 83 ? 7.363 26.031 -3.793 1 98 83 GLY B N 1
ATOM 3346 C CA . GLY B 1 83 ? 7.582 26.203 -5.219 1 98 83 GLY B CA 1
ATOM 3347 C C . GLY B 1 83 ? 6.297 26.328 -6.016 1 98 83 GLY B C 1
ATOM 3348 O O . GLY B 1 83 ? 6.305 26.203 -7.242 1 98 83 GLY B O 1
ATOM 3349 N N . GLY B 1 84 ? 5.141 26.469 -5.363 1 98.31 84 GLY B N 1
ATOM 3350 C CA . GLY B 1 84 ? 3.906 26.75 -6.074 1 98.31 84 GLY B CA 1
ATOM 3351 C C . GLY B 1 84 ? 2.912 25.609 -6.035 1 98.31 84 GLY B C 1
ATOM 3352 O O . GLY B 1 84 ? 3.152 24.594 -5.379 1 98.31 84 GLY B O 1
ATOM 3353 N N . LYS B 1 85 ? 1.82 25.797 -6.777 1 97.62 85 LYS B N 1
ATOM 3354 C CA . LYS B 1 85 ? 0.669 24.891 -6.711 1 97.62 85 LYS B CA 1
ATOM 3355 C C . LYS B 1 85 ? 1.017 23.516 -7.246 1 97.62 85 LYS B C 1
ATOM 3357 O O . LYS B 1 85 ? 0.482 22.5 -6.777 1 97.62 85 LYS B O 1
ATOM 3362 N N . THR B 1 86 ? 1.966 23.375 -8.203 1 97.56 86 THR B N 1
ATOM 3363 C CA . THR B 1 86 ? 2.285 22.109 -8.852 1 97.56 86 THR B CA 1
ATOM 3364 C C . THR B 1 86 ? 3.086 21.203 -7.918 1 97.56 86 THR B C 1
ATOM 3366 O O . THR B 1 86 ? 3.346 20.047 -8.242 1 97.56 86 THR B O 1
ATOM 3369 N N . LYS B 1 87 ? 3.422 21.719 -6.75 1 98.12 87 LYS B N 1
ATOM 3370 C CA . LYS B 1 87 ? 4.262 20.984 -5.812 1 98.12 87 LYS B CA 1
ATOM 3371 C C . LYS B 1 87 ? 3.418 20.25 -4.77 1 98.12 87 LYS B C 1
ATOM 3373 O O . LYS B 1 87 ? 3.928 19.844 -3.723 1 98.12 87 LYS B O 1
ATOM 3378 N N . GLY B 1 88 ? 2.1 20.078 -5.035 1 98.06 88 GLY B N 1
ATOM 3379 C CA . GLY B 1 88 ? 1.286 19.172 -4.254 1 98.06 88 GLY B CA 1
ATOM 3380 C C . GLY B 1 88 ? 0.305 19.875 -3.338 1 98.06 88 GLY B C 1
ATOM 3381 O O . GLY B 1 88 ? -0.268 19.266 -2.438 1 98.06 88 GLY B O 1
ATOM 3382 N N . LEU B 1 89 ? 0.082 21.188 -3.484 1 98.81 89 LEU B N 1
ATOM 3383 C CA . LEU B 1 89 ? -0.847 21.969 -2.672 1 98.81 89 LEU B CA 1
ATOM 3384 C C . LEU B 1 89 ? -1.613 22.969 -3.533 1 98.81 89 LEU B C 1
ATOM 3386 O O . LEU B 1 89 ? -1.024 23.906 -4.082 1 98.81 89 LEU B O 1
ATOM 3390 N N . ASP B 1 90 ? -2.918 22.75 -3.584 1 98.56 90 ASP B N 1
ATOM 3391 C CA . ASP B 1 90 ? -3.719 23.641 -4.418 1 98.56 90 ASP B CA 1
ATOM 3392 C C . ASP B 1 90 ? -5.133 23.797 -3.861 1 98.56 90 ASP B C 1
ATOM 3394 O O . ASP B 1 90 ? -5.465 23.219 -2.824 1 98.56 90 ASP B O 1
ATOM 3398 N N . ARG B 1 91 ? -5.934 24.672 -4.488 1 98.62 91 ARG B N 1
ATOM 3399 C CA . ARG B 1 91 ? -7.258 25.047 -4.008 1 98.62 91 ARG B CA 1
ATOM 3400 C C . ARG B 1 91 ? -8.352 24.375 -4.836 1 98.62 91 ARG B C 1
ATOM 3402 O O . ARG B 1 91 ? -8.273 24.344 -6.066 1 98.62 91 ARG B O 1
ATOM 3409 N N . TYR B 1 92 ? -9.297 23.766 -4.156 1 98.69 92 TYR B N 1
ATOM 3410 C CA . TYR B 1 92 ? -10.461 23.156 -4.805 1 98.69 92 TYR B CA 1
ATOM 3411 C C . TYR B 1 92 ? -11.742 23.484 -4.047 1 98.69 92 TYR B C 1
ATOM 3413 O O . TYR B 1 92 ? -11.719 23.703 -2.832 1 98.69 92 TYR B O 1
ATOM 3421 N N . LYS B 1 93 ? -12.844 23.562 -4.789 1 98.75 93 LYS B N 1
ATOM 3422 C CA . LYS B 1 93 ? -14.148 23.672 -4.141 1 98.75 93 LYS B CA 1
ATOM 3423 C C . LYS B 1 93 ? -14.438 22.469 -3.264 1 98.75 93 LYS B C 1
ATOM 3425 O O . LYS B 1 93 ? -14.148 21.328 -3.652 1 98.75 93 LYS B O 1
ATOM 3430 N N . SER B 1 94 ? -14.945 22.703 -2.105 1 98.81 94 SER B N 1
ATOM 3431 C CA . SER B 1 94 ? -15.336 21.625 -1.196 1 98.81 94 SER B CA 1
ATOM 3432 C C . SER B 1 94 ? -16.781 21.812 -0.72 1 98.81 94 SER B C 1
ATOM 3434 O O . SER B 1 94 ? -17.203 22.922 -0.433 1 98.81 94 SER B O 1
ATOM 3436 N N . THR B 1 95 ? -17.516 20.719 -0.775 1 98.69 95 THR B N 1
ATOM 3437 C CA . THR B 1 95 ? -18.844 20.656 -0.186 1 98.69 95 THR B CA 1
ATOM 3438 C C . THR B 1 95 ? -18.828 19.828 1.094 1 98.69 95 THR B C 1
ATOM 3440 O O . THR B 1 95 ? -18.422 18.656 1.079 1 98.69 95 THR B O 1
ATOM 3443 N N . GLU B 1 96 ? -19.219 20.438 2.17 1 98.12 96 GLU B N 1
ATOM 3444 C CA . GLU B 1 96 ? -19.312 19.781 3.471 1 98.12 96 GLU B CA 1
ATOM 3445 C C . GLU B 1 96 ? -20.766 19.672 3.92 1 98.12 96 GLU B C 1
ATOM 3447 O O . GLU B 1 96 ? -21.5 20.656 3.959 1 98.12 96 GLU B O 1
ATOM 3452 N N . ILE B 1 97 ? -21.156 18.438 4.242 1 97.75 97 ILE B N 1
ATOM 3453 C CA . ILE B 1 97 ? -22.531 18.188 4.648 1 97.75 97 ILE B CA 1
ATOM 3454 C C . ILE B 1 97 ? -22.547 17.531 6.031 1 97.75 97 ILE B C 1
ATOM 3456 O O . ILE B 1 97 ? -21.781 16.594 6.293 1 97.75 97 ILE B O 1
ATOM 3460 N N . TRP B 1 98 ? -23.391 18.047 6.938 1 96.88 98 TRP B N 1
ATOM 3461 C CA . TRP B 1 98 ? -23.562 17.469 8.266 1 96.88 98 TRP B CA 1
ATOM 3462 C C . TRP B 1 98 ? -24.984 16.938 8.453 1 96.88 98 TRP B C 1
ATOM 3464 O O . TRP B 1 98 ? -25.938 17.562 8.008 1 96.88 98 TRP B O 1
ATOM 3474 N N . ASP B 1 99 ? -25.062 15.766 9.102 1 96.19 99 ASP B N 1
ATOM 3475 C CA . ASP B 1 99 ? -26.375 15.234 9.469 1 96.19 99 ASP B CA 1
ATOM 3476 C C . ASP B 1 99 ? -26.906 15.898 10.734 1 96.19 99 ASP B C 1
ATOM 3478 O O . ASP B 1 99 ? -27.984 15.531 11.234 1 96.19 99 ASP B O 1
ATOM 3482 N N . TYR B 1 100 ? -26.266 16.828 11.273 1 94.38 100 TYR B N 1
ATOM 3483 C CA . TYR B 1 100 ? -26.609 17.578 12.477 1 94.38 100 TYR B CA 1
ATOM 3484 C C . TYR B 1 100 ? -26.297 19.062 12.305 1 94.38 100 TYR B C 1
ATOM 3486 O O . TYR B 1 100 ? -25.609 19.438 11.359 1 94.38 100 TYR B O 1
ATOM 3494 N N . SER B 1 101 ? -26.797 19.812 13.234 1 93.38 101 SER B N 1
ATOM 3495 C CA . SER B 1 101 ? -26.5 21.25 13.211 1 93.38 101 SER B CA 1
ATOM 3496 C C . SER B 1 101 ? -25.141 21.547 13.852 1 93.38 101 SER B C 1
ATOM 3498 O O . SER B 1 101 ? -24.75 20.875 14.805 1 93.38 101 SER B O 1
ATOM 3500 N N . LEU B 1 102 ? -24.531 22.578 13.359 1 94.38 102 LEU B N 1
ATOM 3501 C CA . LEU B 1 102 ? -23.25 22.984 13.938 1 94.38 102 LEU B CA 1
ATOM 3502 C C . LEU B 1 102 ? -23.469 23.812 15.203 1 94.38 102 LEU B C 1
ATOM 3504 O O . LEU B 1 102 ? -24.406 24.609 15.273 1 94.38 102 LEU B O 1
ATOM 3508 N N . GLN B 1 103 ? -22.594 23.578 16.109 1 95.81 103 GLN B N 1
ATOM 3509 C CA . GLN B 1 103 ? -22.578 24.5 17.234 1 95.81 103 GLN B CA 1
ATOM 3510 C C . GLN B 1 103 ? -22.156 25.891 16.812 1 95.81 103 GLN B C 1
ATOM 3512 O O . GLN B 1 103 ? -21.375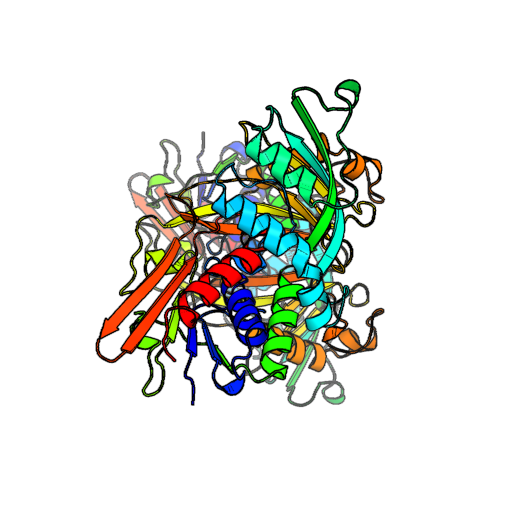 26.047 15.867 1 95.81 103 GLN B O 1
ATOM 3517 N N . LYS B 1 104 ? -22.641 26.844 17.547 1 97 104 LYS B N 1
ATOM 3518 C CA . LYS B 1 104 ? -22.422 28.25 17.188 1 97 104 LYS B CA 1
ATOM 3519 C C . LYS B 1 104 ? -20.922 28.562 17.109 1 97 104 LYS B C 1
ATOM 3521 O O . LYS B 1 104 ? -20.484 29.281 16.203 1 97 104 LYS B O 1
ATOM 3526 N N . VAL B 1 105 ? -20.141 28.031 18 1 97.06 105 VAL B N 1
ATOM 3527 C CA . VAL B 1 105 ? -18.719 28.344 18.062 1 97.06 105 VAL B CA 1
ATOM 3528 C C . VAL B 1 105 ? -18.031 27.875 16.781 1 97.06 105 VAL B C 1
ATOM 3530 O O . VAL B 1 105 ? -17.203 28.594 16.203 1 97.06 105 VAL B O 1
ATOM 3533 N N . LYS B 1 106 ? -18.344 26.734 16.328 1 96.81 106 LYS B N 1
ATOM 3534 C CA . LYS B 1 106 ? -17.781 26.203 15.078 1 96.81 106 LYS B CA 1
ATOM 3535 C C . LYS B 1 106 ? -18.328 26.938 13.867 1 96.81 106 LYS B C 1
ATOM 3537 O O . LYS B 1 106 ? -17.578 27.312 12.961 1 96.81 106 LYS B O 1
ATOM 3542 N N . TYR B 1 107 ? -19.625 27.125 13.891 1 96.88 107 TYR B N 1
ATOM 3543 C CA . TYR B 1 107 ? -20.281 27.844 12.812 1 96.88 107 TYR B CA 1
ATOM 3544 C C . TYR B 1 107 ? -19.641 29.219 12.602 1 96.88 107 TYR B C 1
ATOM 3546 O O . TYR B 1 107 ? -19.266 29.562 11.477 1 96.88 107 TYR B O 1
ATOM 3554 N N . ASP B 1 108 ? -19.531 29.938 13.672 1 97.56 108 ASP B N 1
ATOM 3555 C CA . ASP B 1 108 ? -18.969 31.281 13.609 1 97.56 108 ASP B CA 1
ATOM 3556 C C . ASP B 1 108 ? -17.516 31.25 13.156 1 97.56 108 ASP B C 1
ATOM 3558 O O . ASP B 1 108 ? -17.062 32.094 12.391 1 97.56 108 ASP 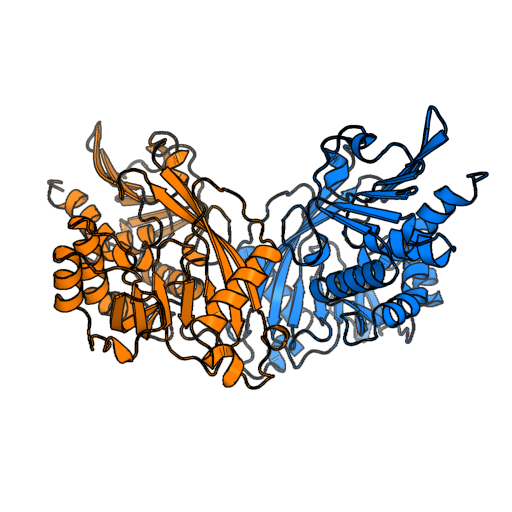B O 1
ATOM 3562 N N . SER B 1 109 ? -16.75 30.281 13.625 1 97.62 109 SER B N 1
ATOM 3563 C CA . SER B 1 109 ? -15.352 30.141 13.242 1 97.62 109 SER B CA 1
ATOM 3564 C C . SER B 1 109 ? -15.211 29.922 11.734 1 97.62 109 SER B C 1
ATOM 3566 O O . SER B 1 109 ? -14.539 30.688 11.047 1 97.62 109 SER B O 1
ATOM 3568 N N . LEU B 1 110 ? -15.898 28.938 11.188 1 97.44 110 LEU B N 1
ATOM 3569 C CA . LEU B 1 110 ? -15.797 28.594 9.773 1 97.44 110 LEU B CA 1
ATOM 3570 C C . LEU B 1 110 ? -16.172 29.781 8.891 1 97.44 110 LEU B C 1
ATOM 3572 O O . LEU B 1 110 ? -15.469 30.094 7.93 1 97.44 110 LEU B O 1
ATOM 3576 N N . LYS B 1 111 ? -17.188 30.406 9.289 1 97.5 111 LYS B N 1
ATOM 3577 C CA . LYS B 1 111 ? -17.703 31.531 8.5 1 97.5 111 LYS B CA 1
ATOM 3578 C C . LYS B 1 111 ? -16.719 32.688 8.5 1 97.5 111 LYS B C 1
ATOM 3580 O O . LYS B 1 111 ? -16.688 33.5 7.559 1 97.5 111 LYS B O 1
ATOM 3585 N N . SER B 1 112 ? -15.883 32.75 9.445 1 97.94 112 SER B N 1
ATOM 3586 C CA . SER B 1 112 ? -15.039 33.938 9.672 1 97.94 112 SER B CA 1
ATOM 3587 C C . SER B 1 112 ? -13.844 33.938 8.727 1 97.94 112 SER B C 1
ATOM 3589 O O . SER B 1 112 ? -13.242 34.969 8.492 1 97.94 112 SER B O 1
ATOM 3591 N N . TYR B 1 113 ? -13.469 32.781 8.133 1 98.25 113 TYR B N 1
ATOM 3592 C CA . TYR B 1 113 ? -12.195 32.844 7.414 1 98.25 113 TYR B CA 1
ATOM 3593 C C . TYR B 1 113 ? -12.258 32.031 6.125 1 98.25 113 TYR B C 1
ATOM 3595 O O . TYR B 1 113 ? -11.398 32.188 5.25 1 98.25 113 TYR B O 1
ATOM 3603 N N . LEU B 1 114 ? -13.242 31.188 5.957 1 98.62 114 LEU B N 1
ATOM 3604 C CA . LEU B 1 114 ? -13.297 30.375 4.754 1 98.62 114 LEU B CA 1
ATOM 3605 C C . LEU B 1 114 ? -13.617 31.219 3.527 1 98.62 114 LEU B C 1
ATOM 3607 O O . LEU B 1 114 ? -14.57 32 3.547 1 98.62 114 LEU B O 1
ATOM 3611 N N . GLN B 1 115 ? -12.828 31.094 2.535 1 98.69 115 GLN B N 1
ATOM 3612 C CA . GLN B 1 115 ? -13.062 31.828 1.296 1 98.69 115 GLN B CA 1
ATOM 3613 C C . GLN B 1 115 ? -14.172 31.188 0.475 1 98.69 115 GLN B C 1
ATOM 3615 O O . GLN B 1 115 ? -14.281 29.953 0.43 1 98.69 115 GLN B O 1
ATOM 3620 N N . GLU B 1 116 ? -15.023 32.031 -0.181 1 98.56 116 GLU B N 1
ATOM 3621 C CA . GLU B 1 116 ? -16.141 31.594 -1.019 1 98.56 116 GLU B CA 1
ATOM 3622 C C . GLU B 1 116 ? -17.125 30.734 -0.228 1 98.56 116 GLU B C 1
ATOM 3624 O O . GLU B 1 116 ? -17.609 29.719 -0.726 1 98.56 116 GLU B O 1
ATOM 3629 N N . TYR B 1 117 ? -17.312 31.156 0.979 1 98.38 117 TYR B N 1
ATOM 3630 C CA . TYR B 1 117 ? -18.219 30.469 1.895 1 98.38 117 TYR B CA 1
ATOM 3631 C C . TYR B 1 117 ? -19.672 30.641 1.466 1 98.38 117 TYR B C 1
ATOM 3633 O O . TYR B 1 117 ? -20.125 31.766 1.257 1 98.38 117 TYR B O 1
ATOM 3641 N N . GLN B 1 118 ? -20.375 29.516 1.256 1 98.5 118 GLN B N 1
ATOM 3642 C CA . GLN B 1 118 ? -21.797 29.531 0.959 1 98.5 118 GLN B CA 1
ATOM 3643 C C . GLN B 1 118 ? -22.531 28.422 1.711 1 98.5 118 GLN B C 1
ATOM 3645 O O . GLN B 1 118 ? -22.062 27.281 1.736 1 98.5 118 GLN B O 1
ATOM 3650 N N . GLU B 1 119 ? -23.609 28.797 2.295 1 98.19 119 GLU B N 1
ATOM 3651 C CA . GLU B 1 119 ? -24.469 27.781 2.904 1 98.19 119 GLU B CA 1
ATOM 3652 C C . GLU B 1 119 ? -25.422 27.172 1.881 1 98.19 119 GLU B C 1
ATOM 3654 O O . GLU B 1 119 ? -25.938 27.891 1.011 1 98.19 119 GLU B O 1
ATOM 3659 N N . ILE B 1 120 ? -25.594 25.922 2.02 1 97.94 120 ILE B N 1
ATOM 3660 C CA . ILE B 1 120 ? -26.453 25.219 1.082 1 97.94 120 ILE B CA 1
ATOM 3661 C C . ILE B 1 120 ? -27.906 25.266 1.574 1 97.94 120 ILE B C 1
ATOM 3663 O O . ILE B 1 120 ? -28.172 24.984 2.746 1 97.94 120 ILE B O 1
ATOM 3667 N N . ASP B 1 121 ? -28.812 25.594 0.623 1 96.75 121 ASP B N 1
ATOM 3668 C CA . ASP B 1 121 ? -30.234 25.594 0.958 1 96.75 121 ASP B CA 1
ATOM 3669 C C . ASP B 1 121 ? -30.688 24.203 1.417 1 96.75 121 ASP B C 1
ATOM 3671 O O . ASP B 1 121 ? -30.312 23.188 0.823 1 96.75 121 ASP B O 1
ATOM 3675 N N . LYS B 1 122 ? -31.547 24.203 2.383 1 94.38 122 LYS B N 1
ATOM 3676 C CA . LYS B 1 122 ? -32.031 22.953 2.945 1 94.38 122 LYS B CA 1
ATOM 3677 C C . LYS B 1 122 ? -32.656 22.062 1.867 1 94.38 122 LYS B C 1
ATOM 3679 O O . LYS B 1 122 ? -32.562 20.844 1.924 1 94.38 122 LYS B O 1
ATOM 3684 N N . SER B 1 123 ? -33.25 22.656 0.88 1 94.44 123 SER B N 1
ATOM 3685 C CA . SER B 1 123 ? -33.938 21.922 -0.177 1 94.44 123 SER B CA 1
ATOM 3686 C C . SER B 1 123 ? -32.938 21.219 -1.094 1 94.44 123 SER B C 1
ATOM 3688 O O . SER B 1 123 ? -33.312 20.297 -1.823 1 94.44 123 SER B O 1
ATOM 3690 N N . LYS B 1 124 ? -31.734 21.625 -1.042 1 94.69 124 LYS B N 1
ATOM 3691 C CA . LYS B 1 124 ? -30.734 21.062 -1.932 1 94.69 124 LYS B CA 1
ATOM 3692 C C . LYS B 1 124 ? -29.859 20.047 -1.2 1 94.69 124 LYS B C 1
ATOM 3694 O O . LYS B 1 124 ? -28.969 19.438 -1.805 1 94.69 124 LYS B O 1
ATOM 3699 N N . LEU B 1 125 ? -30.109 19.906 0.074 1 95.06 125 LEU B N 1
ATOM 3700 C CA . LEU B 1 125 ? -29.328 18.953 0.865 1 95.06 125 LEU B CA 1
ATOM 3701 C C . LEU B 1 125 ? -29.828 17.531 0.645 1 95.06 125 LEU B C 1
ATOM 3703 O O . LEU B 1 125 ? -31.031 17.312 0.463 1 95.06 125 LEU B O 1
ATOM 3707 N N . PRO B 1 126 ? -28.906 16.609 0.576 1 92.38 126 PRO B N 1
ATOM 3708 C CA . PRO B 1 126 ? -29.359 15.227 0.497 1 92.38 126 PRO B CA 1
ATOM 3709 C C . PRO B 1 126 ? -30.219 14.812 1.697 1 92.38 126 PRO B C 1
ATOM 3711 O O . PRO B 1 126 ? -30.172 15.477 2.738 1 92.38 126 PRO B O 1
ATOM 3714 N N . SER B 1 127 ? -30.922 13.688 1.471 1 91.62 127 SER B N 1
ATOM 3715 C CA . SER B 1 127 ? -31.797 13.188 2.52 1 91.62 127 SER B CA 1
ATOM 3716 C C . SER B 1 127 ? -31.031 12.938 3.816 1 91.62 127 SER B C 1
ATOM 3718 O O . SER B 1 127 ? -29.953 12.359 3.801 1 91.62 127 SER B O 1
ATOM 3720 N N . GLY B 1 128 ? -31.562 13.445 4.875 1 92.69 128 GLY B N 1
ATOM 3721 C CA . GLY B 1 128 ? -30.984 13.18 6.188 1 92.69 128 GLY B CA 1
ATOM 3722 C C . GLY B 1 128 ? -29.984 14.234 6.633 1 92.69 128 GLY B C 1
ATOM 3723 O O . GLY B 1 128 ? -29.625 14.289 7.805 1 92.69 128 GLY B O 1
ATOM 3724 N N . ALA B 1 129 ? -29.656 15.125 5.797 1 95.25 129 ALA B N 1
ATOM 3725 C CA . ALA B 1 129 ? -28.688 16.172 6.121 1 95.25 129 ALA B CA 1
ATOM 3726 C C . ALA B 1 129 ? -29.359 17.359 6.789 1 95.25 129 ALA B C 1
ATOM 3728 O O . ALA B 1 129 ? -30.5 17.719 6.445 1 95.25 129 ALA B O 1
ATOM 3729 N N . ALA B 1 130 ? -28.656 17.938 7.715 1 96.5 130 ALA B N 1
ATOM 3730 C CA . ALA B 1 130 ? -29.203 19.062 8.469 1 96.5 130 ALA B CA 1
ATOM 3731 C C . ALA B 1 130 ? -28.594 20.375 8.016 1 96.5 130 ALA B C 1
ATOM 3733 O O . ALA B 1 130 ? -29.219 21.438 8.117 1 96.5 130 ALA B O 1
ATOM 3734 N N . PHE B 1 131 ? -27.391 20.312 7.602 1 97.06 131 PHE B N 1
ATOM 3735 C CA . PHE B 1 131 ? -26.656 21.531 7.277 1 97.06 131 PHE B CA 1
ATOM 3736 C C . PHE B 1 131 ? -25.562 21.25 6.254 1 97.06 131 PHE B C 1
ATOM 3738 O O . PHE B 1 131 ? -25.062 20.125 6.164 1 97.06 131 PHE B O 1
ATOM 3745 N N . GLY B 1 132 ? -25.25 22.188 5.402 1 98.06 132 GLY B N 1
ATOM 3746 C CA . GLY B 1 132 ? -24.188 22.047 4.418 1 98.06 132 GLY B CA 1
ATOM 3747 C C . GLY B 1 132 ? -23.625 23.359 3.955 1 98.06 132 GLY B C 1
ATOM 3748 O O . GLY B 1 132 ? -24.312 24.375 3.943 1 98.06 132 GLY B O 1
ATOM 3749 N N . ILE B 1 133 ? -22.359 23.359 3.654 1 98.5 133 ILE B N 1
ATOM 3750 C CA . ILE B 1 133 ? -21.719 24.547 3.121 1 98.5 133 ILE B CA 1
ATOM 3751 C C . ILE B 1 133 ? -20.844 24.188 1.93 1 98.5 133 ILE B C 1
ATOM 3753 O O . ILE B 1 133 ? -20.5 23.016 1.744 1 98.5 133 ILE B O 1
ATOM 3757 N N . THR B 1 134 ? -20.531 25.156 1.123 1 98.62 134 THR B N 1
ATOM 3758 C CA . THR B 1 134 ? -19.438 25.094 0.164 1 98.62 134 THR B CA 1
ATOM 3759 C C . THR B 1 134 ? -18.406 26.172 0.447 1 98.62 134 THR B C 1
ATOM 3761 O O . THR B 1 134 ? -18.719 27.203 1.05 1 98.62 134 THR B O 1
ATOM 3764 N N . PHE B 1 135 ? -17.203 25.938 0.112 1 98.75 135 PHE B N 1
ATOM 3765 C CA . PHE B 1 135 ? -16.109 26.891 0.251 1 98.75 135 PHE B CA 1
ATOM 3766 C C . PHE B 1 135 ? -14.906 26.469 -0.59 1 98.75 135 PHE B C 1
ATOM 3768 O O . PHE B 1 135 ? -14.938 25.422 -1.236 1 98.75 135 PHE B O 1
ATOM 3775 N N . LEU B 1 136 ? -13.93 27.344 -0.664 1 98.81 136 LEU B N 1
ATOM 3776 C CA . LEU B 1 136 ? -12.68 27.016 -1.332 1 98.81 136 LEU B CA 1
ATOM 3777 C C . LEU B 1 136 ? -11.695 26.375 -0.357 1 98.81 136 LEU B C 1
ATOM 3779 O O . LEU B 1 136 ? -11.242 27.016 0.588 1 98.81 136 LEU B O 1
ATOM 3783 N N . SER B 1 137 ? -11.383 25.141 -0.604 1 98.81 137 SER B N 1
ATOM 3784 C CA . SER B 1 137 ? -10.539 24.359 0.297 1 98.81 137 SER B CA 1
ATOM 3785 C C . SER B 1 137 ? -9.094 24.312 -0.205 1 98.81 137 SER B C 1
ATOM 3787 O O . SER B 1 137 ? -8.805 24.75 -1.322 1 98.81 137 SER B O 1
ATOM 3789 N N . TRP B 1 138 ? -8.195 23.891 0.685 1 98.88 138 TRP B N 1
ATOM 3790 C CA . TRP B 1 138 ? -6.848 23.453 0.328 1 98.88 138 TRP B CA 1
ATOM 3791 C C . TRP B 1 138 ? -6.793 21.938 0.171 1 98.88 138 TRP B C 1
ATOM 3793 O O . TRP B 1 138 ? -7.27 21.203 1.039 1 98.88 138 TRP B O 1
ATOM 3803 N N . ASN B 1 139 ? -6.34 21.484 -0.943 1 98.81 139 ASN B N 1
ATOM 3804 C CA . ASN B 1 139 ? -6.133 20.062 -1.195 1 98.81 139 ASN B CA 1
ATOM 3805 C C . ASN B 1 139 ? -4.648 19.734 -1.312 1 98.81 139 ASN B C 1
ATOM 3807 O O . ASN B 1 139 ? -3.877 20.5 -1.891 1 98.81 139 ASN B O 1
ATOM 3811 N N . PHE B 1 140 ? -4.309 18.578 -0.767 1 98.75 140 PHE B N 1
ATOM 3812 C CA . PHE B 1 140 ? -2.918 18.141 -0.751 1 98.75 140 PHE B CA 1
ATOM 3813 C C . PHE B 1 140 ? -2.75 16.859 -1.553 1 98.75 140 PHE B C 1
ATOM 3815 O O . PHE B 1 140 ? -3.543 15.922 -1.413 1 98.75 140 PHE B O 1
ATOM 3822 N N . ASN B 1 141 ? -1.824 16.859 -2.471 1 98.44 141 ASN B N 1
ATOM 3823 C CA . ASN B 1 141 ? -1.153 15.609 -2.832 1 98.44 141 ASN B CA 1
ATOM 3824 C C . ASN B 1 141 ? -0.093 15.227 -1.805 1 98.44 141 ASN B C 1
ATOM 3826 O O . ASN B 1 141 ? 1.075 15.594 -1.944 1 98.44 141 ASN B O 1
ATOM 3830 N N . CYS B 1 142 ? -0.511 14.484 -0.849 1 98.25 142 CYS B N 1
ATOM 3831 C CA . CYS B 1 142 ? 0.224 14.367 0.406 1 98.25 142 CYS B CA 1
ATOM 3832 C C . CYS B 1 142 ? 1.637 13.852 0.164 1 98.25 142 CYS B C 1
ATOM 3834 O O . CYS B 1 142 ? 2.609 14.461 0.613 1 98.25 142 CYS B O 1
ATOM 3836 N N . PRO B 1 143 ? 1.83 12.727 -0.596 1 97.31 143 PRO B N 1
ATOM 3837 C CA . PRO B 1 143 ? 3.209 12.289 -0.814 1 97.31 143 PRO B CA 1
ATOM 3838 C C . PRO B 1 143 ? 4.051 13.328 -1.555 1 97.31 143 PRO B C 1
ATOM 3840 O O . PRO B 1 143 ? 5.195 13.586 -1.171 1 97.31 143 PRO B O 1
ATOM 3843 N N . LYS B 1 144 ? 3.506 13.922 -2.574 1 97.25 144 LYS B N 1
ATOM 3844 C CA . LYS B 1 144 ? 4.227 14.922 -3.355 1 97.25 144 LYS B CA 1
ATOM 3845 C C . LYS B 1 144 ? 4.516 16.172 -2.52 1 97.25 144 LYS B C 1
ATOM 3847 O O . LYS B 1 144 ? 5.625 16.703 -2.561 1 97.25 144 LYS B O 1
ATOM 3852 N N . PHE B 1 145 ? 3.516 16.594 -1.805 1 98.69 145 PHE B N 1
ATOM 3853 C CA . PHE B 1 145 ? 3.643 17.766 -0.938 1 98.69 145 PHE B CA 1
ATOM 3854 C C . PHE B 1 145 ? 4.738 17.547 0.1 1 98.69 145 PHE B C 1
ATOM 3856 O O . PHE B 1 145 ? 5.605 18.406 0.282 1 98.69 145 PHE B O 1
ATOM 3863 N N . LEU B 1 146 ? 4.773 16.422 0.767 1 98.81 146 LEU B N 1
ATOM 3864 C CA . LEU B 1 146 ? 5.77 16.094 1.786 1 98.81 146 LEU B CA 1
ATOM 3865 C C . LEU B 1 146 ? 7.176 16.109 1.195 1 98.81 146 LEU B C 1
ATOM 3867 O O . LEU B 1 146 ? 8.102 16.656 1.802 1 98.81 146 LEU B O 1
ATOM 3871 N N . MET B 1 147 ? 7.289 15.531 0.036 1 98.25 147 MET B N 1
ATOM 3872 C CA . MET B 1 147 ? 8.594 15.477 -0.619 1 98.25 147 MET B CA 1
ATOM 3873 C C . MET B 1 147 ? 9.094 16.875 -0.95 1 98.25 147 MET B C 1
ATOM 3875 O O . MET B 1 147 ? 10.242 17.219 -0.646 1 98.25 147 MET B O 1
ATOM 3879 N N . ASN B 1 148 ? 8.258 17.672 -1.522 1 98.62 148 ASN B N 1
ATOM 3880 C CA . ASN B 1 148 ? 8.664 19.016 -1.899 1 98.62 148 ASN B CA 1
ATOM 3881 C C . ASN B 1 148 ? 8.906 19.891 -0.674 1 98.62 148 ASN B C 1
ATOM 3883 O O . ASN B 1 148 ? 9.781 20.766 -0.69 1 98.62 148 ASN B O 1
ATOM 3887 N N . PHE B 1 149 ? 8.086 19.625 0.386 1 98.88 149 PHE B N 1
ATOM 3888 C CA . PHE B 1 149 ? 8.297 20.344 1.638 1 98.88 149 PHE B CA 1
ATOM 3889 C C . PHE B 1 149 ? 9.656 20.016 2.238 1 98.88 149 PHE B C 1
ATOM 3891 O O . PHE B 1 149 ? 10.391 20.906 2.668 1 98.88 149 PHE B O 1
ATOM 3898 N N . LYS B 1 150 ? 10.047 18.734 2.215 1 98.81 150 LYS B N 1
ATOM 3899 C CA . LYS B 1 150 ? 11.359 18.281 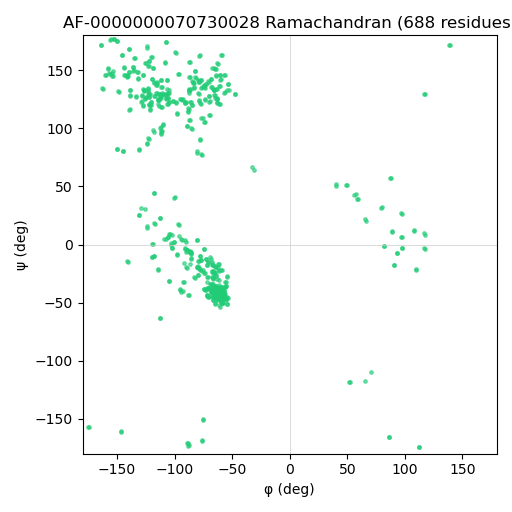2.664 1 98.81 150 LYS B CA 1
ATOM 3900 C C . LYS B 1 150 ? 12.477 18.953 1.864 1 98.81 150 LYS B C 1
ATOM 3902 O O . LYS B 1 150 ? 13.438 19.469 2.439 1 98.81 150 LYS B O 1
ATOM 3907 N N . ILE B 1 151 ? 12.344 18.953 0.551 1 98.56 151 ILE B N 1
ATOM 3908 C CA . ILE B 1 151 ? 13.344 19.547 -0.336 1 98.56 151 ILE B CA 1
ATOM 3909 C C . ILE B 1 151 ? 13.5 21.031 -0.024 1 98.56 151 ILE B C 1
ATOM 3911 O O . ILE B 1 151 ? 14.617 21.531 0.079 1 98.56 151 ILE B O 1
ATOM 3915 N N . CYS B 1 152 ? 12.398 21.672 0.166 1 98.75 152 CYS B N 1
ATOM 3916 C CA . CYS B 1 152 ? 12.398 23.109 0.487 1 98.75 152 CYS B CA 1
ATOM 3917 C C . CYS B 1 152 ? 13.18 23.375 1.764 1 98.75 152 CYS B C 1
ATOM 3919 O O . CYS B 1 152 ? 14.039 24.266 1.795 1 98.75 152 CYS B O 1
ATOM 3921 N N . LEU B 1 153 ? 12.914 22.578 2.791 1 98.88 153 LEU B N 1
ATOM 3922 C CA . LEU B 1 153 ? 13.57 22.766 4.078 1 98.88 153 LEU B CA 1
ATOM 3923 C C . LEU B 1 153 ? 15.062 22.484 3.967 1 98.88 153 LEU B C 1
ATOM 3925 O O . LEU B 1 153 ? 15.891 23.219 4.52 1 98.88 153 LEU B O 1
ATOM 3929 N N . GLU B 1 154 ? 15.383 21.453 3.211 1 98.81 154 GLU B N 1
ATOM 3930 C CA . GLU B 1 154 ? 16.797 21.109 3.016 1 98.81 154 GLU B CA 1
ATOM 3931 C C . GLU B 1 154 ? 17.516 22.203 2.248 1 98.81 154 GLU B C 1
ATOM 3933 O O . GLU B 1 154 ? 18.672 22.531 2.564 1 98.81 154 GLU B O 1
ATOM 3938 N N . GLN B 1 155 ? 16.906 22.734 1.262 1 98.56 155 GLN B N 1
ATOM 3939 C CA . GLN B 1 155 ? 17.5 23.812 0.468 1 98.56 155 GLN B CA 1
ATOM 3940 C C . GLN B 1 155 ? 17.766 25.047 1.322 1 98.56 155 GLN B C 1
ATOM 3942 O O . GLN B 1 155 ? 18.703 25.797 1.067 1 98.56 155 GLN B O 1
ATOM 3947 N N . LYS B 1 156 ? 16.953 25.266 2.346 1 98.25 156 LYS B N 1
ATOM 3948 C CA . LYS B 1 156 ? 17.125 26.391 3.25 1 98.25 156 LYS B CA 1
ATOM 3949 C C . LYS B 1 156 ? 18.234 26.125 4.27 1 98.25 156 LYS B C 1
ATOM 3951 O O . LYS B 1 156 ? 18.688 27.047 4.949 1 98.25 156 LYS B O 1
ATOM 3956 N N . GLY B 1 157 ? 18.625 24.875 4.367 1 98.38 157 GLY B N 1
ATOM 3957 C CA . GLY B 1 157 ? 19.766 24.562 5.223 1 98.38 157 GLY B CA 1
ATOM 3958 C C . GLY B 1 157 ? 19.406 23.641 6.371 1 98.38 157 GLY B C 1
ATOM 3959 O O . GLY B 1 157 ? 20.266 23.25 7.16 1 98.38 157 GLY B O 1
ATOM 3960 N N . VAL B 1 158 ? 18.125 23.281 6.535 1 98.81 158 VAL B N 1
ATOM 3961 C CA . VAL B 1 158 ? 17.703 22.344 7.578 1 98.81 158 VAL B CA 1
ATOM 3962 C C . VAL B 1 158 ? 18.297 20.969 7.297 1 98.81 158 VAL B C 1
ATOM 3964 O O . VAL B 1 158 ? 18.281 20.5 6.156 1 98.81 158 VAL B O 1
ATOM 3967 N N . LYS B 1 159 ? 18.859 20.344 8.297 1 98.5 159 LYS B N 1
ATOM 3968 C CA . LYS B 1 159 ? 19.344 18.984 8.148 1 98.5 159 LYS B CA 1
ATOM 3969 C C . LYS B 1 159 ? 18.25 17.969 8.438 1 98.5 159 LYS B C 1
ATOM 3971 O O . LYS B 1 159 ? 17.484 18.125 9.398 1 98.5 159 LYS B O 1
ATOM 3976 N N . ILE B 1 160 ? 18.062 17.016 7.617 1 98.69 160 ILE B N 1
ATOM 3977 C CA . ILE B 1 160 ? 17.094 15.93 7.816 1 98.69 160 ILE B CA 1
ATOM 3978 C C . ILE B 1 160 ? 17.828 14.586 7.812 1 98.69 160 ILE B C 1
ATOM 3980 O O . ILE B 1 160 ? 18.453 14.227 6.816 1 98.69 160 ILE B O 1
ATOM 3984 N N . VAL B 1 161 ? 17.719 13.852 8.914 1 97.88 161 VAL B N 1
ATOM 3985 C CA . VAL B 1 161 ? 18.531 12.656 9.125 1 97.88 161 VAL B CA 1
ATOM 3986 C C . VAL B 1 161 ? 17.641 11.469 9.453 1 97.88 161 VAL B C 1
ATOM 3988 O O . VAL B 1 161 ? 16.719 11.586 10.273 1 97.88 161 VAL B O 1
ATOM 3991 N N . ARG B 1 162 ? 17.891 10.375 8.773 1 98.44 162 ARG B N 1
ATOM 3992 C CA . ARG B 1 162 ? 17.188 9.148 9.133 1 98.44 162 ARG B CA 1
ATOM 3993 C C . ARG B 1 162 ? 17.797 8.516 10.383 1 98.44 162 ARG B C 1
ATOM 3995 O O . ARG B 1 162 ? 18.969 8.148 10.391 1 98.44 162 ARG B O 1
ATOM 4002 N N . LYS B 1 163 ? 17.031 8.352 11.367 1 98 163 LYS B N 1
ATOM 4003 C CA . LYS B 1 163 ? 17.469 7.727 12.617 1 98 163 LYS B CA 1
ATOM 4004 C C . LYS B 1 163 ? 16.281 7.27 13.453 1 98 163 LYS B C 1
ATOM 4006 O O . LYS B 1 163 ? 15.273 7.98 13.555 1 98 163 LYS B O 1
ATOM 4011 N N . HIS B 1 164 ? 16.328 6.105 13.945 1 97.62 164 HIS B N 1
ATOM 4012 C CA . HIS B 1 164 ? 15.352 5.605 14.898 1 97.62 164 HIS B CA 1
ATOM 4013 C C . HIS B 1 164 ? 15.75 5.953 16.328 1 97.62 164 HIS B C 1
ATOM 4015 O O . HIS B 1 164 ? 16.922 5.812 16.703 1 97.62 164 HIS B O 1
ATOM 4021 N N . LEU B 1 165 ? 14.852 6.445 17.078 1 98.31 165 LEU B N 1
ATOM 4022 C CA . LEU B 1 165 ? 15.086 6.738 18.484 1 98.31 165 LEU B CA 1
ATOM 4023 C C . LEU B 1 165 ? 14.273 5.805 19.375 1 98.31 165 LEU B C 1
ATOM 4025 O O . LEU B 1 165 ? 13.055 5.691 19.219 1 98.31 165 LEU B O 1
ATOM 4029 N N . ASP B 1 166 ? 14.93 5.164 20.297 1 98.12 166 ASP B N 1
ATOM 4030 C CA . ASP B 1 166 ? 14.234 4.348 21.297 1 98.12 166 ASP B CA 1
ATOM 4031 C C . ASP B 1 166 ? 13.719 5.203 22.453 1 98.12 166 ASP B C 1
ATOM 4033 O O . ASP B 1 166 ? 12.75 4.84 23.109 1 98.12 166 ASP B O 1
ATOM 4037 N N . HIS B 1 167 ? 14.422 6.258 22.656 1 98.44 167 HIS B N 1
ATOM 4038 C CA . HIS B 1 167 ? 14.125 7.164 23.75 1 98.44 167 HIS B CA 1
ATOM 4039 C C . HIS B 1 167 ? 14.328 8.617 23.344 1 98.44 167 HIS B C 1
ATOM 4041 O O . HIS B 1 167 ? 15.281 8.945 22.625 1 98.44 167 HIS B O 1
ATOM 4047 N N . ILE B 1 168 ? 13.453 9.531 23.891 1 97.88 168 ILE B N 1
ATOM 4048 C CA . ILE B 1 168 ? 13.43 10.93 23.469 1 97.88 168 ILE B CA 1
ATOM 4049 C C . ILE B 1 168 ? 14.75 11.602 23.844 1 97.88 168 ILE B C 1
ATOM 4051 O O . ILE B 1 168 ? 15.188 12.539 23.172 1 97.88 168 ILE B O 1
ATOM 4055 N N . VAL B 1 169 ? 15.438 11.102 24.828 1 96.06 169 VAL B N 1
ATOM 4056 C CA . VAL B 1 169 ? 16.672 11.711 25.312 1 96.06 169 VAL B CA 1
ATOM 4057 C C . VAL B 1 169 ? 17.766 11.602 24.25 1 96.06 169 VAL B C 1
ATOM 4059 O O . VAL B 1 169 ? 18.688 12.406 24.219 1 96.06 169 VAL B O 1
ATOM 4062 N N . GLN B 1 170 ? 17.594 10.609 23.344 1 97.31 170 GLN B N 1
ATOM 4063 C CA . GLN B 1 170 ? 18.578 10.398 22.281 1 97.31 170 GLN B CA 1
ATOM 4064 C C . GLN B 1 170 ? 18.562 11.539 21.281 1 97.31 170 GLN B C 1
ATOM 4066 O O . GLN B 1 170 ? 19.469 11.672 20.469 1 97.31 170 GLN B O 1
ATOM 4071 N N . ALA B 1 171 ? 17.531 12.383 21.359 1 97.31 171 ALA B N 1
ATOM 4072 C CA . ALA B 1 171 ? 17.422 13.523 20.453 1 97.31 171 ALA B CA 1
ATOM 4073 C C . ALA B 1 171 ? 18.312 14.672 20.922 1 97.31 171 ALA B C 1
ATOM 4075 O O . ALA B 1 171 ? 18.594 15.602 20.156 1 97.31 171 ALA B O 1
ATOM 4076 N N . TYR B 1 172 ? 18.688 14.625 22.156 1 95.38 172 TYR B N 1
ATOM 4077 C CA . TYR B 1 172 ? 19.547 15.672 22.703 1 95.38 172 TYR B CA 1
ATOM 4078 C C . TYR B 1 172 ? 21.016 15.344 22.484 1 95.38 172 TYR B C 1
ATOM 4080 O O . TYR B 1 172 ? 21.531 14.383 23.047 1 95.38 172 TYR B O 1
ATOM 4088 N N . GLY B 1 173 ? 21.609 16.047 21.578 1 91.12 173 GLY B N 1
ATOM 4089 C CA . GLY B 1 173 ? 23.062 15.984 21.438 1 91.12 173 GLY B CA 1
ATOM 4090 C C . GLY B 1 173 ? 23.781 17 22.312 1 91.12 173 GLY B C 1
ATOM 4091 O O . GLY B 1 173 ? 23.172 17.625 23.188 1 91.12 173 GLY B O 1
ATOM 4092 N N . HIS B 1 174 ? 25.062 17.141 22.125 1 89 174 HIS B N 1
ATOM 4093 C CA . HIS B 1 174 ? 25.906 18 22.953 1 89 174 HIS B CA 1
ATOM 4094 C C . HIS B 1 174 ? 25.422 19.453 22.938 1 89 174 HIS B C 1
ATOM 4096 O O . HIS B 1 174 ? 25.312 20.094 23.984 1 89 174 HIS B O 1
ATOM 4102 N N . ASP B 1 175 ? 24.969 19.938 21.828 1 91.25 175 ASP B N 1
ATOM 4103 C CA . ASP B 1 175 ? 24.625 21.344 21.688 1 91.25 175 ASP B CA 1
ATOM 4104 C C . ASP B 1 175 ? 23.109 21.531 21.578 1 91.25 175 ASP B C 1
ATOM 4106 O O . ASP B 1 175 ? 22.625 22.641 21.406 1 91.25 175 ASP B O 1
ATOM 4110 N N . THR B 1 176 ? 22.344 20.484 21.719 1 95.31 176 THR B N 1
ATOM 4111 C CA . THR B 1 176 ? 20.891 20.562 21.531 1 95.31 176 THR B CA 1
ATOM 4112 C C . THR B 1 176 ? 20.203 20.984 22.812 1 95.31 176 THR B C 1
ATOM 4114 O O . THR B 1 176 ? 20.328 20.328 23.844 1 95.31 176 THR B O 1
ATOM 4117 N N . LYS B 1 177 ? 19.469 22.062 22.75 1 92.94 177 LYS B N 1
ATOM 4118 C CA . LYS B 1 177 ? 18.797 22.562 23.953 1 92.94 177 LYS B CA 1
ATOM 4119 C C . LYS B 1 177 ? 17.281 22.469 23.812 1 92.94 177 LYS B C 1
ATOM 4121 O O . LYS B 1 177 ? 16.547 22.5 24.797 1 92.94 177 LYS B O 1
ATOM 4126 N N . LEU B 1 178 ? 16.844 22.391 22.641 1 96.88 178 LEU B N 1
ATOM 4127 C CA . LEU B 1 178 ? 15.406 22.375 22.344 1 96.88 178 LEU B CA 1
ATOM 4128 C C . LEU B 1 178 ? 15.055 21.203 21.438 1 96.88 178 LEU B C 1
ATOM 4130 O O . LEU B 1 178 ? 15.656 21.031 20.375 1 96.88 178 LEU B O 1
ATOM 4134 N N . VAL B 1 179 ? 14.133 20.359 21.906 1 98.25 179 VAL B N 1
ATOM 4135 C CA . VAL B 1 179 ? 13.641 19.234 21.125 1 98.25 179 VAL B CA 1
ATOM 4136 C C . VAL B 1 179 ? 12.125 19.344 20.953 1 98.25 179 VAL B C 1
ATOM 4138 O O . VAL B 1 179 ? 11.414 19.625 21.922 1 98.25 179 VAL B O 1
ATOM 4141 N N . PHE B 1 180 ? 11.625 19.234 19.734 1 98.81 180 PHE B N 1
ATOM 4142 C CA . PHE B 1 180 ? 10.203 19.094 19.453 1 98.81 180 PHE B CA 1
ATOM 4143 C C . PHE B 1 180 ? 9.859 17.625 19.203 1 98.81 180 PHE B C 1
ATOM 4145 O O . PHE B 1 180 ? 10.445 16.984 18.344 1 98.81 180 PHE B O 1
ATOM 4152 N N . ASN B 1 181 ? 8.938 17.109 20.016 1 98.88 181 ASN B N 1
ATOM 4153 C CA . ASN B 1 181 ? 8.406 15.766 19.781 1 98.88 181 ASN B CA 1
ATOM 4154 C C . ASN B 1 181 ? 7.191 15.789 18.859 1 98.88 181 ASN B C 1
ATOM 4156 O O . ASN B 1 181 ? 6.074 16.062 19.312 1 98.88 181 ASN B O 1
ATOM 4160 N N . CYS B 1 182 ? 7.391 15.438 17.609 1 98.88 182 CYS B N 1
ATOM 4161 C CA . CYS B 1 182 ? 6.355 15.391 16.594 1 98.88 182 CYS B CA 1
ATOM 4162 C C . CYS B 1 182 ? 6.172 13.969 16.062 1 98.88 182 CYS B C 1
ATOM 4164 O O . CYS B 1 182 ? 6.004 13.766 14.859 1 98.88 182 CYS B O 1
ATOM 4166 N N . THR B 1 183 ? 6.129 12.961 16.906 1 98.62 183 THR B N 1
ATOM 4167 C CA . THR B 1 183 ? 6.25 11.562 16.5 1 98.62 183 THR B CA 1
ATOM 4168 C C . THR B 1 183 ? 4.875 10.945 16.281 1 98.62 183 THR B C 1
ATOM 4170 O O . THR B 1 183 ? 4.77 9.75 15.992 1 98.62 183 THR B O 1
ATOM 4173 N N . GLY B 1 184 ? 3.791 11.781 16.406 1 97.88 184 GLY B N 1
ATOM 4174 C CA . GLY B 1 184 ? 2.459 11.25 16.172 1 97.88 184 GLY B CA 1
ATOM 4175 C C . GLY B 1 184 ? 2.164 10 16.969 1 97.88 184 GLY B C 1
ATOM 4176 O O . GLY B 1 184 ? 2.287 10 18.188 1 97.88 184 GLY B O 1
ATOM 4177 N N . LEU B 1 185 ? 1.907 8.898 16.359 1 98 185 LEU B N 1
ATOM 4178 C CA . LEU B 1 185 ? 1.584 7.637 17.016 1 98 185 LEU B CA 1
ATOM 4179 C C . LEU B 1 185 ? 2.787 7.094 17.781 1 98 185 LEU B C 1
ATOM 4181 O O . LEU B 1 185 ? 2.629 6.375 18.766 1 98 185 LEU B O 1
ATOM 4185 N N . GLY B 1 186 ? 3.98 7.461 17.281 1 98.12 186 GLY B N 1
ATOM 4186 C CA . GLY B 1 186 ? 5.195 7.02 17.953 1 98.12 186 GLY B CA 1
ATOM 4187 C C . GLY B 1 186 ? 5.285 7.488 19.391 1 98.12 186 GLY B C 1
ATOM 4188 O O . GLY B 1 186 ? 6.012 6.895 20.188 1 98.12 186 GLY B O 1
ATOM 4189 N N . ALA B 1 187 ? 4.551 8.562 19.719 1 98.62 187 ALA B N 1
ATOM 4190 C CA . ALA B 1 187 ? 4.574 9.102 21.078 1 98.62 187 ALA B CA 1
ATOM 4191 C C . ALA B 1 187 ? 4.066 8.078 22.094 1 98.62 187 ALA B C 1
ATOM 4193 O O . ALA B 1 187 ? 4.363 8.172 23.281 1 98.62 187 ALA B O 1
ATOM 4194 N N . ARG B 1 188 ? 3.299 7.141 21.609 1 98.44 188 ARG B N 1
ATOM 4195 C CA . ARG B 1 188 ? 2.715 6.137 22.5 1 98.44 188 ARG B CA 1
ATOM 4196 C C . ARG B 1 188 ? 3.793 5.234 23.094 1 98.44 188 ARG B C 1
ATOM 4198 O O . ARG B 1 188 ? 3.682 4.797 24.234 1 98.44 188 ARG B O 1
ATOM 4205 N N . SER B 1 189 ? 4.855 4.965 22.297 1 98.12 189 SER B N 1
ATOM 4206 C CA . SER B 1 189 ? 5.828 3.955 22.719 1 98.12 189 SER B CA 1
ATOM 4207 C C . SER B 1 189 ? 7.219 4.559 22.875 1 98.12 189 SER B C 1
ATOM 4209 O O . SER B 1 189 ? 8.125 3.918 23.406 1 98.12 189 SER B O 1
ATOM 4211 N N . LEU B 1 190 ? 7.453 5.789 22.422 1 98.56 190 LEU B N 1
ATOM 4212 C CA . LEU B 1 190 ? 8.75 6.441 22.531 1 98.56 190 LEU B CA 1
ATOM 4213 C C . LEU B 1 190 ? 9.164 6.586 24 1 98.56 190 LEU B C 1
ATOM 4215 O O . LEU B 1 190 ? 8.445 7.195 24.781 1 98.56 190 LEU B O 1
ATOM 4219 N N . GLY B 1 191 ? 10.375 5.938 24.297 1 98.5 191 GLY B N 1
ATOM 4220 C CA . GLY B 1 191 ? 10.852 6.047 25.672 1 98.5 191 GLY B CA 1
ATOM 4221 C C . GLY B 1 191 ? 10.945 7.48 26.156 1 98.5 191 GLY B C 1
ATOM 4222 O O . GLY B 1 191 ? 11.367 8.367 25.406 1 98.5 191 GLY B O 1
ATOM 4223 N N . GLY B 1 192 ? 10.523 7.758 27.422 1 97.44 192 GLY B N 1
ATOM 4224 C CA . GLY B 1 192 ? 10.531 9.094 28 1 97.44 192 GLY B CA 1
ATOM 4225 C C . GLY B 1 192 ? 9.242 9.852 27.766 1 97.44 192 GLY B C 1
ATOM 4226 O O . GLY B 1 192 ? 9 10.891 28.391 1 97.44 192 GLY B O 1
ATOM 4227 N N . VAL B 1 193 ? 8.438 9.461 26.844 1 98 193 VAL B N 1
ATOM 4228 C CA . VAL B 1 193 ? 7.137 10.055 26.547 1 98 193 VAL B CA 1
ATOM 4229 C C . VAL B 1 193 ? 6.023 9.062 26.891 1 98 193 VAL B C 1
ATOM 4231 O O . VAL B 1 193 ? 5.23 9.305 27.797 1 98 193 VAL B O 1
ATOM 4234 N N . GLU B 1 194 ? 5.934 7.895 26.25 1 98.5 194 GLU B N 1
ATOM 4235 C CA . GLU B 1 194 ? 5.023 6.785 26.516 1 98.5 194 GLU B CA 1
ATOM 4236 C C . GLU B 1 194 ? 3.625 7.289 26.859 1 98.5 194 GLU B C 1
ATOM 4238 O O . GLU B 1 194 ? 3.061 6.914 27.891 1 98.5 194 GLU B O 1
ATOM 4243 N N . ASP B 1 195 ? 3.141 8.18 25.969 1 98.56 195 ASP B N 1
ATOM 4244 C CA . ASP B 1 195 ? 1.817 8.758 26.156 1 98.56 195 ASP B CA 1
ATOM 4245 C C . ASP B 1 195 ? 0.718 7.75 25.844 1 98.56 195 ASP B C 1
ATOM 4247 O O . ASP B 1 195 ? 0.333 7.586 24.688 1 98.56 195 ASP B O 1
ATOM 4251 N N . LYS B 1 196 ? 0.043 7.195 26.797 1 98.38 196 LYS B N 1
ATOM 4252 C CA . LYS B 1 196 ? -0.921 6.109 26.656 1 98.38 196 LYS B CA 1
ATOM 4253 C C . LYS B 1 196 ? -2.258 6.625 26.125 1 98.38 196 LYS B C 1
ATOM 4255 O O . LYS B 1 196 ? -3.115 5.84 25.719 1 98.38 196 LYS B O 1
ATOM 4260 N N . ASN B 1 197 ? -2.371 7.949 26.094 1 98.5 197 ASN B N 1
ATOM 4261 C CA . ASN B 1 197 ? -3.596 8.516 25.547 1 98.5 197 ASN B CA 1
ATOM 4262 C C . ASN B 1 197 ? -3.596 8.461 24.016 1 98.5 197 ASN B C 1
ATOM 4264 O O . ASN B 1 197 ? -4.633 8.664 23.375 1 98.5 197 ASN B O 1
ATOM 4268 N N . VAL B 1 198 ? -2.432 8.195 23.453 1 98.69 198 VAL B N 1
ATOM 4269 C CA . VAL B 1 198 ? -2.305 8.141 22 1 98.69 198 VAL B CA 1
ATOM 4270 C C . VAL B 1 198 ? -2.832 6.809 21.484 1 98.69 198 VAL B C 1
ATOM 4272 O O . VAL B 1 198 ? -2.504 5.75 22.016 1 98.69 198 VAL B O 1
ATOM 4275 N N . TYR B 1 199 ? -3.725 6.852 20.469 1 98.5 199 TYR B N 1
ATOM 4276 C CA . TYR B 1 199 ? -4.277 5.648 19.859 1 98.5 199 TYR B CA 1
ATOM 4277 C C . TYR B 1 199 ? -4.379 5.797 18.344 1 98.5 199 TYR B C 1
ATOM 4279 O O . TYR B 1 199 ? -4.523 6.91 17.844 1 98.5 199 TYR B O 1
ATOM 4287 N N . PRO B 1 200 ? -4.234 4.699 17.625 1 98.31 200 PRO B N 1
ATOM 4288 C CA . PRO B 1 200 ? -4.48 4.754 16.188 1 98.31 200 PRO B CA 1
ATOM 4289 C C . PRO B 1 200 ? -5.965 4.848 15.844 1 98.31 200 PRO B C 1
ATOM 4291 O O . PRO B 1 200 ? -6.793 4.188 16.484 1 98.31 200 PRO B O 1
ATOM 4294 N N . ALA B 1 201 ? -6.297 5.68 14.977 1 97.31 201 ALA B N 1
ATOM 4295 C CA . ALA B 1 201 ? -7.605 5.668 14.328 1 97.31 201 ALA B CA 1
ATOM 4296 C C . ALA B 1 201 ? -7.484 5.273 12.859 1 97.31 201 ALA B C 1
ATOM 4298 O O . ALA B 1 201 ? -7.227 6.121 12 1 97.31 201 ALA B O 1
ATOM 4299 N N . ARG B 1 202 ? -7.727 4.031 12.656 1 97.81 202 ARG B N 1
ATOM 4300 C CA . ARG B 1 202 ? -7.473 3.438 11.352 1 97.81 202 ARG B CA 1
ATOM 4301 C C . ARG B 1 202 ? -8.531 3.869 10.336 1 97.81 202 ARG B C 1
ATOM 4303 O O . ARG B 1 202 ? -9.719 3.939 10.672 1 97.81 202 ARG B O 1
ATOM 4310 N N . GLY B 1 203 ? -8.094 4.191 9.188 1 97 203 GLY B N 1
ATOM 4311 C CA . GLY B 1 203 ? -8.969 4.355 8.039 1 97 203 GLY B CA 1
ATOM 4312 C C . GLY B 1 203 ? -8.477 3.627 6.801 1 97 203 GLY B C 1
ATOM 4313 O O . GLY B 1 203 ? -7.266 3.52 6.578 1 97 203 GLY B O 1
ATOM 4314 N N . GLN B 1 204 ? -9.398 3.062 6.023 1 97.69 204 GLN B N 1
ATOM 4315 C CA . GLN B 1 204 ? -9.109 2.512 4.703 1 97.69 204 GLN B CA 1
ATOM 4316 C C . GLN B 1 204 ? -9.656 3.416 3.6 1 97.69 204 GLN B C 1
ATOM 4318 O O . GLN B 1 204 ? -10.805 3.857 3.66 1 97.69 204 GLN B O 1
ATOM 4323 N N . VAL B 1 205 ? -8.805 3.74 2.635 1 97.38 205 VAL B N 1
ATOM 4324 C CA . VAL B 1 205 ? -9.234 4.598 1.532 1 97.38 205 VAL B CA 1
ATOM 4325 C C . VAL B 1 205 ? -9.008 3.877 0.203 1 97.38 205 VAL B C 1
ATOM 4327 O O . VAL B 1 205 ? -8.195 2.957 0.117 1 97.38 205 VAL B O 1
ATOM 4330 N N . VAL B 1 206 ? -9.781 4.246 -0.751 1 98.31 206 VAL B N 1
ATOM 4331 C CA . VAL B 1 206 ? -9.672 3.777 -2.129 1 98.31 206 VAL B CA 1
ATOM 4332 C C . VAL B 1 206 ? -9.297 4.941 -3.043 1 98.31 206 VAL B C 1
ATOM 4334 O O . VAL B 1 206 ? -9.93 6 -3.006 1 98.31 206 VAL B O 1
ATOM 4337 N N . VAL B 1 207 ? -8.234 4.789 -3.77 1 98.25 207 VAL B N 1
ATOM 4338 C CA . VAL B 1 207 ? -7.824 5.797 -4.742 1 98.25 207 VAL B CA 1
ATOM 4339 C C . VAL B 1 207 ? -8.234 5.352 -6.145 1 98.25 207 VAL B C 1
ATOM 4341 O O . VAL B 1 207 ? -7.848 4.273 -6.602 1 98.25 207 VAL B O 1
ATOM 4344 N N . ILE B 1 208 ? -9 6.18 -6.824 1 98 208 ILE B N 1
ATOM 4345 C CA . ILE B 1 208 ? -9.414 5.863 -8.188 1 98 208 ILE B CA 1
ATOM 4346 C C . ILE B 1 208 ? -8.914 6.945 -9.141 1 98 208 ILE B C 1
ATOM 4348 O O . ILE B 1 208 ? -8.5 8.023 -8.703 1 98 208 ILE B O 1
ATOM 4352 N N . LYS B 1 209 ? -8.867 6.637 -10.383 1 96.94 209 LYS B N 1
ATOM 4353 C CA . LYS B 1 209 ? -8.672 7.648 -11.414 1 96.94 209 LYS B CA 1
ATOM 4354 C C . LYS B 1 209 ? -10.008 8.281 -11.812 1 96.94 209 LYS B C 1
ATOM 4356 O O . LYS B 1 209 ? -10.945 7.582 -12.203 1 96.94 209 LYS B O 1
ATOM 4361 N N . ALA B 1 210 ? -10.125 9.547 -11.648 1 98 210 ALA B N 1
ATOM 4362 C CA . ALA B 1 210 ? -11.359 10.258 -11.969 1 98 210 ALA B CA 1
ATOM 4363 C C . ALA B 1 210 ? -11.062 11.648 -12.523 1 98 210 ALA B C 1
ATOM 4365 O O . ALA B 1 210 ? -11.25 12.656 -11.836 1 98 210 ALA B O 1
ATOM 4366 N N . PRO B 1 211 ? -10.727 11.719 -13.781 1 96.81 211 PRO B N 1
ATOM 4367 C CA . PRO B 1 211 ? -10.398 13.016 -14.375 1 96.81 211 PRO B CA 1
ATOM 4368 C C . PRO B 1 211 ? -11.586 13.977 -14.414 1 96.81 211 PRO B C 1
ATOM 4370 O O . PRO B 1 211 ? -11.406 15.195 -14.5 1 96.81 211 PRO B O 1
ATOM 4373 N N . HIS B 1 212 ? -12.797 13.43 -14.289 1 98.06 212 HIS B N 1
ATOM 4374 C CA . HIS B 1 212 ? -14.023 14.203 -14.438 1 98.06 212 HIS B CA 1
ATOM 4375 C C . HIS B 1 212 ? -14.438 14.828 -13.109 1 98.06 212 HIS B C 1
ATOM 4377 O O . HIS B 1 212 ? -15.398 15.602 -13.055 1 98.06 212 HIS B O 1
ATOM 4383 N N . ILE B 1 213 ? -13.789 14.539 -12.016 1 98.69 213 ILE B N 1
ATOM 4384 C CA . ILE B 1 213 ? -14.117 15.094 -10.711 1 98.69 213 ILE B CA 1
ATOM 4385 C C . ILE B 1 213 ? -13.055 16.109 -10.289 1 98.69 213 ILE B C 1
ATOM 4387 O O . ILE B 1 213 ? -11.867 15.773 -10.219 1 98.69 213 ILE B O 1
ATOM 4391 N N . MET B 1 214 ? -13.422 17.375 -9.945 1 98.19 214 MET B N 1
ATOM 4392 C CA . MET B 1 214 ? -12.484 18.438 -9.609 1 98.19 214 MET B CA 1
ATOM 4393 C C . MET B 1 214 ? -12.891 19.125 -8.312 1 98.19 214 MET B C 1
ATOM 4395 O O . MET B 1 214 ? -12.625 20.312 -8.125 1 98.19 214 MET B O 1
ATOM 4399 N N . GLU B 1 215 ? -13.594 18.453 -7.469 1 98.69 215 GLU B N 1
ATOM 4400 C CA . GLU B 1 215 ? -14.07 19.016 -6.211 1 98.69 215 GLU B CA 1
ATOM 4401 C C . GLU B 1 215 ? -14.094 17.969 -5.105 1 98.69 215 GLU B C 1
ATOM 4403 O O . GLU B 1 215 ? -13.992 16.766 -5.375 1 98.69 215 GLU B O 1
ATOM 4408 N N . ASN B 1 216 ? -14.164 18.453 -3.865 1 98.75 216 ASN B N 1
ATOM 4409 C CA . ASN B 1 216 ? -14.344 17.594 -2.703 1 98.75 216 ASN B CA 1
ATOM 4410 C C . ASN B 1 216 ? -15.812 17.516 -2.283 1 98.75 216 ASN B C 1
ATOM 4412 O O . ASN B 1 216 ? -16.562 18.484 -2.445 1 98.75 216 ASN B O 1
ATOM 4416 N N . VAL B 1 217 ? -16.219 16.375 -1.769 1 98.56 217 VAL B N 1
ATOM 4417 C CA . VAL B 1 217 ? -17.516 16.219 -1.113 1 98.56 217 VAL B CA 1
ATOM 4418 C C . VAL B 1 217 ? -17.359 15.367 0.139 1 98.56 217 VAL B C 1
ATOM 4420 O O . VAL B 1 217 ? -16.781 14.281 0.087 1 98.56 217 VAL B O 1
ATOM 4423 N N . MET B 1 218 ? -17.859 15.891 1.223 1 97.12 218 MET B N 1
ATOM 4424 C CA . MET B 1 218 ? -17.797 15.156 2.48 1 97.12 218 MET B CA 1
ATOM 4425 C C . MET B 1 218 ? -19.156 15.164 3.18 1 97.12 218 MET B C 1
ATOM 4427 O O . MET B 1 218 ? -19.906 16.125 3.078 1 97.12 218 MET B O 1
ATOM 4431 N N . ARG B 1 219 ? -19.391 14.109 3.875 1 96.88 219 ARG B N 1
ATOM 4432 C CA . ARG B 1 219 ? -20.562 14.039 4.738 1 96.88 219 ARG B CA 1
ATOM 4433 C C . ARG B 1 219 ? -20.203 13.508 6.117 1 96.88 219 ARG B C 1
ATOM 4435 O O . ARG B 1 219 ? -19.531 12.477 6.234 1 96.88 219 ARG B O 1
ATOM 4442 N N . TRP B 1 220 ? -20.609 14.281 7.078 1 93.88 220 TRP B N 1
ATOM 4443 C CA . TRP B 1 220 ? -20.328 13.969 8.469 1 93.88 220 TRP B CA 1
ATOM 4444 C C . TRP B 1 220 ? -21.609 13.594 9.211 1 93.88 220 TRP B C 1
ATOM 4446 O O . TRP B 1 220 ? -22.578 14.359 9.227 1 93.88 220 TRP B O 1
ATOM 4456 N N . GLY B 1 221 ? -21.672 12.406 9.703 1 88.19 221 GLY B N 1
ATOM 4457 C CA . GLY B 1 221 ? -22.828 11.945 10.461 1 88.19 221 GLY B CA 1
ATOM 4458 C C . GLY B 1 221 ? -22.469 10.977 11.57 1 88.19 221 GLY B C 1
ATOM 4459 O O . GLY B 1 221 ? -21.359 11.039 12.117 1 88.19 221 GLY B O 1
ATOM 4460 N N . LYS B 1 222 ? -23.516 10.234 12.008 1 79.19 222 LYS B N 1
ATOM 4461 C CA . LYS B 1 222 ? -23.297 9.312 13.117 1 79.19 222 LYS B CA 1
ATOM 4462 C C . LYS B 1 222 ? -22.594 8.039 12.648 1 79.19 222 LYS B C 1
ATOM 4464 O O . LYS B 1 222 ? -21.953 7.352 13.445 1 79.19 222 LYS B O 1
ATOM 4469 N N . ASP B 1 223 ? -22.719 7.816 11.406 1 83.62 223 ASP B N 1
ATOM 4470 C CA . ASP B 1 223 ? -22.094 6.637 10.82 1 83.62 223 ASP B CA 1
ATOM 4471 C C . ASP B 1 223 ? -20.672 6.934 10.375 1 83.62 223 ASP B C 1
ATOM 4473 O O . ASP B 1 223 ? -20.078 7.938 10.781 1 83.62 223 ASP B O 1
ATOM 4477 N N . GLU B 1 224 ? -20.016 5.977 9.688 1 87.75 224 GLU B N 1
ATOM 4478 C CA . GLU B 1 224 ? -18.688 6.191 9.141 1 87.75 224 GLU B CA 1
ATOM 4479 C C . GLU B 1 224 ? -18.625 7.449 8.281 1 87.75 224 GLU B C 1
ATOM 4481 O O . GLU B 1 224 ? -19.578 7.738 7.535 1 87.75 224 GLU B O 1
ATOM 4486 N N . PRO B 1 225 ? -17.609 8.227 8.539 1 92.31 225 PRO B N 1
ATOM 4487 C CA . PRO B 1 225 ? -17.469 9.375 7.637 1 92.31 225 PRO B CA 1
ATOM 4488 C C . PRO B 1 225 ? -17.375 8.961 6.172 1 92.31 225 PRO B C 1
ATOM 4490 O O . PRO B 1 225 ? -16.875 7.879 5.859 1 92.31 225 PRO B O 1
ATOM 4493 N N . THR B 1 226 ? -17.922 9.773 5.289 1 96.81 226 THR B N 1
ATOM 4494 C CA . THR B 1 226 ? -17.828 9.594 3.846 1 96.81 226 THR B CA 1
ATOM 4495 C C . THR B 1 226 ? -17.188 10.82 3.193 1 96.81 226 THR B C 1
ATOM 4497 O O . THR B 1 226 ? -17.672 11.938 3.359 1 96.81 226 THR B O 1
ATOM 4500 N N . TYR B 1 227 ? -16.062 10.555 2.531 1 97.56 227 TYR B N 1
ATOM 4501 C CA . TYR B 1 227 ? -15.422 11.727 1.939 1 97.56 227 TYR B CA 1
ATOM 4502 C C . TYR B 1 227 ? -14.852 11.398 0.564 1 97.56 227 TYR B C 1
ATOM 4504 O O . TYR B 1 227 ? -14.438 10.266 0.31 1 97.56 227 TYR B O 1
ATOM 4512 N N . ILE B 1 228 ? -14.914 12.328 -0.296 1 98.75 228 ILE B N 1
ATOM 4513 C CA . ILE B 1 228 ? -14.383 12.383 -1.655 1 98.75 228 ILE B CA 1
ATOM 4514 C C . ILE B 1 228 ? -13.422 13.562 -1.791 1 98.75 228 ILE B C 1
ATOM 4516 O O . ILE B 1 228 ? -13.828 14.719 -1.632 1 98.75 228 ILE B O 1
ATOM 4520 N N . ILE B 1 229 ? -12.125 13.242 -2.061 1 98.81 229 ILE B N 1
ATOM 4521 C CA . ILE B 1 229 ? -11.117 14.289 -2.039 1 98.81 229 ILE B CA 1
ATOM 4522 C C . ILE B 1 229 ? -10.328 14.281 -3.348 1 98.81 229 ILE B C 1
ATOM 4524 O O . ILE B 1 229 ? -9.672 13.289 -3.674 1 98.81 229 ILE B O 1
ATOM 4528 N N . LYS B 1 230 ? -10.383 15.398 -4.07 1 98.81 230 LYS B N 1
ATOM 4529 C CA . LYS B 1 230 ? -9.578 15.547 -5.277 1 98.81 230 LYS B CA 1
ATOM 4530 C C . LYS B 1 230 ? -8.109 15.766 -4.93 1 98.81 230 LYS B C 1
ATOM 4532 O O . LYS B 1 230 ? -7.781 16.656 -4.141 1 98.81 230 LYS B O 1
ATOM 4537 N N . ARG B 1 231 ? -7.23 14.961 -5.441 1 98.31 231 ARG B N 1
ATOM 4538 C CA . ARG B 1 231 ? -5.797 15.109 -5.211 1 98.31 231 ARG B CA 1
ATOM 4539 C C . ARG B 1 231 ? -5.152 15.977 -6.285 1 98.31 231 ARG B C 1
ATOM 4541 O O . ARG B 1 231 ? -5.188 15.633 -7.469 1 98.31 231 ARG B O 1
ATOM 4548 N N . PRO B 1 232 ? -4.523 17.062 -5.875 1 97.94 232 PRO B N 1
ATOM 4549 C CA . PRO B 1 232 ? -3.965 17.984 -6.875 1 97.94 232 PRO B CA 1
ATOM 4550 C C . PRO B 1 232 ? -2.75 17.391 -7.594 1 97.94 232 PRO B C 1
ATOM 4552 O O . PRO B 1 232 ? -1.936 16.703 -6.977 1 97.94 232 PRO B O 1
ATOM 4555 N N . PHE B 1 233 ? -2.717 17.656 -8.906 1 95.56 233 PHE B N 1
ATOM 4556 C CA . PHE B 1 233 ? -1.556 17.344 -9.727 1 95.56 233 PHE B CA 1
ATOM 4557 C C . PHE B 1 233 ? -1.111 15.906 -9.508 1 95.56 233 PHE B C 1
ATOM 4559 O O . PHE B 1 233 ? 0.07 15.641 -9.273 1 95.56 233 PHE B O 1
ATOM 4566 N N . SER B 1 234 ? -2 14.93 -9.602 1 94 234 SER B N 1
ATOM 4567 C CA . SER B 1 234 ? -1.806 13.523 -9.242 1 94 234 SER B CA 1
ATOM 4568 C C . SER B 1 234 ? -2.105 12.609 -10.43 1 94 234 SER B C 1
ATOM 4570 O O . SER B 1 234 ? -2.277 11.398 -10.258 1 94 234 SER B O 1
ATOM 4572 N N . HIS B 1 235 ? -2.207 13.086 -11.648 1 91.06 235 HIS B N 1
ATOM 4573 C CA . HIS B 1 235 ? -2.703 12.305 -12.781 1 91.06 235 HIS B CA 1
ATOM 4574 C C . HIS B 1 235 ? -4.109 11.781 -12.516 1 91.06 235 HIS B C 1
ATOM 4576 O O . HIS B 1 235 ? -4.363 10.578 -12.648 1 91.06 235 HIS B O 1
ATOM 4582 N N . ASP B 1 236 ? -5.008 12.672 -11.938 1 94.06 236 ASP B N 1
ATOM 4583 C CA . ASP B 1 236 ? -6.461 12.57 -11.852 1 94.06 236 ASP B CA 1
ATOM 4584 C C . ASP B 1 236 ? -6.871 11.625 -10.719 1 94.06 236 ASP B C 1
ATOM 4586 O O . ASP B 1 236 ? -7.906 10.969 -10.805 1 94.06 236 ASP B O 1
ATOM 4590 N N . GLN B 1 237 ? -6.117 11.531 -9.672 1 97.5 237 GLN B N 1
ATOM 4591 C CA . GLN B 1 237 ? -6.461 10.68 -8.539 1 97.5 237 GLN B CA 1
ATOM 4592 C C . GLN B 1 237 ? -7.547 11.32 -7.68 1 97.5 237 GLN B C 1
ATOM 4594 O O . GLN B 1 237 ? -7.539 12.531 -7.465 1 97.5 237 GLN B O 1
ATOM 4599 N N . LEU B 1 238 ? -8.484 10.539 -7.32 1 98.69 238 LEU B N 1
ATOM 4600 C CA . LEU B 1 238 ? -9.555 10.867 -6.383 1 98.69 238 LEU B CA 1
ATOM 4601 C C . LEU B 1 238 ? -9.539 9.922 -5.184 1 98.69 238 LEU B C 1
ATOM 4603 O O . LEU B 1 238 ? -9.57 8.703 -5.348 1 98.69 238 LEU B O 1
ATOM 4607 N N . ILE B 1 239 ? -9.43 10.477 -3.992 1 98.69 239 ILE B N 1
ATOM 4608 C CA . ILE B 1 239 ? -9.375 9.68 -2.775 1 98.69 239 ILE B CA 1
ATOM 4609 C C . ILE B 1 239 ? -10.789 9.477 -2.232 1 98.69 239 ILE B C 1
ATOM 4611 O O . ILE B 1 239 ? -11.516 10.445 -1.999 1 98.69 239 ILE B O 1
ATOM 4615 N N . LEU B 1 240 ? -11.203 8.258 -2.082 1 98.75 240 LEU B N 1
ATOM 4616 C CA . LEU B 1 240 ? -12.508 7.898 -1.541 1 98.75 240 LEU B CA 1
ATOM 4617 C C . LEU B 1 240 ? -12.375 7.262 -0.162 1 98.75 240 LEU B C 1
ATOM 4619 O O . LEU B 1 240 ? -11.57 6.344 0.024 1 98.75 240 LEU B O 1
ATOM 4623 N N . GLY B 1 241 ? -13.211 7.84 0.778 1 97.06 241 GLY B N 1
ATOM 4624 C CA . GLY B 1 241 ? -13.211 7.285 2.121 1 97.06 241 GLY B CA 1
ATOM 4625 C C . GLY B 1 241 ? -14.523 7.488 2.85 1 97.06 241 GLY B C 1
ATOM 4626 O O . GLY B 1 241 ? -15.438 8.141 2.334 1 97.06 241 GLY B O 1
ATOM 4627 N N . GLY B 1 242 ? -14.844 7.074 3.982 1 89.56 242 GLY B N 1
ATOM 4628 C CA . GLY B 1 242 ? -13.805 6.242 4.574 1 89.56 242 GLY B CA 1
ATOM 4629 C C . GLY B 1 242 ? -14.211 5.637 5.902 1 89.56 242 GLY B C 1
ATOM 4630 O O . GLY B 1 242 ? -15.398 5.383 6.141 1 89.56 242 GLY B O 1
ATOM 4631 N N . PHE B 1 243 ? -13.273 5.223 6.836 1 94.56 243 PHE B N 1
ATOM 4632 C CA . PHE B 1 243 ? -13.469 4.594 8.133 1 94.56 243 PHE B CA 1
ATOM 4633 C C . PHE B 1 243 ? -12.727 5.359 9.227 1 94.56 243 PHE B C 1
ATOM 4635 O O . PHE B 1 243 ? -11.742 6.047 8.945 1 94.56 243 PHE B O 1
ATOM 4642 N N . TYR B 1 244 ? -13.211 5.426 10.359 1 94.69 244 TYR B N 1
ATOM 4643 C CA . TYR B 1 244 ? -12.555 5.859 11.586 1 94.69 244 TYR B CA 1
ATOM 4644 C C . TYR B 1 244 ? -12.617 4.773 12.648 1 94.69 244 TYR B C 1
ATOM 4646 O O . TYR B 1 244 ? -13.531 4.762 13.484 1 94.69 244 TYR B O 1
ATOM 4654 N N . GLN B 1 245 ? -11.617 3.926 12.703 1 96.88 245 GLN B N 1
ATOM 4655 C CA . GLN B 1 245 ? -11.625 2.734 13.547 1 96.88 245 GLN B CA 1
ATOM 4656 C C . GLN B 1 245 ? -10.609 2.855 14.68 1 96.88 245 GLN B C 1
ATOM 4658 O O . GLN B 1 245 ? -9.438 2.492 14.508 1 96.88 245 GLN B O 1
ATOM 4663 N N . LYS B 1 246 ? -11.062 3.293 15.852 1 96.25 246 LYS B N 1
ATOM 4664 C CA . LYS B 1 246 ? -10.211 3.559 17 1 96.25 246 LYS B CA 1
ATOM 4665 C C . LYS B 1 246 ? -9.57 2.273 17.531 1 96.25 246 LYS B C 1
ATOM 4667 O O . LYS B 1 246 ? -10.25 1.255 17.672 1 96.25 246 LYS B O 1
ATOM 4672 N N . GLY B 1 247 ? -8.352 2.373 17.75 1 97.44 247 GLY B N 1
ATOM 4673 C CA . GLY B 1 247 ? -7.648 1.279 18.406 1 97.44 247 GLY B CA 1
ATOM 4674 C C . GLY B 1 247 ? -7.258 0.169 17.453 1 97.44 247 GLY B C 1
ATOM 4675 O O . GLY B 1 247 ? -6.684 -0.84 17.859 1 97.44 247 GLY B O 1
ATOM 4676 N N . ASP B 1 248 ? -7.605 0.29 16.203 1 97.75 248 ASP B N 1
ATOM 4677 C CA . ASP B 1 248 ? -7.258 -0.703 15.195 1 97.75 248 ASP B CA 1
ATOM 4678 C C . ASP B 1 248 ? -5.895 -0.407 14.578 1 97.75 248 ASP B C 1
ATOM 4680 O O . ASP B 1 248 ? -5.703 0.639 13.961 1 97.75 248 ASP B O 1
ATOM 4684 N N . TRP B 1 249 ? -4.902 -1.281 14.727 1 97.38 249 TRP B N 1
ATOM 4685 C CA . TRP B 1 249 ? -3.512 -1.037 14.352 1 97.38 249 TRP B CA 1
ATOM 4686 C C . TRP B 1 249 ? -3.186 -1.687 13.016 1 97.38 249 TRP B C 1
ATOM 4688 O O . TRP B 1 249 ? -2.057 -1.587 12.531 1 97.38 249 TRP B O 1
ATOM 4698 N N . THR B 1 250 ? -4.191 -2.346 12.344 1 96.88 250 THR B N 1
ATOM 4699 C CA . THR B 1 250 ? -3.857 -3.18 11.195 1 96.88 250 THR B CA 1
ATOM 4700 C C . THR B 1 250 ? -3.621 -2.324 9.953 1 96.88 250 THR B C 1
ATOM 4702 O O . THR B 1 250 ? -4.324 -1.336 9.727 1 96.88 250 THR B O 1
ATOM 4705 N N . SER B 1 251 ? -2.602 -2.715 9.18 1 97 251 SER B N 1
ATOM 4706 C CA . SER B 1 251 ? -2.35 -2.09 7.887 1 97 251 SER B CA 1
ATOM 4707 C C . SER B 1 251 ? -3.109 -2.803 6.77 1 97 251 SER B C 1
ATOM 4709 O O . SER B 1 251 ? -3.078 -2.371 5.617 1 97 251 SER B O 1
ATOM 4711 N N . ASP B 1 252 ? -3.801 -3.934 7.082 1 97.94 252 ASP B N 1
ATOM 4712 C CA . ASP B 1 252 ? -4.477 -4.738 6.074 1 97.94 252 ASP B CA 1
ATOM 4713 C C . ASP B 1 252 ? -5.672 -3.992 5.48 1 97.94 252 ASP B C 1
ATOM 4715 O O . ASP B 1 252 ? -6.328 -3.215 6.176 1 97.94 252 ASP B O 1
ATOM 4719 N N . THR B 1 253 ? -5.852 -4.168 4.238 1 98.31 253 THR B N 1
ATOM 4720 C CA . THR B 1 253 ? -7.078 -3.686 3.613 1 98.31 253 THR B CA 1
ATOM 4721 C C . THR B 1 253 ? -8.008 -4.852 3.277 1 98.31 253 THR B C 1
ATOM 4723 O O . THR B 1 253 ? -7.547 -5.926 2.893 1 98.31 253 THR B O 1
ATOM 4726 N N . LEU B 1 254 ? -9.273 -4.684 3.439 1 98.31 254 LEU B N 1
ATOM 4727 C CA . LEU B 1 254 ? -10.266 -5.723 3.219 1 98.31 254 LEU B CA 1
ATOM 4728 C C . LEU B 1 254 ? -11.195 -5.352 2.07 1 98.31 254 LEU B C 1
ATOM 4730 O O . LEU B 1 254 ? -11.656 -4.211 1.982 1 98.31 254 LEU B O 1
ATOM 4734 N N . LYS B 1 255 ? -11.469 -6.301 1.265 1 98.19 255 LYS B N 1
ATOM 4735 C CA . LYS B 1 255 ? -12.344 -6.078 0.113 1 98.19 255 LYS B CA 1
ATOM 4736 C C . LYS B 1 255 ? -13.703 -5.555 0.549 1 98.19 255 LYS B C 1
ATOM 4738 O O . LYS B 1 255 ? -14.281 -4.68 -0.106 1 98.19 255 LYS B O 1
ATOM 4743 N N . ALA B 1 256 ? -14.242 -6.133 1.599 1 97.81 256 ALA B N 1
ATOM 4744 C CA . ALA B 1 256 ? -15.555 -5.707 2.082 1 97.81 256 ALA B CA 1
ATOM 4745 C C . ALA B 1 256 ? -15.562 -4.219 2.41 1 97.81 256 ALA B C 1
ATOM 4747 O O . ALA B 1 256 ? -16.547 -3.525 2.16 1 97.81 256 ALA B O 1
ATOM 4748 N N . GLN B 1 257 ? -14.508 -3.727 2.996 1 98.31 257 GLN B N 1
ATOM 4749 C CA . GLN B 1 257 ? -14.414 -2.309 3.324 1 98.31 257 GLN B CA 1
ATOM 4750 C C . GLN B 1 257 ? -14.234 -1.463 2.066 1 98.31 257 GLN B C 1
ATOM 4752 O O . GLN B 1 257 ? -14.766 -0.358 1.971 1 98.31 257 GLN B O 1
ATOM 4757 N N . THR B 1 258 ? -13.461 -1.978 1.098 1 98.62 258 THR B N 1
ATOM 4758 C CA . THR B 1 258 ? -13.328 -1.312 -0.193 1 98.62 258 THR B CA 1
ATOM 4759 C C . THR B 1 258 ? -14.688 -1.151 -0.862 1 98.62 258 THR B C 1
ATOM 4761 O O . THR B 1 258 ? -15.039 -0.061 -1.321 1 98.62 258 THR B O 1
ATOM 4764 N N . ASP B 1 259 ? -15.469 -2.238 -0.861 1 98.5 259 ASP B N 1
ATOM 4765 C CA . ASP B 1 259 ? -16.797 -2.209 -1.464 1 98.5 259 ASP B CA 1
ATOM 4766 C C . ASP B 1 259 ? -17.703 -1.197 -0.76 1 98.5 259 ASP B C 1
ATOM 4768 O O . ASP B 1 259 ? -18.453 -0.474 -1.411 1 98.5 259 ASP B O 1
ATOM 4772 N N . ASP B 1 260 ? -17.594 -1.165 0.526 1 98.31 260 ASP B N 1
ATOM 4773 C CA . ASP B 1 260 ? -18.391 -0.23 1.32 1 98.31 260 ASP B CA 1
ATOM 4774 C C . ASP B 1 260 ? -18.047 1.216 0.969 1 98.31 260 ASP B C 1
ATOM 4776 O O . ASP B 1 260 ? -18.938 2.033 0.743 1 98.31 260 ASP B O 1
ATOM 4780 N N . VAL B 1 261 ? -16.781 1.538 0.892 1 98.44 261 VAL B N 1
ATOM 4781 C CA . VAL B 1 261 ? -16.312 2.883 0.568 1 98.44 261 VAL B CA 1
ATOM 4782 C C . VAL B 1 261 ? -16.828 3.289 -0.811 1 98.44 261 VAL B C 1
ATOM 4784 O O . VAL B 1 261 ? -17.359 4.387 -0.982 1 98.44 261 VAL B O 1
ATOM 4787 N N . LEU B 1 262 ? -16.641 2.373 -1.749 1 98.81 262 LEU B N 1
ATOM 4788 C CA . LEU B 1 262 ? -17.062 2.678 -3.111 1 98.81 262 LEU B CA 1
ATOM 4789 C C . LEU B 1 262 ? -18.562 2.93 -3.17 1 98.81 262 LEU B C 1
ATOM 4791 O O . LEU B 1 262 ? -19.016 3.877 -3.82 1 98.81 262 LEU B O 1
ATOM 4795 N N . LYS B 1 263 ? -19.328 2.146 -2.473 1 98.25 263 LYS B N 1
ATOM 4796 C CA . LYS B 1 263 ? -20.781 2.297 -2.461 1 98.25 263 LYS B CA 1
ATOM 4797 C C . LYS B 1 263 ? -21.188 3.623 -1.826 1 98.25 263 LYS B C 1
ATOM 4799 O O . LYS B 1 263 ? -21.969 4.387 -2.412 1 98.25 263 LYS B O 1
ATOM 4804 N N . ARG B 1 264 ? -20.703 3.961 -0.663 1 97.12 264 ARG B N 1
ATOM 4805 C CA . ARG B 1 264 ? -21.094 5.168 0.057 1 97.12 264 ARG B CA 1
ATOM 4806 C C . ARG B 1 264 ? -20.688 6.422 -0.712 1 97.12 264 ARG B C 1
ATOM 4808 O O . ARG B 1 264 ? -21.469 7.371 -0.812 1 97.12 264 ARG B O 1
ATOM 4815 N N . THR B 1 265 ? -19.531 6.414 -1.281 1 98.31 265 THR B N 1
ATOM 4816 C CA . THR B 1 265 ? -19.031 7.613 -1.942 1 98.31 265 THR B CA 1
ATOM 4817 C C . THR B 1 265 ? -19.766 7.855 -3.256 1 98.31 265 THR B C 1
ATOM 4819 O O . THR B 1 265 ? -20.094 8.992 -3.588 1 98.31 265 THR B O 1
ATOM 4822 N N . THR B 1 266 ? -20.047 6.762 -3.988 1 98.5 266 THR B N 1
ATOM 4823 C CA . THR B 1 266 ? -20.766 6.938 -5.254 1 98.5 266 THR B CA 1
ATOM 4824 C C . THR B 1 266 ? -22.234 7.262 -5.012 1 98.5 266 THR B C 1
ATOM 4826 O O . THR B 1 266 ? -22.891 7.863 -5.863 1 98.5 266 THR B O 1
ATOM 4829 N N . THR B 1 267 ? -22.766 6.855 -3.861 1 97 267 THR B N 1
ATOM 4830 C CA . THR B 1 267 ? -24.109 7.254 -3.475 1 97 267 THR B CA 1
ATOM 4831 C C . THR B 1 267 ? -24.141 8.727 -3.088 1 97 267 THR B C 1
ATOM 4833 O O . THR B 1 267 ? -25.047 9.461 -3.504 1 97 267 THR B O 1
ATOM 4836 N N . LEU B 1 268 ? -23.188 9.18 -2.355 1 96.75 268 LEU B N 1
ATOM 4837 C CA . LEU B 1 268 ? -23.125 10.57 -1.912 1 96.75 268 LEU B CA 1
ATOM 4838 C C . LEU B 1 268 ? -22.922 11.508 -3.094 1 96.75 268 LEU B C 1
ATOM 4840 O O . LEU B 1 268 ? -23.5 12.594 -3.145 1 96.75 268 LEU B O 1
ATOM 4844 N N . PHE B 1 269 ? -22.094 11.133 -4.008 1 98.25 269 PHE B N 1
ATOM 4845 C CA . PHE B 1 269 ? -21.719 11.953 -5.16 1 98.25 269 PHE B CA 1
ATOM 4846 C C . PHE B 1 269 ? -21.828 11.156 -6.453 1 98.25 269 PHE B C 1
ATOM 4848 O O . PHE B 1 269 ? -20.828 10.773 -7.043 1 98.25 269 PHE B O 1
ATOM 4855 N N . PRO B 1 270 ? -22.984 11 -7.027 1 98.19 270 PRO B N 1
ATOM 4856 C CA . PRO B 1 270 ? -23.266 10.125 -8.164 1 98.19 270 PRO B CA 1
ATOM 4857 C C . PRO B 1 270 ? -22.484 10.523 -9.422 1 98.19 270 PRO B C 1
ATOM 4859 O O . PRO B 1 270 ? -22.328 9.711 -10.336 1 98.19 270 PRO B O 1
ATOM 4862 N N . LYS B 1 271 ? -22.016 11.742 -9.445 1 98.5 271 LYS B N 1
ATOM 4863 C CA . LYS B 1 271 ? -21.234 12.234 -10.578 1 98.5 271 LYS B CA 1
ATOM 4864 C C . LYS B 1 271 ? -20.047 11.328 -10.852 1 98.5 271 LYS B C 1
ATOM 4866 O O . LYS B 1 271 ? -19.609 11.195 -12 1 98.5 271 LYS B O 1
ATOM 4871 N N . ILE B 1 272 ? -19.516 10.633 -9.859 1 98.81 272 ILE B N 1
ATOM 4872 C CA . ILE B 1 272 ? -18.359 9.734 -9.992 1 98.81 272 ILE B CA 1
ATOM 4873 C C . ILE B 1 272 ? -18.672 8.648 -11.016 1 98.81 272 ILE B C 1
ATOM 4875 O O . ILE B 1 272 ? -17.828 8.312 -11.852 1 98.81 272 ILE B O 1
ATOM 4879 N N . LEU B 1 273 ? -19.844 8.109 -10.93 1 98.69 273 LEU B N 1
ATOM 4880 C CA . LEU B 1 273 ? -20.234 7.051 -11.859 1 98.69 273 LEU B CA 1
ATOM 4881 C C . LEU B 1 273 ? -20.844 7.641 -13.125 1 98.69 273 LEU B C 1
ATOM 4883 O O . LEU B 1 273 ? -20.469 7.266 -14.234 1 98.69 273 LEU B O 1
ATOM 4887 N N . ASN B 1 274 ? -21.719 8.656 -12.961 1 98.44 274 ASN B N 1
ATOM 4888 C CA . ASN B 1 274 ? -22.516 9.172 -14.078 1 98.44 274 ASN B CA 1
ATOM 4889 C C . ASN B 1 274 ? -21.625 9.789 -15.156 1 98.44 274 ASN B C 1
ATOM 4891 O O . ASN B 1 274 ? -21.938 9.695 -16.344 1 98.44 274 ASN B O 1
ATOM 4895 N N . ASP B 1 275 ? -20.578 10.414 -14.734 1 98.44 275 ASP B N 1
ATOM 4896 C CA . ASP B 1 275 ? -19.75 11.141 -15.688 1 98.44 275 ASP B CA 1
ATOM 4897 C C . ASP B 1 275 ? -18.438 10.391 -15.961 1 98.44 275 ASP B C 1
ATOM 4899 O O . ASP B 1 275 ? -17.531 10.922 -16.609 1 98.44 275 ASP B O 1
ATOM 4903 N N . ASN B 1 276 ? -18.25 9.164 -15.445 1 97.88 276 ASN B N 1
ATOM 4904 C CA . ASN B 1 276 ? -17.078 8.344 -15.695 1 97.88 276 ASN B CA 1
ATOM 4905 C C . ASN B 1 276 ? -16.953 7.965 -17.172 1 97.88 276 ASN B C 1
ATOM 4907 O O . ASN B 1 276 ? -17.875 7.371 -17.734 1 97.88 276 ASN B O 1
ATOM 4911 N N . PRO B 1 277 ? -15.875 8.211 -17.812 1 95.44 277 PRO B N 1
ATOM 4912 C CA . PRO B 1 277 ? -15.75 7.938 -19.25 1 95.44 277 PRO B CA 1
ATOM 4913 C C . PRO B 1 277 ? -15.688 6.445 -19.578 1 95.44 277 PRO B C 1
ATOM 4915 O O . PRO B 1 277 ? -15.852 6.051 -20.734 1 95.44 277 PRO B O 1
ATOM 4918 N N . HIS B 1 278 ? -15.461 5.613 -18.625 1 94.12 278 HIS B N 1
ATOM 4919 C CA . HIS B 1 278 ? -15.25 4.191 -18.875 1 94.12 278 HIS B CA 1
ATOM 4920 C C . HIS B 1 278 ? -16.5 3.383 -18.516 1 94.12 278 HIS B C 1
ATOM 4922 O O . HIS B 1 278 ? -16.469 2.15 -18.594 1 94.12 278 HIS B O 1
ATOM 4928 N N . GLY B 1 279 ? -17.562 3.99 -18.078 1 96.69 279 GLY B N 1
ATOM 4929 C CA . GLY B 1 279 ? -18.781 3.322 -17.672 1 96.69 279 GLY B CA 1
ATOM 4930 C C . GLY B 1 279 ? -19.391 3.896 -16.406 1 96.69 279 GLY B C 1
ATOM 4931 O O . GLY B 1 279 ? -18.75 4.699 -15.719 1 96.69 279 GLY B O 1
ATOM 4932 N N . ASN B 1 280 ? -20.625 3.43 -16.078 1 97.75 280 ASN B N 1
ATOM 4933 C CA . ASN B 1 280 ? -21.328 4.074 -14.984 1 97.75 280 ASN B CA 1
ATOM 4934 C C . ASN B 1 280 ? -21.594 3.104 -13.836 1 97.75 280 ASN B C 1
ATOM 4936 O O . ASN B 1 280 ? -22.484 3.318 -13.023 1 97.75 280 ASN B O 1
ATOM 4940 N N . LYS B 1 281 ? -20.859 2.002 -13.812 1 97.81 281 LYS B N 1
ATOM 4941 C CA . LYS B 1 281 ? -20.922 1.049 -12.711 1 97.81 281 LYS B CA 1
ATOM 4942 C C . LYS B 1 281 ? -19.656 1.104 -11.867 1 97.81 281 LYS B C 1
ATOM 4944 O O . LYS B 1 281 ? -18.609 1.556 -12.336 1 97.81 281 LYS B O 1
ATOM 4949 N N . ILE B 1 282 ? -19.75 0.689 -10.633 1 98.25 282 ILE B N 1
ATOM 4950 C CA . ILE B 1 282 ? -18.609 0.698 -9.727 1 98.25 282 ILE B CA 1
ATOM 4951 C C . ILE B 1 282 ? -17.453 -0.098 -10.336 1 98.25 282 ILE B C 1
ATOM 4953 O O . ILE B 1 282 ? -16.297 0.314 -10.25 1 98.25 282 ILE B O 1
ATOM 4957 N N . GLU B 1 283 ? -17.734 -1.211 -11.047 1 94.75 283 GLU B N 1
ATOM 4958 C CA . GLU B 1 283 ? -16.734 -2.082 -11.648 1 94.75 283 GLU B CA 1
ATOM 4959 C C . GLU B 1 283 ? -16 -1.37 -12.781 1 94.75 283 GLU B C 1
ATOM 4961 O O . GLU B 1 283 ? -14.938 -1.82 -13.219 1 94.75 283 GLU B O 1
ATOM 4966 N N . ASP B 1 284 ? -16.578 -0.282 -13.273 1 96.69 284 ASP B N 1
ATOM 4967 C CA . ASP B 1 284 ? -15.984 0.459 -14.383 1 96.69 284 ASP B CA 1
ATOM 4968 C C . ASP B 1 284 ? -14.953 1.467 -13.875 1 96.69 284 ASP B C 1
ATOM 4970 O O . ASP B 1 284 ? -14.188 2.033 -14.664 1 96.69 284 ASP B O 1
ATOM 4974 N N . LEU B 1 285 ? -14.93 1.694 -12.555 1 97.62 285 LEU B N 1
ATOM 4975 C CA . LEU B 1 285 ? -13.961 2.625 -11.992 1 97.62 285 LEU B CA 1
ATOM 4976 C C . LEU B 1 285 ? -12.555 2.027 -12.016 1 97.62 285 LEU B C 1
ATOM 4978 O O . LEU B 1 285 ? -12.383 0.831 -11.766 1 97.62 285 LEU B O 1
ATOM 4982 N N . GLU B 1 286 ? -11.586 2.803 -12.367 1 95.69 286 GLU B N 1
ATOM 4983 C CA . GLU B 1 286 ? -10.195 2.375 -12.297 1 95.69 286 GLU B CA 1
ATOM 4984 C C . GLU B 1 286 ? -9.609 2.596 -10.906 1 95.69 286 GLU B C 1
ATOM 4986 O O . GLU B 1 286 ? -9.211 3.711 -10.562 1 95.69 286 GLU B O 1
ATOM 4991 N N . VAL B 1 287 ? -9.562 1.576 -10.133 1 96.25 287 VAL B N 1
ATOM 4992 C CA . VAL B 1 287 ? -8.953 1.635 -8.805 1 96.25 287 VAL B CA 1
ATOM 4993 C C . VAL B 1 287 ? -7.43 1.561 -8.93 1 96.25 287 VAL B C 1
ATOM 4995 O O . VAL B 1 287 ? -6.895 0.596 -9.484 1 96.25 287 VAL B O 1
ATOM 4998 N N . ILE B 1 288 ? -6.781 2.555 -8.391 1 94.5 288 ILE B N 1
ATOM 4999 C CA . ILE B 1 288 ? -5.332 2.678 -8.492 1 94.5 288 ILE B CA 1
ATOM 5000 C C . ILE B 1 288 ? -4.672 2.031 -7.277 1 94.5 288 ILE B C 1
ATOM 5002 O O . ILE B 1 288 ? -3.621 1.398 -7.395 1 94.5 288 ILE B O 1
ATOM 5006 N N . ARG B 1 289 ? -5.297 2.266 -6.18 1 94.44 289 ARG B N 1
ATOM 5007 C CA . ARG B 1 289 ? -4.691 1.807 -4.934 1 94.44 289 ARG B CA 1
ATOM 5008 C C . ARG B 1 289 ? -5.727 1.728 -3.818 1 94.44 289 ARG B C 1
ATOM 5010 O O . ARG B 1 289 ? -6.711 2.467 -3.826 1 94.44 289 ARG B O 1
ATOM 5017 N N . VAL B 1 290 ? -5.582 0.787 -2.936 1 97.44 290 VAL B N 1
ATOM 5018 C CA . VAL B 1 290 ? -6.293 0.684 -1.667 1 97.44 290 VAL B CA 1
ATOM 5019 C C . VAL B 1 290 ? -5.293 0.64 -0.514 1 97.44 290 VAL B C 1
ATOM 5021 O O . VAL B 1 290 ? -4.359 -0.166 -0.524 1 97.44 290 VAL B O 1
ATOM 5024 N N . VAL B 1 291 ? -5.48 1.55 0.476 1 97 291 VAL B N 1
ATOM 5025 C CA . VAL B 1 291 ? -4.484 1.604 1.54 1 97 291 VAL B CA 1
ATOM 5026 C C . VAL B 1 291 ? -5.168 1.902 2.873 1 97 291 VAL B C 1
ATOM 5028 O O . VAL B 1 291 ? -6.258 2.475 2.902 1 97 291 VAL B O 1
ATOM 5031 N N . ALA B 1 292 ? -4.527 1.427 3.906 1 97.44 292 ALA B N 1
ATOM 5032 C CA . ALA B 1 292 ? -4.941 1.756 5.27 1 97.44 292 ALA B CA 1
ATOM 5033 C C . ALA B 1 292 ? -3.904 2.641 5.957 1 97.44 292 ALA B C 1
ATOM 5035 O O . ALA B 1 292 ? -2.699 2.434 5.797 1 97.44 292 ALA B O 1
ATOM 5036 N N . GLY B 1 293 ? -4.344 3.641 6.621 1 97.12 293 GLY B N 1
ATOM 5037 C CA . GLY B 1 293 ? -3.502 4.512 7.426 1 97.12 293 GLY B CA 1
ATOM 5038 C C . GLY B 1 293 ? -3.973 4.633 8.859 1 97.12 293 GLY B C 1
ATOM 5039 O O . GLY B 1 293 ? -5.129 4.336 9.172 1 97.12 293 GLY B O 1
ATOM 5040 N N . LEU B 1 294 ? -3.059 4.98 9.75 1 98.19 294 LEU B N 1
ATOM 5041 C CA . LEU B 1 294 ? -3.352 5.113 11.172 1 98.19 294 LEU B CA 1
ATOM 5042 C C . LEU B 1 294 ? -3.248 6.566 11.617 1 98.19 294 LEU B C 1
ATOM 5044 O O . LEU B 1 294 ? -2.148 7.07 11.867 1 98.19 294 LEU B O 1
ATOM 5048 N N . ARG B 1 295 ? -4.383 7.211 11.734 1 97.44 295 ARG B N 1
ATOM 5049 C CA . ARG B 1 295 ? -4.391 8.57 12.266 1 97.44 295 ARG B CA 1
ATOM 5050 C C . ARG B 1 295 ? -3.902 8.594 13.711 1 97.44 295 ARG B C 1
ATOM 5052 O O . ARG B 1 295 ? -4.285 7.738 14.516 1 97.44 295 ARG B O 1
ATOM 5059 N N . PRO B 1 296 ? -3.016 9.539 13.984 1 97.94 296 PRO B N 1
ATOM 5060 C CA . PRO B 1 296 ? -2.533 9.625 15.367 1 97.94 296 PRO B CA 1
ATOM 5061 C C . PRO B 1 296 ? -3.506 10.359 16.281 1 97.94 296 PRO B C 1
ATOM 5063 O O . PRO B 1 296 ? -3.277 11.523 16.625 1 97.94 296 PRO B O 1
ATOM 5066 N N . GLY B 1 297 ? -4.527 9.609 16.719 1 97.69 297 GLY B N 1
ATOM 5067 C CA . GLY B 1 297 ? -5.473 10.18 17.672 1 97.69 297 GLY B CA 1
ATOM 5068 C C . GLY B 1 297 ? -4.953 10.203 19.094 1 97.69 297 GLY B C 1
ATOM 5069 O O . GLY B 1 297 ? -3.965 9.539 19.406 1 97.69 297 GLY B O 1
ATOM 5070 N N . ARG B 1 298 ? -5.59 11.023 19.938 1 98.06 298 ARG B N 1
ATOM 5071 C CA . ARG B 1 298 ? -5.254 11.102 21.359 1 98.06 298 ARG B CA 1
ATOM 5072 C C . ARG B 1 298 ? -6.484 11.43 22.188 1 98.06 298 ARG B C 1
ATOM 5074 O O . ARG B 1 298 ? -7.234 12.352 21.859 1 98.06 298 ARG B O 1
ATOM 5081 N N . HIS B 1 299 ? -6.625 10.633 23.219 1 97.38 299 HIS B N 1
ATOM 5082 C CA . HIS B 1 299 ? -7.645 11.023 24.188 1 97.38 299 HIS B CA 1
ATOM 5083 C C . HIS B 1 299 ? -7.305 12.359 24.844 1 97.38 299 HIS B C 1
ATOM 5085 O O . HIS B 1 299 ? -6.195 12.539 25.344 1 97.38 299 HIS B O 1
ATOM 5091 N N . GLY B 1 300 ? -8.227 13.219 24.734 1 94.94 300 GLY B N 1
ATOM 5092 C CA . GLY B 1 300 ? -7.977 14.547 25.266 1 94.94 300 GLY B CA 1
ATOM 5093 C C . GLY B 1 300 ? -7.531 15.531 24.203 1 94.94 300 GLY B C 1
ATOM 5094 O O . GLY B 1 300 ? -7.363 16.719 24.484 1 94.94 300 GLY B O 1
ATOM 5095 N N . GLY B 1 301 ? -7.387 15.062 23.031 1 95.12 301 GLY B N 1
ATOM 5096 C CA . GLY B 1 301 ? -7.043 15.945 21.938 1 95.12 301 GLY B CA 1
ATOM 5097 C C . GLY B 1 301 ? -5.547 16.172 21.797 1 95.12 301 GLY B C 1
ATOM 5098 O O . GLY B 1 301 ? -4.75 15.422 22.359 1 95.12 301 GLY B O 1
ATOM 5099 N N . THR B 1 302 ? -5.195 17.141 21.047 1 97.25 302 THR B N 1
ATOM 5100 C CA . THR B 1 302 ? -3.797 17.406 20.734 1 97.25 302 THR B CA 1
ATOM 5101 C C . THR B 1 302 ? -3.004 17.688 22 1 97.25 302 THR B C 1
ATOM 5103 O O . THR B 1 302 ? -3.541 18.234 22.969 1 97.25 302 THR B O 1
ATOM 5106 N N . ARG B 1 303 ? -1.794 17.297 22.016 1 98.19 303 ARG B N 1
ATOM 5107 C CA . ARG B 1 303 ? -0.861 17.641 23.094 1 98.19 303 ARG B CA 1
ATOM 5108 C C . ARG B 1 303 ? 0.198 18.625 22.594 1 98.19 303 ARG B C 1
ATOM 5110 O O . ARG B 1 303 ? 1.093 18.25 21.828 1 98.19 303 ARG B O 1
ATOM 5117 N N . ILE B 1 304 ? 0.079 19.828 22.906 1 98.38 304 ILE B N 1
ATOM 5118 C CA . ILE B 1 304 ? 1.077 20.875 22.688 1 98.38 304 ILE B CA 1
ATOM 5119 C C . ILE B 1 304 ? 1.524 21.453 24.016 1 98.38 304 ILE B C 1
ATOM 5121 O O . ILE B 1 304 ? 0.832 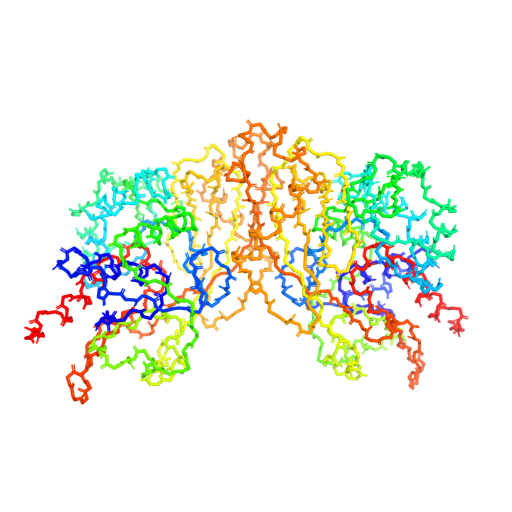22.281 24.609 1 98.38 304 ILE B O 1
ATOM 5125 N N . GLU B 1 305 ? 2.637 20.938 24.469 1 97.62 305 GLU B N 1
ATOM 5126 C CA . GLU B 1 305 ? 3.084 21.203 25.828 1 97.62 305 GLU B CA 1
ATOM 5127 C C . GLU B 1 305 ? 4.602 21.344 25.891 1 97.62 305 GLU B C 1
ATOM 5129 O O . GLU B 1 305 ? 5.324 20.672 25.156 1 97.62 305 GLU B O 1
ATOM 5134 N N . LYS B 1 306 ? 4.996 22.188 26.75 1 96.75 306 LYS B N 1
ATOM 5135 C CA . LYS B 1 306 ? 6.414 22.422 27 1 96.75 306 LYS B CA 1
ATOM 5136 C C . LYS B 1 306 ? 6.848 21.797 28.328 1 96.75 306 LYS B C 1
ATOM 5138 O O . LYS B 1 306 ? 6.145 21.922 29.344 1 96.75 306 LYS B O 1
ATOM 5143 N N . GLU B 1 307 ? 7.867 21 28.203 1 94.44 307 GLU B N 1
ATOM 5144 C CA . GLU B 1 307 ? 8.5 20.438 29.391 1 94.44 307 GLU B CA 1
ATOM 5145 C C . GLU B 1 307 ? 9.953 20.891 29.516 1 94.44 307 GLU B C 1
ATOM 5147 O O . GLU B 1 307 ? 10.664 21 28.516 1 94.44 307 GLU B O 1
ATOM 5152 N N . LYS B 1 308 ? 10.297 21.188 30.75 1 89.75 308 LYS B N 1
ATOM 5153 C CA . LYS B 1 308 ? 11.68 21.578 31.016 1 89.75 308 LYS B CA 1
ATOM 5154 C C . LYS B 1 308 ? 12.461 20.453 31.688 1 89.75 308 LYS B C 1
ATOM 5156 O O . LYS B 1 308 ? 11.922 19.734 32.531 1 89.75 308 LYS B O 1
ATOM 5161 N N . PHE B 1 309 ? 13.602 20.312 31.078 1 81.44 309 PHE B N 1
ATOM 5162 C CA . PHE B 1 309 ? 14.539 19.375 31.688 1 81.44 309 PHE B CA 1
ATOM 5163 C C . PHE B 1 309 ? 15.688 20.109 32.344 1 81.44 309 PHE B C 1
ATOM 5165 O O . PHE B 1 309 ? 15.758 21.344 32.312 1 81.44 309 PHE B O 1
ATOM 5172 N N . ASP B 1 310 ? 16.609 19.312 33.094 1 76.19 310 ASP B N 1
ATOM 5173 C CA . ASP B 1 310 ? 17.781 19.875 33.75 1 76.19 310 ASP B CA 1
ATOM 5174 C C . ASP B 1 310 ? 18.734 20.484 32.719 1 76.19 310 ASP B C 1
ATOM 5176 O O . ASP B 1 310 ? 18.641 20.172 31.516 1 76.19 310 ASP B O 1
ATOM 5180 N N . GLU B 1 311 ? 19.609 21.484 33.125 1 80.25 311 GLU B N 1
ATOM 5181 C CA . GLU B 1 311 ? 20.688 22.109 32.344 1 80.25 311 GLU B CA 1
ATOM 5182 C C . GLU B 1 311 ? 20.125 22.906 31.156 1 80.25 311 GLU B C 1
ATOM 5184 O O . GLU B 1 311 ? 20.734 22.938 30.094 1 80.25 311 GLU B O 1
ATOM 5189 N N . GLY B 1 312 ? 18.875 23.328 31.188 1 84.25 312 GLY B N 1
ATOM 5190 C CA . GLY B 1 312 ? 18.344 24.234 30.188 1 84.25 312 GLY B CA 1
ATOM 5191 C C . GLY B 1 312 ? 17.766 23.531 28.984 1 84.25 312 GLY B C 1
ATOM 5192 O O . GLY B 1 312 ? 17.484 24.172 27.953 1 84.25 312 GLY B O 1
ATOM 5193 N N . LYS B 1 313 ? 17.609 22.266 29.109 1 91.75 313 LYS B N 1
ATOM 5194 C CA . LYS B 1 313 ? 17.016 21.5 28.016 1 91.75 313 LYS B CA 1
ATOM 5195 C C . LYS B 1 313 ? 15.5 21.562 28.062 1 91.75 313 LYS B C 1
ATOM 5197 O O . LYS B 1 313 ? 14.906 21.516 29.141 1 91.75 313 LYS B O 1
ATOM 5202 N N . VAL B 1 314 ? 14.914 21.781 26.844 1 95.62 314 VAL B N 1
ATOM 5203 C CA . VAL B 1 314 ? 13.477 21.938 26.734 1 95.62 314 VAL B CA 1
ATOM 5204 C C . VAL B 1 314 ? 12.914 20.906 25.75 1 95.62 314 VAL B C 1
ATOM 5206 O O . VAL B 1 314 ? 13.523 20.625 24.719 1 95.62 314 VAL B O 1
ATOM 5209 N N . LEU B 1 315 ? 11.844 20.297 26.172 1 97.38 315 LEU B N 1
ATOM 5210 C CA . LEU B 1 315 ? 11.078 19.406 25.312 1 97.38 315 LEU B CA 1
ATOM 5211 C C . LEU B 1 315 ? 9.688 19.984 25.047 1 97.38 315 LEU B C 1
ATOM 5213 O O . LEU B 1 315 ? 8.969 20.344 25.969 1 97.38 315 LEU B O 1
ATOM 5217 N N . VAL B 1 316 ? 9.352 20.141 23.812 1 98.31 316 VAL B N 1
ATOM 5218 C CA . VAL B 1 316 ? 8.016 20.578 23.422 1 98.31 316 VAL B CA 1
ATOM 5219 C C . VAL B 1 316 ? 7.297 19.469 22.672 1 98.31 316 VAL B C 1
ATOM 5221 O O . VAL B 1 316 ? 7.781 19 21.641 1 98.31 316 VAL B O 1
ATOM 5224 N N . HIS B 1 317 ? 6.18 19.016 23.203 1 98.69 317 HIS B N 1
ATOM 5225 C CA . HIS B 1 317 ? 5.34 18.047 22.516 1 98.69 317 HIS B CA 1
ATOM 5226 C C . HIS B 1 317 ? 4.414 18.719 21.516 1 98.69 317 HIS B C 1
ATOM 5228 O O . HIS B 1 317 ? 3.871 19.797 21.797 1 98.69 317 HIS B O 1
ATOM 5234 N N . ASN B 1 318 ? 4.238 18.141 20.375 1 98.75 318 ASN B N 1
ATOM 5235 C CA . ASN B 1 318 ? 3.326 18.594 19.328 1 98.75 318 ASN B CA 1
ATOM 5236 C C . ASN B 1 318 ? 2.803 17.422 18.5 1 98.75 318 ASN B C 1
ATOM 5238 O O . ASN B 1 318 ? 3.344 17.125 17.438 1 98.75 318 ASN B O 1
ATOM 5242 N N . TYR B 1 319 ? 1.81 16.766 18.984 1 98.62 319 TYR B N 1
ATOM 5243 C CA . TYR B 1 319 ? 1.213 15.602 18.328 1 98.62 319 TYR B CA 1
ATOM 5244 C C . TYR B 1 319 ? -0.23 15.406 18.781 1 98.62 319 TYR B C 1
ATOM 5246 O O . TYR B 1 319 ? -0.765 16.219 19.547 1 98.62 319 TYR B O 1
ATOM 5254 N N . GLY B 1 320 ? -0.893 14.445 18.203 1 97.88 320 GLY B N 1
ATOM 5255 C CA . GLY B 1 320 ? -2.242 14.102 18.625 1 97.88 320 GLY B CA 1
ATOM 5256 C C . GLY B 1 320 ? -3.314 14.742 17.766 1 97.88 320 GLY B C 1
ATOM 5257 O O . GLY B 1 320 ? -4.449 14.93 18.219 1 97.88 320 GLY B O 1
ATOM 5258 N N . ALA B 1 321 ? -2.961 15.031 16.547 1 95.44 321 ALA B N 1
ATOM 5259 C CA . ALA B 1 321 ? -3.889 15.734 15.656 1 95.44 321 ALA B CA 1
ATOM 5260 C C . ALA B 1 321 ? -5.031 14.812 15.227 1 95.44 321 ALA B C 1
ATOM 5262 O O . ALA B 1 321 ? -6.113 15.289 14.867 1 95.44 321 ALA B O 1
ATOM 5263 N N . GLY B 1 322 ? -4.656 13.477 15.227 1 92.81 322 GLY B N 1
ATOM 5264 C CA . GLY B 1 322 ? -5.672 12.555 14.734 1 92.81 322 GLY B CA 1
ATOM 5265 C C . GLY B 1 322 ? -5.91 12.664 13.242 1 92.81 322 GLY B C 1
ATOM 5266 O O . GLY B 1 322 ? -4.984 12.508 12.445 1 92.81 322 GLY B O 1
ATOM 5267 N N . GLY B 1 323 ? -7.086 13.195 12.781 1 91.38 323 GLY B N 1
ATOM 5268 C CA . GLY B 1 323 ? -7.461 13.266 11.375 1 91.38 323 GLY B CA 1
ATOM 5269 C C . GLY B 1 323 ? -7.281 14.648 10.781 1 91.38 323 GLY B C 1
ATOM 5270 O O . GLY B 1 323 ? -7.535 14.852 9.586 1 91.38 323 GLY B O 1
ATOM 5271 N N . TYR B 1 324 ? -6.656 15.57 11.555 1 94.5 324 TYR B N 1
ATOM 5272 C CA . TYR B 1 324 ? -6.625 16.922 11.023 1 94.5 324 TYR B CA 1
ATOM 5273 C C . TYR B 1 324 ? -5.207 17.484 11.047 1 94.5 324 TYR B C 1
ATOM 5275 O O . TYR B 1 324 ? -5.016 18.703 11.156 1 94.5 324 TYR B O 1
ATOM 5283 N N . GLY B 1 325 ? -4.141 16.625 10.891 1 96.88 325 GLY B N 1
ATOM 5284 C CA . GLY B 1 325 ? -2.752 17.047 10.891 1 96.88 325 GLY B CA 1
ATOM 5285 C C . GLY B 1 325 ? -2.42 18.016 9.766 1 96.88 325 GLY B C 1
ATOM 5286 O O . GLY B 1 325 ? -1.668 18.969 9.969 1 96.88 325 GLY B O 1
ATOM 5287 N N . TYR B 1 326 ? -2.977 17.797 8.602 1 98.38 326 TYR B N 1
ATOM 5288 C CA . TYR B 1 326 ? -2.725 18.688 7.473 1 98.38 326 TYR B CA 1
ATOM 5289 C C . TYR B 1 326 ? -3.484 20 7.633 1 98.38 326 TYR B C 1
ATOM 5291 O O . TYR B 1 326 ? -2.938 21.078 7.379 1 98.38 326 TYR B O 1
ATOM 5299 N N . GLN B 1 327 ? -4.664 19.938 8.133 1 97.88 327 GLN B N 1
ATOM 5300 C CA . GLN B 1 327 ? -5.512 21.125 8.109 1 97.88 327 GLN B CA 1
ATOM 5301 C C . GLN B 1 327 ? -5.309 21.953 9.367 1 97.88 327 GLN B C 1
ATOM 5303 O O . GLN B 1 327 ? -5.66 23.141 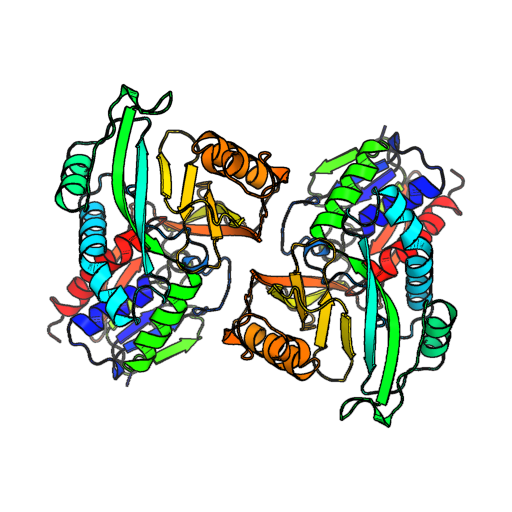9.398 1 97.88 327 GLN B O 1
ATOM 5308 N N . ALA B 1 328 ? -4.773 21.375 10.422 1 98.06 328 ALA B N 1
ATOM 5309 C CA . ALA B 1 328 ? -4.57 22.125 11.656 1 98.06 328 ALA B CA 1
ATOM 5310 C C . ALA B 1 328 ? -3.09 22.203 12.016 1 98.06 328 ALA B C 1
ATOM 5312 O O . ALA B 1 328 ? -2.701 22.953 12.906 1 98.06 328 ALA B O 1
ATOM 5313 N N . GLY B 1 329 ? -2.291 21.469 11.328 1 98.44 329 GLY B N 1
ATOM 5314 C CA . GLY B 1 329 ? -0.922 21.219 11.758 1 98.44 329 GLY B CA 1
ATOM 5315 C C . GLY B 1 329 ? -0.058 22.469 11.758 1 98.44 329 GLY B C 1
ATOM 5316 O O . GLY B 1 329 ? 0.816 22.625 12.609 1 98.44 329 GLY B O 1
ATOM 5317 N N . LEU B 1 330 ? -0.262 23.359 10.758 1 98.81 330 LEU B N 1
ATOM 5318 C CA . LEU B 1 330 ? 0.497 24.609 10.75 1 98.81 330 LEU B CA 1
ATOM 5319 C C . LEU B 1 330 ? 0.168 25.453 11.977 1 98.81 330 LEU B C 1
ATOM 5321 O O . LEU B 1 330 ? 1.066 26.016 12.602 1 98.81 330 LEU B O 1
ATOM 5325 N N . GLY B 1 331 ? -1.112 25.5 12.281 1 98.69 331 GLY B N 1
ATOM 5326 C CA . GLY B 1 331 ? -1.52 26.188 13.492 1 98.69 331 GLY B CA 1
ATOM 5327 C C . GLY B 1 331 ? -0.957 25.562 14.758 1 98.69 331 GLY B C 1
ATOM 5328 O O . GLY B 1 331 ? -0.51 26.266 15.664 1 98.69 331 GLY B O 1
ATOM 5329 N N . MET B 1 332 ? -0.994 24.234 14.844 1 98.69 332 MET B N 1
ATOM 5330 C CA . MET B 1 332 ? -0.383 23.531 15.953 1 98.69 332 MET B CA 1
ATOM 5331 C C . MET B 1 332 ? 1.096 23.875 16.078 1 98.69 332 MET B C 1
ATOM 5333 O O . MET B 1 332 ? 1.591 24.094 17.188 1 98.69 332 MET B O 1
ATOM 5337 N N . ALA B 1 333 ? 1.759 23.938 14.938 1 98.81 333 ALA B N 1
ATOM 5338 C CA . ALA B 1 333 ? 3.186 24.25 14.906 1 98.81 333 ALA B CA 1
ATOM 5339 C C . ALA B 1 333 ? 3.438 25.688 15.367 1 98.81 333 ALA B C 1
ATOM 5341 O O . ALA B 1 333 ? 4.406 25.953 16.078 1 98.81 333 ALA B O 1
ATOM 5342 N N . TYR B 1 334 ? 2.602 26.625 14.969 1 98.19 334 TYR B N 1
ATOM 5343 C CA . TYR B 1 334 ? 2.711 27.984 15.453 1 98.19 334 TYR B CA 1
ATOM 5344 C C . TYR B 1 334 ? 2.668 28.031 16.969 1 98.19 334 TYR B C 1
ATOM 5346 O O . TYR B 1 334 ? 3.506 28.688 17.609 1 98.19 334 TYR B O 1
ATOM 5354 N N . LYS B 1 335 ? 1.712 27.344 17.484 1 97.94 335 LYS B N 1
ATOM 5355 C CA . LYS B 1 335 ? 1.558 27.328 18.938 1 97.94 335 LYS B CA 1
ATOM 5356 C C . LYS B 1 335 ? 2.768 26.688 19.609 1 97.94 335 LYS B C 1
ATOM 5358 O O . LYS B 1 335 ? 3.277 27.203 20.609 1 97.94 335 LYS B O 1
ATOM 5363 N N . ALA B 1 336 ? 3.227 25.578 19.125 1 98.5 336 ALA B N 1
ATOM 5364 C CA . ALA B 1 336 ? 4.359 24.859 19.688 1 98.5 336 ALA B CA 1
ATOM 5365 C C . ALA B 1 336 ? 5.621 25.719 19.672 1 98.5 336 ALA B C 1
ATOM 5367 O O . ALA B 1 336 ? 6.348 25.797 20.672 1 98.5 336 ALA B O 1
ATOM 5368 N N . VAL B 1 337 ? 5.859 26.359 18.562 1 98.38 337 VAL B N 1
ATOM 5369 C CA . VAL B 1 337 ? 7.043 27.188 18.406 1 98.38 337 VAL B CA 1
ATOM 5370 C C . VAL B 1 337 ? 6.949 28.406 19.312 1 98.38 337 VAL B C 1
ATOM 5372 O O . VAL B 1 337 ? 7.941 28.812 19.922 1 98.38 337 VAL B O 1
ATOM 5375 N N . GLN B 1 338 ? 5.754 28.938 19.391 1 97.19 338 GLN B N 1
ATOM 5376 C CA . GLN B 1 338 ? 5.535 30.047 20.312 1 97.19 338 GLN B CA 1
ATOM 5377 C C . GLN B 1 338 ? 5.863 29.641 21.75 1 97.19 338 GLN B C 1
ATOM 5379 O O . GLN B 1 338 ? 6.543 30.375 22.469 1 97.19 338 GLN B O 1
ATOM 5384 N N . LEU B 1 339 ? 5.398 28.516 22.141 1 95.81 339 LEU B N 1
ATOM 5385 C CA . LEU B 1 339 ? 5.652 28.016 23.484 1 95.81 339 LEU B CA 1
ATOM 5386 C C . LEU B 1 339 ? 7.148 27.844 23.734 1 95.81 339 LEU B C 1
ATOM 5388 O O . LEU B 1 339 ? 7.633 28.094 24.828 1 95.81 339 LEU B O 1
ATOM 5392 N N . ALA B 1 340 ? 7.816 27.375 22.766 1 95.31 340 ALA B N 1
ATOM 5393 C CA . ALA B 1 340 ? 9.242 27.094 22.891 1 95.31 340 ALA B CA 1
ATOM 5394 C C . ALA B 1 340 ? 10.047 28.391 23 1 95.31 340 ALA B C 1
ATOM 5396 O O . ALA B 1 340 ? 10.938 28.5 23.844 1 95.31 340 ALA B O 1
ATOM 5397 N N . LEU B 1 341 ? 9.766 29.391 22.203 1 92.44 341 LEU B N 1
ATOM 5398 C CA . LEU B 1 341 ? 10.633 30.547 22.031 1 92.44 341 LEU B CA 1
ATOM 5399 C C . LEU B 1 341 ? 10.195 31.688 22.938 1 92.44 341 LEU B C 1
ATOM 5401 O O . LEU B 1 341 ? 11.008 32.562 23.297 1 92.44 341 LEU B O 1
ATOM 5405 N N . ASP B 1 342 ? 8.938 32.031 23.203 1 82 342 ASP B N 1
ATOM 5406 C CA . ASP B 1 342 ? 8.5 33.188 23.984 1 82 342 ASP B CA 1
ATOM 5407 C C . ASP B 1 342 ? 8.805 33 25.469 1 82 342 ASP B C 1
ATOM 5409 O O . ASP B 1 342 ? 8.969 33.969 26.203 1 82 342 ASP B O 1
ATOM 5413 N N . GLY B 1 343 ? 8.867 31.828 26.031 1 62.28 343 GLY B N 1
ATOM 5414 C CA . GLY B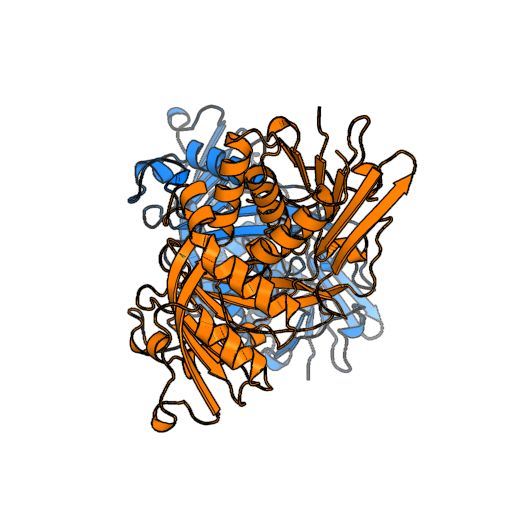 1 343 ? 9.344 31.75 27.391 1 62.28 343 GLY B CA 1
ATOM 5415 C C . GLY B 1 343 ? 10.844 31.516 27.484 1 62.28 343 GLY B C 1
ATOM 5416 O O . GLY B 1 343 ? 11.391 31.375 28.578 1 62.28 343 GLY B O 1
ATOM 5417 N N . ALA B 1 344 ? 11.461 31.125 26.516 1 51.06 344 ALA B N 1
ATOM 5418 C CA . ALA B 1 344 ? 12.898 30.859 26.453 1 51.06 344 ALA B CA 1
ATOM 5419 C C . ALA B 1 344 ? 13.688 32.156 26.359 1 51.06 344 ALA B C 1
ATOM 5421 O O . ALA B 1 344 ? 13.383 33 25.516 1 51.06 344 ALA B O 1
ATOM 5422 N N . LYS B 1 345 ? 13.859 32.844 27.438 1 42.03 345 LYS B N 1
ATOM 5423 C CA . LYS B 1 345 ? 15.047 33.688 27.391 1 42.03 345 LYS B CA 1
ATOM 5424 C C . LYS B 1 345 ? 16.141 33.062 26.531 1 42.03 345 LYS B C 1
ATOM 5426 O O . LYS B 1 345 ? 16.859 32.156 27 1 42.03 345 LYS B O 1
ATOM 5431 N N . LEU B 1 346 ? 16.078 32.812 25.172 1 34.91 346 LEU B N 1
ATOM 5432 C CA . LEU B 1 346 ? 17.25 32.406 24.422 1 34.91 346 LEU B CA 1
ATOM 5433 C C . LEU B 1 346 ? 18.375 33.406 24.578 1 34.91 346 LEU B C 1
ATOM 5435 O O . LEU B 1 346 ? 18.125 34.625 24.641 1 34.91 346 LEU B O 1
#

Foldseek 3Di:
DAAEEEEALALLSLLLLVLCVVVPHQQQNYEYEYQDAQVDDDLQHFQQVFQFKLDLPDALPPLLLQLLQVLFVCVVVVQVLLPHCLQWKDKFKEKEWELDDHDPSSVVSCVVHFAPKAWDDPVPDPPSTDTMIMGIMMGGNRSSNSVSSVVSSVVSNHHYDNDDAQAPCVRDDPNYFEYEYASQLVLCRHHPRNAVQKWWFKWKKWKFAFQPDGHKYWYDYPDATWIWHFTPNPNRIIITYTGGHIRDSDWDDDPVRVVVRLVVHCVRPVCRQVVGPQHRDSVSIGTDDMTMHTFTAGVVAWAFDWDDDPPNHIYTYTYHHGNCCNSSSSSSSNSNVCVVPVVPPD/DAAEEEEALALLSLLLLVLCVVVPHQQQNYEYEYQDAQVDDDLQHFQQVFQFKLDLPDALPLLLLQLLQVLFVCVVVVQVLLPHCLQWKDKFKEKEWELDDHDPSSVVSCVPHFAPKDWDDPVPDPPSTDTMIMGIMMGGNRSSNSVSSVVSSVVSNHHYYNDDAQAPCVRDDPNYFHYEYASQLVLCRHHPRNAVQKWWFKWKKWKFAFQPDGHKYWYDYPDATWIWHFTPNPNRIIITYTGGHIRDSDWDDDPVRVVVRLVVHCVRPVCRQVVGPQHRDSVSIGTDDMTMHTFTAGVVAWAFDWDDDPPNHIYTYTYHHGNCCNSSSSSSSNSNVCVVPVVPPD

pLDDT: mean 96.22, std 6.34, range [34.91, 98.94]

Solvent-accessible surface area (backbone atoms only — not comparable to full-atom values): 34889 Å² total; per-residue (Å²): 113,50,35,32,28,32,36,19,53,38,57,42,22,52,31,32,55,51,42,40,45,75,70,66,48,60,33,61,30,33,30,34,37,16,70,55,50,65,63,41,46,40,72,88,48,36,52,55,60,46,73,36,52,47,68,87,79,68,70,73,50,66,67,58,48,46,15,30,51,49,18,64,77,43,44,63,58,53,29,55,65,43,68,29,54,84,39,14,38,36,75,34,48,30,37,45,33,24,48,48,78,74,54,66,72,44,49,54,53,52,68,71,68,50,48,75,63,40,75,53,56,76,87,75,47,60,90,76,49,60,39,37,35,35,27,57,24,47,21,21,19,30,50,52,24,44,36,33,45,51,50,41,42,43,75,64,40,30,44,76,45,80,44,78,69,70,31,61,68,74,64,52,52,96,66,28,36,37,35,36,44,20,42,40,58,47,36,33,70,27,32,95,61,48,37,77,49,43,39,34,30,18,28,52,37,40,30,28,58,36,78,81,57,76,45,30,44,34,40,45,58,94,60,68,43,35,31,37,38,38,30,36,90,53,87,34,32,31,36,34,20,37,47,74,37,72,72,40,85,70,59,53,38,49,39,72,58,52,52,48,31,54,50,53,38,39,66,75,42,47,61,64,27,74,60,34,92,71,39,64,46,79,87,42,56,50,73,67,46,74,50,33,29,36,26,20,25,27,69,87,42,59,45,70,46,80,42,80,49,79,96,71,26,36,41,32,35,42,35,23,53,27,90,38,37,80,28,21,18,46,20,49,18,46,53,41,48,45,61,56,53,72,72,41,85,122,113,50,35,32,30,31,35,19,52,38,59,41,22,50,30,32,56,50,43,40,44,73,71,66,47,60,33,60,28,33,29,34,35,16,71,56,51,65,63,39,46,40,70,88,48,34,52,55,61,46,74,35,51,48,68,86,80,69,69,73,51,66,68,59,47,46,14,31,50,50,18,64,76,44,46,64,58,52,28,55,65,43,67,30,53,83,40,13,38,37,77,34,48,30,36,44,34,24,47,48,77,75,53,65,71,42,48,54,51,51,69,70,68,50,46,75,64,40,75,50,56,75,88,75,46,60,91,75,49,61,38,37,36,34,28,56,25,48,20,22,19,31,51,52,25,44,37,33,46,50,50,39,42,42,73,64,41,29,44,77,44,81,43,77,68,70,33,61,69,74,62,49,52,97,65,30,36,38,36,36,45,21,44,40,59,47,35,34,69,28,33,95,61,48,37,77,48,43,38,33,29,19,27,51,38,41,31,28,58,36,80,80,56,76,45,29,42,35,40,45,56,94,60,68,44,36,32,36,37,40,29,35,90,53,86,34,32,30,36,34,20,36,48,74,37,74,70,38,82,68,57,54,39,50,38,70,58,52,52,48,29,53,52,54,38,39,66,77,42,47,61,63,27,73,61,34,92,69,39,65,46,79,87,43,55,50,73,66,46,74,50,33,32,36,26,19,25,28,68,87,44,59,45,71,45,80,43,79,49,80,96,71,26,35,40,31,35,44,34,22,55,28,90,38,36,80,31,21,18,45,20,49,17,46,52,41,49,44,60,58,54,75,71,39,85,121

Sequence (692 aa):
MTKIVIVGAGIIGLYTAFCLLERGVDAKDITIIAEYLPGDESIKYTSPYAGGNFSCITGDDPDVLEYDRLTYINLAKVQKAIGGKTKGLDRYKSTEIWDYSLQKVKYDSLKSYLQEYQEIDKSKLPSGAAFGITFLSWNFNCPKFLMNFKICLEQKGVKIVRKHLDHIVQAYGHDTKLVFNCTGLGARSLGGVEDKNVYPARGQVVVIKAPHIMENVMRWGKDEPTYIIKRPFSHDQLILGGFYQKGDWTSDTLKAQTDDVLKRTTTLFPKILNDNPHGNKIEDLEVIRVVAGLRPGRHGGTRIEKEKFDEGKVLVHNYGAGGYGYQAGLGMAYKAVQLALDGAKLMTKIVIVGAGIIGLYTAFCLLERGVDAKDITIIAEYLPGDESIKYTSPYAGGNFSCITGDDPDVLEYDRLTYINLAKVQKAIGGKTKGLDRYKSTEIWDYSLQKVKYDSLKSYLQEYQEIDKSKLPSGAAFGITFLSWNFNCPKFLMNFKICLEQKGVKIVRKHLDHIVQAYGHDTKLVFNCTGLGARSLGGVEDKNVYPARGQVVVIKAPHIMENVMRWGKDEPTYIIKRPFSHDQLILGGFYQKGDWTSDTLKAQTDDVLKRTTTLFPKILNDNPHGNKIEDLEVIRVVAGLRPGRHGGTRIEKEKFDEGKVLVHNYGAGGYGYQAGLGMAYKAVQLALDGAKL

InterPro domains:
  IPR006076 FAD dependent oxidoreductase [PF01266] (3-338)
  IPR006181 D-amino acid oxidase, conserved site [PS00677] (315-333)
  IPR023209 D-amino-acid oxidase [PIRSF000189] (1-342)
  IPR023209 D-amino-acid oxidase [PTHR11530] (2-340)

Nearest PDB structures (foldseek):
  7ct4-assembly1_A  TM=8.910E-01  e=2.799E-35  Rasamsonia emersonii
  7ct4-assembly1_D  TM=9.005E-01  e=6.800E-35  Rasamsonia emersonii
  7ct4-assembly1_C  TM=8.765E-01  e=2.356E-34  Rasamsonia emersonii
  1c0i-assembly1_A  TM=8.757E-01  e=1.880E-32  Rhodotorula toruloides
  6kbp-assembly1_B  TM=8.592E-01  e=7.098E-27  Homo sapiens